Protein AF-A0A969C1Y0-F1 (afdb_monomer)

Mean predicted aligned error: 8.63 Å

Radius of gyration: 25.47 Å; Cα contacts (8 Å, |Δi|>4): 1068; chains: 1; bounding box: 82×44×60 Å

Structure (mmCIF, N/CA/C/O backbone):
data_AF-A0A969C1Y0-F1
#
_entry.id   AF-A0A969C1Y0-F1
#
loop_
_atom_site.group_PDB
_atom_site.id
_atom_site.type_symbol
_atom_site.label_atom_id
_atom_site.label_alt_id
_atom_site.label_comp_id
_atom_site.label_asym_id
_atom_site.label_entity_id
_atom_site.label_seq_id
_atom_site.pdbx_PDB_ins_code
_atom_site.Cartn_x
_atom_site.Cartn_y
_atom_site.Cartn_z
_atom_site.occupancy
_atom_site.B_iso_or_equiv
_atom_site.auth_seq_id
_atom_site.auth_comp_id
_atom_site.auth_asym_id
_atom_site.auth_atom_id
_atom_site.pdbx_PDB_model_num
ATOM 1 N N . MET A 1 1 ? -15.903 17.178 8.431 1.00 33.62 1 MET A N 1
ATOM 2 C CA . MET A 1 1 ? -15.119 18.214 9.144 1.00 33.62 1 MET A CA 1
ATOM 3 C C . MET A 1 1 ? -13.888 17.539 9.721 1.00 33.62 1 MET A C 1
ATOM 5 O O . MET A 1 1 ? -14.047 16.772 10.661 1.00 33.62 1 MET A O 1
ATOM 9 N N . SER A 1 2 ? -12.697 17.786 9.168 1.00 38.56 2 SER A N 1
ATOM 10 C CA . SER A 1 2 ? -11.443 17.451 9.855 1.00 38.56 2 SER A CA 1
ATOM 11 C C . SER A 1 2 ? -11.451 18.203 11.186 1.00 38.56 2 SER A C 1
ATOM 13 O O . SER A 1 2 ? -11.447 19.434 11.219 1.00 38.56 2 SER A O 1
ATOM 15 N N . ARG A 1 3 ? -11.601 17.470 12.288 1.00 58.91 3 ARG A N 1
ATOM 16 C CA . ARG A 1 3 ? -11.474 18.029 13.630 1.00 58.91 3 ARG A CA 1
ATOM 17 C C . ARG A 1 3 ? -10.072 17.688 14.081 1.00 58.91 3 ARG A C 1
ATOM 19 O O . ARG A 1 3 ? -9.854 16.598 14.586 1.00 58.91 3 ARG A O 1
ATOM 26 N N . PHE A 1 4 ? -9.141 18.611 13.867 1.00 68.94 4 PHE A N 1
ATOM 27 C CA . PHE A 1 4 ? -7.795 18.510 14.418 1.00 68.94 4 PHE A CA 1
ATOM 28 C C . PHE A 1 4 ? -7.879 18.172 15.915 1.00 68.94 4 PHE A C 1
ATOM 30 O O . PHE A 1 4 ? -8.303 19.001 16.728 1.00 68.94 4 PHE A O 1
ATOM 37 N N . VAL A 1 5 ? -7.511 16.942 16.278 1.00 81.25 5 VAL A N 1
ATOM 38 C CA . VAL A 1 5 ? -7.485 16.500 17.672 1.00 81.25 5 VAL A CA 1
ATOM 39 C C . VAL A 1 5 ? -6.125 16.881 18.248 1.00 81.25 5 VAL A C 1
ATOM 41 O O . VAL A 1 5 ? -5.096 16.278 17.933 1.00 81.25 5 VAL A O 1
ATOM 44 N N . LYS A 1 6 ? -6.121 17.923 19.085 1.00 79.88 6 LYS A N 1
ATOM 45 C CA . LYS A 1 6 ? -4.921 18.403 19.781 1.00 79.88 6 LYS A CA 1
ATOM 46 C C . LYS A 1 6 ? -4.363 17.336 20.724 1.00 79.88 6 LYS A C 1
ATOM 48 O O . LYS A 1 6 ? -5.117 16.582 21.333 1.00 79.88 6 LYS A O 1
ATOM 53 N N . TYR A 1 7 ? -3.039 17.329 20.871 1.00 82.62 7 TYR A N 1
ATOM 54 C CA . TYR A 1 7 ? -2.339 16.584 21.914 1.00 82.62 7 TYR A CA 1
ATOM 55 C C . TYR A 1 7 ? -2.116 17.477 23.153 1.00 82.62 7 TYR A C 1
ATOM 57 O O . TYR A 1 7 ? -1.706 18.626 22.974 1.00 82.62 7 TYR A O 1
ATOM 65 N N . PRO A 1 8 ? -2.322 16.975 24.389 1.00 83.31 8 PRO A N 1
ATOM 66 C CA . PRO A 1 8 ? -2.930 15.681 24.718 1.00 83.31 8 PRO A CA 1
ATOM 67 C C . PRO A 1 8 ? -4.429 15.659 24.371 1.00 83.31 8 PRO A C 1
ATOM 69 O O . PRO A 1 8 ? -5.088 16.697 24.397 1.00 83.31 8 PRO A O 1
ATOM 72 N N . LYS A 1 9 ? -4.970 14.476 24.045 1.00 86.69 9 LYS A N 1
ATOM 73 C CA . LYS A 1 9 ? -6.380 14.322 23.653 1.00 86.69 9 LYS A CA 1
ATOM 74 C C . LYS A 1 9 ? -7.311 14.610 24.844 1.00 86.69 9 LYS A C 1
ATOM 76 O O . LYS A 1 9 ? -7.243 13.882 25.837 1.00 86.69 9 LYS A O 1
ATOM 81 N N . PRO A 1 10 ? -8.223 15.596 24.749 1.00 86.00 10 PRO A N 1
ATOM 82 C CA . PRO A 1 10 ? -9.209 15.843 25.797 1.00 86.00 10 PRO A CA 1
ATOM 83 C C . PRO A 1 10 ? -10.115 14.626 26.021 1.00 86.00 10 PRO A C 1
ATOM 85 O O . PRO A 1 10 ? -10.609 14.033 25.062 1.00 86.00 10 PRO A O 1
ATOM 88 N N . GLY A 1 11 ? -10.334 14.261 27.286 1.00 88.56 11 GLY A N 1
ATOM 89 C CA . GLY A 1 11 ? -11.196 13.136 27.664 1.00 88.56 11 GLY A CA 1
ATOM 90 C C . GLY A 1 11 ? -10.607 11.749 27.395 1.00 88.56 11 GLY A C 1
ATOM 91 O O . GLY A 1 11 ? -11.318 10.762 27.553 1.00 88.56 11 GLY A O 1
ATOM 92 N N . ALA A 1 12 ? -9.336 11.641 26.996 1.00 92.88 12 ALA A N 1
ATOM 93 C CA . ALA A 1 12 ? -8.688 10.341 26.877 1.00 92.88 12 ALA A CA 1
ATOM 94 C C . ALA A 1 12 ? -8.675 9.604 28.225 1.00 92.88 12 ALA A C 1
ATOM 96 O O . ALA A 1 12 ? -8.363 10.189 29.261 1.00 92.88 12 ALA A O 1
ATOM 97 N N . ASN A 1 13 ? -8.997 8.314 28.192 1.00 95.06 13 ASN A N 1
ATOM 98 C CA . ASN A 1 13 ? -9.065 7.447 29.370 1.00 95.06 13 ASN A CA 1
ATOM 99 C C . ASN A 1 13 ? -8.252 6.151 29.205 1.00 95.06 13 ASN A C 1
ATOM 101 O O . ASN A 1 13 ? -8.253 5.311 30.099 1.00 95.06 13 ASN A O 1
ATOM 105 N N . ALA A 1 14 ? -7.587 5.980 28.062 1.00 95.19 14 ALA A N 1
ATOM 106 C CA . ALA A 1 14 ? -6.735 4.843 27.747 1.00 95.19 14 ALA A CA 1
ATOM 107 C C . ALA A 1 14 ? -5.657 5.250 26.729 1.00 95.19 14 ALA A C 1
ATOM 109 O O . ALA A 1 14 ? -5.613 6.392 26.258 1.00 95.19 14 ALA A O 1
ATOM 110 N N . THR A 1 15 ? -4.802 4.300 26.361 1.00 95.19 15 THR A N 1
ATOM 111 C CA . THR A 1 15 ? -3.794 4.461 25.313 1.00 95.19 15 THR A CA 1
ATOM 112 C C . THR A 1 15 ? -3.849 3.313 24.308 1.00 95.19 15 THR A C 1
ATOM 114 O O . THR A 1 15 ? -4.265 2.202 24.633 1.00 95.19 15 THR A O 1
ATOM 117 N N . ILE A 1 16 ? -3.418 3.591 23.079 1.00 95.12 16 ILE A N 1
ATOM 118 C CA . ILE A 1 16 ? -3.036 2.584 22.080 1.00 95.12 16 ILE A CA 1
ATOM 119 C C . ILE A 1 16 ? -1.530 2.630 21.867 1.00 95.12 16 ILE A C 1
ATOM 121 O O . ILE A 1 16 ? -0.874 3.625 22.195 1.00 95.12 16 ILE A O 1
ATOM 125 N N . ARG A 1 17 ? -0.984 1.581 21.260 1.00 95.75 17 ARG A N 1
ATOM 126 C CA . ARG A 1 17 ? 0.371 1.617 20.716 1.00 95.75 17 ARG A CA 1
ATOM 127 C C . ARG A 1 17 ? 0.415 2.524 19.488 1.00 95.75 17 ARG A C 1
ATOM 129 O O . ARG A 1 17 ? -0.510 2.552 18.678 1.00 95.75 17 ARG A O 1
ATOM 136 N N . ARG A 1 18 ? 1.507 3.262 19.324 1.00 95.19 18 ARG A N 1
ATOM 137 C CA . ARG A 1 18 ? 1.862 3.834 18.024 1.00 95.19 18 ARG A CA 1
ATOM 138 C C . ARG A 1 18 ? 2.117 2.662 17.065 1.00 95.19 18 ARG A C 1
ATOM 140 O O . ARG A 1 18 ? 2.683 1.661 17.483 1.00 95.19 18 ARG A O 1
ATOM 147 N N . PHE A 1 19 ? 1.681 2.755 15.813 1.00 96.44 19 PHE A N 1
ATOM 148 C CA . PHE A 1 19 ? 1.742 1.642 14.847 1.00 96.44 19 PHE A CA 1
ATOM 149 C C . PHE A 1 19 ? 0.826 0.458 15.164 1.00 96.44 19 PHE A C 1
ATOM 151 O O . PHE A 1 19 ? 1.039 -0.630 14.634 1.00 96.44 19 PHE A O 1
ATOM 158 N N . GLU A 1 20 ? -0.206 0.657 15.988 1.00 96.31 20 GLU A N 1
ATOM 159 C CA . GLU A 1 20 ? -1.221 -0.365 16.244 1.00 96.31 20 GLU A CA 1
ATOM 160 C C . GLU A 1 20 ? -1.828 -0.873 14.916 1.00 96.31 20 GLU A C 1
ATOM 162 O O . GLU A 1 20 ? -2.374 -0.055 14.166 1.00 96.31 20 GLU A O 1
ATOM 167 N N . PRO A 1 21 ? -1.769 -2.192 14.626 1.00 97.25 21 PRO A N 1
ATOM 168 C CA . PRO A 1 21 ? -2.232 -2.789 13.372 1.00 97.25 21 PRO A CA 1
ATOM 169 C C . PRO A 1 21 ? -3.566 -2.252 12.848 1.00 97.25 21 PRO A C 1
ATOM 171 O O . PRO A 1 21 ? -3.677 -1.909 11.679 1.00 97.25 21 PRO A O 1
ATOM 174 N N . ALA A 1 22 ? -4.573 -2.099 13.712 1.00 95.75 22 ALA A N 1
ATOM 175 C CA . ALA A 1 22 ? -5.902 -1.659 13.289 1.00 95.75 22 ALA A CA 1
ATOM 176 C C . ALA A 1 22 ? -5.907 -0.305 12.550 1.00 95.75 22 ALA A C 1
ATOM 178 O O . ALA A 1 22 ? -6.767 -0.078 11.703 1.00 95.75 22 ALA A O 1
ATOM 179 N N . TYR A 1 23 ? -4.961 0.586 12.842 1.00 96.69 23 TYR A N 1
ATOM 180 C CA . TYR A 1 23 ? -4.977 1.960 12.340 1.00 96.69 23 TYR A CA 1
ATOM 181 C C . TYR A 1 23 ? -4.165 2.180 11.062 1.00 96.69 23 TYR A C 1
ATOM 183 O O . TYR A 1 23 ? -4.225 3.273 10.502 1.00 96.69 23 TYR A O 1
ATOM 191 N N . TRP A 1 24 ? -3.465 1.157 10.568 1.00 97.88 24 TRP A N 1
ATOM 192 C CA . TRP A 1 24 ? -2.819 1.229 9.261 1.00 97.88 24 TRP A CA 1
ATOM 193 C C . TRP A 1 24 ? -3.853 1.197 8.133 1.00 97.88 24 TRP A C 1
ATOM 195 O O . TRP A 1 24 ? -4.906 0.565 8.248 1.00 97.88 24 TRP A O 1
ATOM 205 N N . THR A 1 25 ? -3.543 1.880 7.037 1.00 98.00 25 THR A N 1
ATOM 206 C CA . THR A 1 25 ? -4.397 1.959 5.847 1.00 98.00 25 THR A CA 1
ATOM 207 C C . THR A 1 25 ? -3.631 1.579 4.589 1.00 98.00 25 THR A C 1
ATOM 209 O O . THR A 1 25 ? -2.412 1.398 4.622 1.00 98.00 25 THR A O 1
ATOM 212 N N . VAL A 1 26 ? -4.339 1.428 3.471 1.00 97.44 26 VAL A N 1
ATOM 213 C CA . VAL A 1 26 ? -3.725 1.211 2.156 1.00 97.44 26 VAL A CA 1
ATOM 214 C C . VAL A 1 26 ? -4.178 2.249 1.142 1.00 97.44 26 VAL A C 1
ATOM 216 O O . VAL A 1 26 ? -5.349 2.618 1.108 1.00 97.44 26 VAL A O 1
ATOM 219 N N . ASP A 1 27 ? -3.256 2.672 0.282 1.00 95.75 27 ASP A N 1
ATOM 220 C CA . ASP A 1 27 ? -3.536 3.531 -0.872 1.00 95.75 27 ASP A CA 1
ATOM 221 C C . ASP A 1 27 ? -2.793 3.023 -2.110 1.00 95.75 27 ASP A C 1
ATOM 223 O O . ASP A 1 27 ? -1.693 2.473 -2.006 1.00 95.75 27 ASP A O 1
ATOM 227 N N . PHE A 1 28 ? -3.427 3.142 -3.274 1.00 95.06 28 PHE A N 1
ATOM 228 C CA . PHE A 1 28 ? -2.952 2.559 -4.527 1.00 95.06 28 PHE A CA 1
ATOM 229 C C . PHE A 1 28 ? -3.719 3.099 -5.746 1.00 95.06 28 PHE A C 1
ATOM 231 O O . PHE A 1 28 ? -4.890 3.485 -5.627 1.00 95.06 28 PHE A O 1
ATOM 238 N N . PRO A 1 29 ? -3.108 3.082 -6.949 1.00 91.00 29 PRO A N 1
ATOM 239 C CA . PRO A 1 29 ? -3.742 3.578 -8.162 1.00 91.00 29 PRO A CA 1
ATOM 240 C C . PRO A 1 29 ? -4.964 2.744 -8.558 1.00 91.00 29 PRO A C 1
ATOM 242 O O . PRO A 1 29 ? -5.103 1.570 -8.214 1.00 91.00 29 PRO A O 1
ATOM 245 N N . LEU A 1 30 ? -5.852 3.354 -9.346 1.00 87.38 30 LEU A N 1
ATOM 246 C CA . LEU A 1 30 ? -7.109 2.742 -9.784 1.00 87.38 30 LEU A CA 1
ATOM 247 C C . LEU A 1 30 ? -6.913 1.414 -10.540 1.00 87.38 30 LEU A C 1
ATOM 249 O O . LEU A 1 30 ? -7.774 0.541 -10.460 1.00 87.38 30 LEU A O 1
ATOM 253 N N . ALA A 1 31 ? -5.794 1.264 -11.257 1.00 84.75 31 ALA A N 1
ATOM 254 C CA . ALA A 1 31 ? -5.490 0.102 -12.090 1.00 84.75 31 ALA A CA 1
ATOM 255 C C . ALA A 1 31 ? -5.295 -1.198 -11.295 1.00 84.75 31 ALA A C 1
ATOM 257 O O . ALA A 1 31 ? -5.542 -2.276 -11.832 1.00 84.75 31 ALA A O 1
ATOM 258 N N . MET A 1 32 ? -4.910 -1.124 -10.020 1.00 93.06 32 MET A N 1
ATOM 259 C CA . MET A 1 32 ? -4.663 -2.293 -9.173 1.00 93.06 32 MET A CA 1
ATOM 260 C C . MET A 1 32 ? -5.714 -2.433 -8.067 1.00 93.06 32 MET A C 1
ATOM 262 O O . MET A 1 32 ? -6.554 -1.555 -7.866 1.00 93.06 32 MET A O 1
ATOM 266 N N . MET A 1 33 ? -5.687 -3.552 -7.342 1.00 94.62 33 MET A N 1
ATOM 267 C CA . MET A 1 33 ? -6.504 -3.736 -6.140 1.00 94.62 33 MET A CA 1
ATOM 268 C C . MET A 1 33 ? -5.645 -4.208 -4.975 1.00 94.62 33 MET A C 1
ATOM 270 O O . MET A 1 33 ? -4.853 -5.127 -5.144 1.00 94.62 33 MET A O 1
ATOM 274 N N . ALA A 1 34 ? -5.838 -3.638 -3.789 1.00 96.69 34 ALA A N 1
ATOM 275 C CA . ALA A 1 34 ? -5.244 -4.138 -2.559 1.00 96.69 34 ALA A CA 1
ATOM 276 C C . ALA A 1 34 ? -6.196 -4.007 -1.369 1.00 96.69 34 ALA A C 1
ATOM 278 O O . ALA A 1 34 ? -7.203 -3.301 -1.420 1.00 96.69 34 ALA A O 1
ATOM 279 N N . THR A 1 35 ? -5.877 -4.718 -0.296 1.00 97.38 35 THR A N 1
ATOM 280 C CA . THR A 1 35 ? -6.588 -4.646 0.976 1.00 97.38 35 THR A CA 1
ATOM 281 C C . THR A 1 35 ? -5.636 -4.818 2.149 1.00 97.38 35 THR A C 1
ATOM 283 O O . THR A 1 35 ? -4.537 -5.350 1.982 1.00 97.38 35 THR A O 1
ATOM 286 N N . ILE A 1 36 ? -6.099 -4.430 3.335 1.00 98.31 36 ILE A N 1
ATOM 287 C CA . ILE A 1 36 ? -5.436 -4.649 4.612 1.00 98.31 36 ILE A CA 1
ATOM 288 C C . ILE A 1 36 ? -6.417 -5.226 5.635 1.00 98.31 36 ILE A C 1
ATOM 290 O O . ILE A 1 36 ? -7.541 -4.748 5.787 1.00 98.31 36 ILE A O 1
ATOM 294 N N . VAL A 1 37 ? -5.983 -6.257 6.355 1.00 98.56 37 VAL A N 1
ATOM 295 C CA . VAL A 1 37 ? -6.731 -6.889 7.452 1.00 98.56 37 VAL A CA 1
ATOM 296 C C . VAL A 1 37 ? -5.823 -7.091 8.665 1.00 98.56 37 VAL A C 1
ATOM 298 O O . VAL A 1 37 ? -4.597 -7.027 8.556 1.00 98.56 37 VAL A O 1
ATOM 301 N N . THR A 1 38 ? -6.422 -7.351 9.828 1.00 98.12 38 THR A N 1
ATOM 302 C CA . THR A 1 38 ? -5.707 -7.626 11.089 1.00 98.12 38 THR A CA 1
ATOM 303 C C . THR A 1 38 ? -5.971 -9.062 11.555 1.00 98.12 38 THR A C 1
ATOM 305 O O . THR A 1 38 ? -6.945 -9.280 12.290 1.00 98.12 38 THR A O 1
ATOM 308 N N . PRO A 1 39 ? -5.148 -10.054 11.156 1.00 96.94 39 PRO A N 1
ATOM 309 C CA . PRO A 1 39 ? -5.333 -11.446 11.576 1.00 96.94 39 PRO A CA 1
ATOM 310 C C . PRO A 1 39 ? -5.236 -11.642 13.097 1.00 96.94 39 PRO A C 1
ATOM 312 O O . PRO A 1 39 ? -5.856 -12.545 13.653 1.00 96.94 39 PRO A O 1
ATOM 315 N N . SER A 1 40 ? -4.475 -10.789 13.788 1.00 96.50 40 SER A N 1
ATOM 316 C CA . SER A 1 40 ? -4.354 -10.763 15.248 1.00 96.50 40 SER A CA 1
ATOM 317 C C . SER A 1 40 ? -4.125 -9.337 15.760 1.00 96.50 40 SER A C 1
ATOM 319 O O . SER A 1 40 ? -3.943 -8.406 14.979 1.00 96.50 40 SER A O 1
ATOM 321 N N . ALA A 1 41 ? -4.096 -9.154 17.084 1.00 94.75 41 ALA A N 1
ATOM 322 C CA . ALA A 1 41 ? -3.836 -7.849 17.700 1.00 94.75 41 ALA A CA 1
ATOM 323 C C . ALA A 1 41 ? -2.438 -7.278 17.389 1.00 94.75 41 ALA A C 1
ATOM 325 O O . ALA A 1 41 ? -2.230 -6.082 17.533 1.00 94.75 41 ALA A O 1
ATOM 326 N N . ASN A 1 42 ? -1.480 -8.109 16.967 1.00 96.94 42 ASN A N 1
ATOM 327 C CA . ASN A 1 42 ? -0.096 -7.702 16.688 1.00 96.94 42 ASN A CA 1
ATOM 328 C C . ASN A 1 42 ? 0.311 -7.997 15.240 1.00 96.94 42 ASN A C 1
ATOM 330 O O . ASN A 1 42 ? 1.498 -8.169 14.967 1.00 96.94 42 ASN A O 1
ATOM 334 N N . SER A 1 43 ? -0.653 -8.127 14.325 1.00 98.06 43 SER A N 1
ATOM 335 C CA . SER A 1 43 ? -0.351 -8.430 12.928 1.00 98.06 43 SER A CA 1
ATOM 336 C C . SER A 1 43 ? -1.247 -7.709 11.933 1.00 98.06 43 SER A C 1
ATOM 338 O O . SER A 1 43 ? -2.420 -7.429 12.187 1.00 98.06 43 SER A O 1
ATOM 340 N N . LEU A 1 44 ? -0.653 -7.454 10.774 1.00 97.00 44 LEU A N 1
ATOM 341 C CA . LEU A 1 44 ? -1.262 -6.948 9.561 1.00 97.00 44 LEU A CA 1
ATOM 342 C C . LEU A 1 44 ? -1.044 -7.960 8.447 1.00 97.00 44 LEU A C 1
ATOM 344 O O . LEU A 1 44 ? 0.040 -8.525 8.316 1.00 97.00 44 LEU A O 1
ATOM 348 N N . ARG A 1 45 ? -2.055 -8.125 7.602 1.00 98.56 45 ARG A N 1
ATOM 349 C CA . ARG A 1 45 ? -1.901 -8.775 6.305 1.00 98.56 45 ARG A CA 1
ATOM 350 C C . ARG A 1 45 ? -2.367 -7.832 5.220 1.00 98.56 45 ARG A C 1
ATOM 352 O O . ARG A 1 45 ? -3.472 -7.298 5.295 1.00 98.56 45 ARG A O 1
ATOM 359 N N . VAL A 1 46 ? -1.545 -7.697 4.194 1.00 98.50 46 VAL A N 1
ATOM 360 C CA . VAL A 1 46 ? -1.863 -6.984 2.965 1.00 98.50 46 VAL A CA 1
ATOM 361 C C . VAL A 1 46 ? -1.939 -7.995 1.833 1.00 98.50 46 VAL A C 1
ATOM 363 O O . VAL A 1 46 ? -1.038 -8.816 1.672 1.00 98.50 46 VAL A O 1
ATOM 366 N N . LYS A 1 47 ? -3.011 -7.936 1.042 1.00 98.06 47 LYS A N 1
ATOM 367 C CA . LYS A 1 47 ? -3.133 -8.672 -0.225 1.00 98.06 47 LYS A CA 1
ATOM 368 C C . LYS A 1 47 ? -3.290 -7.680 -1.360 1.00 98.06 47 LYS A C 1
ATOM 370 O O . LYS A 1 47 ? -4.090 -6.755 -1.239 1.00 98.06 47 LYS A O 1
ATOM 375 N N . ALA A 1 48 ? -2.584 -7.906 -2.460 1.00 97.25 48 ALA A N 1
ATOM 376 C CA . ALA A 1 48 ? -2.639 -7.066 -3.647 1.00 97.25 48 ALA A CA 1
ATOM 377 C C . ALA A 1 48 ? -2.765 -7.894 -4.933 1.00 97.25 48 ALA A C 1
ATOM 379 O O . ALA A 1 48 ? -2.378 -9.061 -4.995 1.00 97.25 48 ALA A O 1
ATOM 380 N N . LEU A 1 49 ? -3.326 -7.261 -5.957 1.00 96.25 49 LEU A N 1
ATOM 381 C CA . LEU A 1 49 ? -3.348 -7.699 -7.344 1.00 96.25 49 LEU A CA 1
ATOM 382 C C . LEU A 1 49 ? -2.811 -6.556 -8.193 1.00 96.25 49 LEU A C 1
ATOM 384 O O . LEU A 1 49 ? -3.540 -5.605 -8.495 1.00 96.25 49 LEU A O 1
ATOM 388 N N . PHE A 1 50 ? -1.536 -6.665 -8.549 1.00 95.75 50 PHE A N 1
ATOM 389 C CA . PHE A 1 50 ? -0.892 -5.778 -9.507 1.00 95.75 50 PHE A CA 1
ATOM 390 C C . PHE A 1 50 ? -1.311 -6.164 -10.928 1.00 95.75 50 PHE A C 1
ATOM 392 O O . PHE A 1 50 ? -1.615 -7.324 -11.201 1.00 95.75 50 PHE A O 1
ATOM 399 N N . ARG A 1 51 ? -1.361 -5.182 -11.820 1.00 93.94 51 ARG A N 1
ATOM 400 C CA . ARG A 1 51 ? -1.769 -5.284 -13.225 1.00 93.94 51 ARG A CA 1
ATOM 401 C C . ARG A 1 51 ? -0.759 -4.658 -14.179 1.00 93.94 51 ARG A C 1
ATOM 403 O O . ARG A 1 51 ? -0.721 -5.046 -15.354 1.00 93.94 51 ARG A O 1
ATOM 410 N N . THR A 1 52 ? 0.058 -3.730 -13.689 1.00 93.19 52 THR A N 1
ATOM 411 C CA . THR A 1 52 ? 1.146 -3.112 -14.448 1.00 93.19 52 THR A CA 1
ATOM 412 C C . THR A 1 52 ? 2.485 -3.273 -13.737 1.00 93.19 52 THR A C 1
ATOM 414 O O . THR A 1 52 ? 2.546 -3.376 -12.512 1.00 93.19 52 THR A O 1
ATOM 417 N N . ASN A 1 53 ? 3.576 -3.258 -14.498 1.00 92.00 53 ASN A N 1
ATOM 418 C CA . ASN A 1 53 ? 4.944 -3.246 -13.969 1.00 92.00 53 ASN A CA 1
ATOM 419 C C . ASN A 1 53 ? 5.310 -1.944 -13.221 1.00 92.00 53 ASN A C 1
ATOM 421 O O . ASN A 1 53 ? 6.387 -1.855 -12.633 1.00 92.00 53 ASN A O 1
ATOM 425 N N . ARG A 1 54 ? 4.445 -0.929 -13.251 1.00 92.19 54 ARG A N 1
ATOM 426 C CA . ARG A 1 54 ? 4.629 0.368 -12.587 1.00 92.19 54 ARG A CA 1
ATOM 427 C C . ARG A 1 54 ? 3.646 0.585 -11.440 1.00 92.19 54 ARG A C 1
ATOM 429 O O . ARG A 1 54 ? 3.647 1.652 -10.827 1.00 92.19 54 ARG A O 1
ATOM 436 N N . ASP A 1 55 ? 2.832 -0.421 -11.128 1.00 94.25 55 ASP A N 1
ATOM 437 C CA . ASP A 1 55 ? 1.939 -0.356 -9.985 1.00 94.25 55 ASP A CA 1
ATOM 438 C C . ASP A 1 55 ? 2.732 -0.231 -8.682 1.00 94.25 55 ASP A C 1
ATOM 440 O O . ASP A 1 55 ? 3.757 -0.880 -8.466 1.00 94.25 55 ASP A O 1
ATOM 444 N N . LEU A 1 56 ? 2.205 0.603 -7.794 1.00 93.75 56 LEU A N 1
ATOM 445 C CA . LEU A 1 56 ? 2.786 0.920 -6.502 1.00 93.75 56 LEU A CA 1
ATOM 446 C C . LEU A 1 56 ? 1.652 1.045 -5.493 1.00 93.75 56 LEU A C 1
ATOM 448 O O . LEU A 1 56 ? 0.688 1.769 -5.740 1.00 93.75 56 LEU A O 1
ATOM 452 N N . MET A 1 57 ? 1.785 0.395 -4.343 1.00 95.31 57 MET A N 1
ATOM 453 C CA . MET A 1 57 ? 0.866 0.611 -3.229 1.00 95.31 57 MET A CA 1
ATOM 454 C C . MET A 1 57 ? 1.599 1.015 -1.957 1.00 95.31 57 MET A C 1
ATOM 456 O O . MET A 1 57 ? 2.726 0.588 -1.724 1.00 95.31 57 MET A O 1
ATOM 460 N N . GLY A 1 58 ? 0.946 1.817 -1.123 1.00 97.19 58 GLY A N 1
ATOM 461 C CA . GLY A 1 58 ? 1.438 2.203 0.193 1.00 97.19 58 GLY A CA 1
ATOM 462 C C . GLY A 1 58 ? 0.642 1.528 1.302 1.00 97.19 58 GLY A C 1
ATOM 463 O O . GLY A 1 58 ? -0.585 1.519 1.261 1.00 97.19 58 GLY A O 1
ATOM 464 N N . VAL A 1 59 ? 1.339 1.004 2.310 1.00 98.19 59 VAL A N 1
ATOM 465 C CA . VAL A 1 59 ? 0.780 0.645 3.623 1.00 98.19 59 VAL A CA 1
ATOM 466 C C . VAL A 1 59 ? 1.095 1.795 4.570 1.00 98.19 59 VAL A C 1
ATOM 468 O O . VAL A 1 59 ? 2.264 2.034 4.865 1.00 98.19 59 VAL A O 1
ATOM 471 N N . ILE A 1 60 ? 0.086 2.553 4.987 1.00 98.12 60 ILE A N 1
ATOM 472 C CA . ILE A 1 60 ? 0.245 3.912 5.513 1.00 98.12 60 ILE A CA 1
ATOM 473 C C . ILE A 1 60 ? -0.086 3.969 7.004 1.00 98.12 60 ILE A C 1
ATOM 475 O O . ILE A 1 60 ? -1.118 3.479 7.458 1.00 98.12 60 ILE A O 1
ATOM 479 N N . TRP A 1 61 ? 0.787 4.635 7.751 1.00 97.62 61 TRP A N 1
ATOM 480 C CA . TRP A 1 61 ? 0.556 5.130 9.097 1.00 97.62 61 TRP A CA 1
ATOM 481 C C . TRP A 1 61 ? 0.531 6.661 9.088 1.00 97.62 61 TRP A C 1
ATOM 483 O O . TRP A 1 61 ? 1.542 7.326 8.837 1.00 97.62 61 TRP A O 1
ATOM 493 N N . GLU A 1 62 ? -0.615 7.238 9.427 1.00 95.62 62 GLU A N 1
ATOM 494 C CA . GLU A 1 62 ? -0.772 8.681 9.601 1.00 95.62 62 GLU A CA 1
ATOM 495 C C . GLU A 1 62 ? -0.499 9.057 11.067 1.00 95.62 62 GLU A C 1
ATOM 497 O O . GLU A 1 62 ? -1.044 8.450 11.989 1.00 95.62 62 GLU A O 1
ATOM 502 N N . VAL A 1 63 ? 0.314 10.089 11.329 1.00 94.75 63 VAL A N 1
ATOM 503 C CA . VAL A 1 63 ? 0.559 10.552 12.720 1.00 94.75 63 VAL A CA 1
ATOM 504 C C . VAL A 1 63 ? -0.629 11.312 13.318 1.00 94.75 63 VAL A C 1
ATOM 506 O O . VAL A 1 63 ? -0.606 11.687 14.493 1.00 94.75 63 VAL A O 1
ATOM 509 N N . GLU A 1 64 ? -1.635 11.583 12.490 1.00 92.38 64 GLU A N 1
ATOM 510 C CA . GLU A 1 64 ? -2.904 12.206 12.826 1.00 92.38 64 GLU A CA 1
ATOM 511 C C . GLU A 1 64 ? -4.037 11.355 12.272 1.00 92.38 64 GLU A C 1
ATOM 513 O O . GLU A 1 64 ? -4.092 11.092 11.072 1.00 92.38 64 GLU A O 1
ATOM 518 N N . ASP A 1 65 ? -4.970 10.998 13.143 1.00 93.38 65 ASP A N 1
ATOM 519 C CA . ASP A 1 65 ? -6.194 10.339 12.736 1.00 93.38 65 ASP A CA 1
ATOM 520 C C . ASP A 1 65 ? -7.185 11.368 12.189 1.00 93.38 65 ASP A C 1
ATOM 522 O O . ASP A 1 65 ? -7.701 12.221 12.921 1.00 93.38 65 ASP A O 1
ATOM 526 N N . ARG A 1 66 ? -7.410 11.309 10.878 1.00 90.50 66 ARG A N 1
ATOM 527 C CA . ARG A 1 66 ? -8.328 12.200 10.159 1.00 90.50 66 ARG A CA 1
ATOM 528 C C . ARG A 1 66 ? -9.629 11.505 9.765 1.00 90.50 66 ARG A C 1
ATOM 530 O O . ARG A 1 66 ? -10.532 12.189 9.280 1.00 90.50 66 ARG A O 1
ATOM 537 N N . ASP A 1 67 ? -9.714 10.197 9.988 1.00 90.19 67 ASP A N 1
ATOM 538 C CA . ASP A 1 67 ? -10.784 9.349 9.467 1.00 90.19 67 ASP A CA 1
ATOM 539 C C . ASP A 1 67 ? -11.749 8.930 10.576 1.00 90.19 67 ASP A C 1
ATOM 541 O O . ASP A 1 67 ? -12.957 8.862 10.350 1.00 90.19 67 ASP A O 1
ATOM 545 N N . ASP A 1 68 ? -11.250 8.708 11.797 1.00 91.50 68 ASP A N 1
ATOM 546 C CA . ASP A 1 68 ? -12.112 8.356 12.916 1.00 91.50 68 ASP A CA 1
ATOM 547 C C . ASP A 1 68 ? -12.956 9.542 13.387 1.00 91.50 68 ASP A C 1
ATOM 549 O O . ASP A 1 68 ? -12.567 10.715 13.332 1.00 91.50 68 ASP A O 1
ATOM 553 N N . HIS A 1 69 ? -14.124 9.232 13.958 1.00 91.00 69 HIS A N 1
ATOM 554 C CA . HIS A 1 69 ? -14.910 10.229 14.673 1.00 91.00 69 HIS A CA 1
ATOM 555 C C . HIS A 1 69 ? -14.042 10.943 15.726 1.00 91.00 69 HIS A C 1
ATOM 557 O O . HIS A 1 69 ? -13.404 10.295 16.554 1.00 91.00 69 HIS A O 1
ATOM 563 N N . GLY A 1 70 ? -14.054 12.283 15.755 1.00 88.62 70 GLY A N 1
ATOM 564 C CA . GLY A 1 70 ? -13.097 13.082 16.543 1.00 88.62 70 GLY A CA 1
ATOM 565 C C . GLY A 1 70 ? -13.042 12.764 18.049 1.00 88.62 70 GLY A C 1
ATOM 566 O O . GLY A 1 70 ? -12.008 12.950 18.693 1.00 88.62 70 GLY A O 1
ATOM 567 N N . SER A 1 71 ? -14.124 12.228 18.624 1.00 87.75 71 SER A N 1
ATOM 568 C CA . SER A 1 71 ? -14.122 11.730 20.010 1.00 87.75 71 SER A CA 1
ATOM 569 C C . SER A 1 71 ? -13.225 10.504 20.205 1.00 87.75 71 SER A C 1
ATOM 571 O O . SER A 1 71 ? -12.601 10.397 21.253 1.00 87.75 71 SER A O 1
ATOM 573 N N . TYR A 1 72 ? -13.080 9.639 19.202 1.00 91.69 72 TYR A N 1
ATOM 574 C CA . TYR A 1 72 ? -12.340 8.371 19.255 1.00 91.69 72 TYR A CA 1
ATOM 575 C C . TYR A 1 72 ? -10.986 8.407 18.536 1.00 91.69 72 TYR A C 1
ATOM 577 O O . TYR A 1 72 ? -10.086 7.677 18.941 1.00 91.69 72 TYR A O 1
ATOM 585 N N . ALA A 1 73 ? -10.817 9.321 17.580 1.00 93.38 73 ALA A N 1
ATOM 586 C CA . ALA A 1 73 ? -9.570 9.570 16.859 1.00 93.38 73 ALA A CA 1
ATOM 587 C C . ALA A 1 73 ? -8.372 9.811 17.796 1.00 93.38 73 ALA A C 1
ATOM 589 O O . ALA A 1 73 ? -8.489 10.563 18.775 1.00 93.38 73 ALA A O 1
ATOM 590 N N . TYR A 1 74 ? -7.210 9.220 17.513 1.00 94.06 74 TYR A N 1
ATOM 591 C CA . TYR A 1 74 ? -5.986 9.559 18.248 1.00 94.06 74 TYR A CA 1
ATOM 592 C C . TYR A 1 74 ? -5.494 10.976 17.880 1.00 94.06 74 TYR A C 1
ATOM 594 O O . TYR A 1 74 ? -5.704 11.443 16.760 1.00 94.06 74 TYR A O 1
ATOM 602 N N . PRO A 1 75 ? -4.864 11.716 18.814 1.00 93.56 75 PRO A N 1
ATOM 603 C CA . PRO A 1 75 ? -4.408 13.078 18.550 1.00 93.56 75 PRO A CA 1
ATOM 604 C C . PRO A 1 75 ? -3.194 13.104 17.622 1.00 93.56 75 PRO A C 1
ATOM 606 O O . PRO A 1 75 ? -2.389 12.170 17.619 1.00 93.56 75 PRO A O 1
ATOM 609 N N . ARG A 1 76 ? -2.986 14.229 16.927 1.00 93.12 76 ARG A N 1
ATOM 610 C CA . ARG A 1 76 ? -1.751 14.446 16.160 1.00 93.12 76 ARG A CA 1
ATOM 611 C C . ARG A 1 76 ? -0.539 14.401 17.096 1.00 93.12 76 ARG A C 1
ATOM 613 O O . ARG A 1 76 ? -0.413 15.254 17.977 1.00 93.12 76 ARG A O 1
ATOM 620 N N . ARG A 1 77 ? 0.396 13.476 16.857 1.00 93.69 77 ARG A N 1
ATOM 621 C CA . ARG A 1 77 ? 1.679 13.397 17.583 1.00 93.69 77 ARG A CA 1
ATOM 622 C C . ARG A 1 77 ? 2.845 13.160 16.618 1.00 93.69 77 ARG A C 1
ATOM 624 O O . ARG A 1 77 ? 3.260 12.026 16.392 1.00 93.69 77 ARG A O 1
ATOM 631 N N . LYS A 1 78 ? 3.374 14.260 16.074 1.00 94.88 78 LYS A N 1
ATOM 632 C CA . LYS A 1 78 ? 4.430 14.264 15.044 1.00 94.88 78 LYS A CA 1
ATOM 633 C C . LYS A 1 78 ? 5.788 13.728 15.507 1.00 94.88 78 LYS A C 1
ATOM 635 O O . LYS A 1 78 ? 6.548 13.217 14.696 1.00 94.88 78 LYS A O 1
ATOM 640 N N . ASP A 1 79 ? 6.084 13.848 16.802 1.00 96.50 79 ASP A N 1
ATOM 641 C CA . ASP A 1 79 ? 7.354 13.392 17.354 1.00 96.50 79 ASP A CA 1
ATOM 642 C C . ASP A 1 79 ? 7.329 11.877 17.578 1.00 96.50 79 ASP A C 1
ATOM 644 O O . ASP A 1 79 ? 6.553 11.352 18.387 1.00 96.50 79 ASP A O 1
ATOM 648 N N . CYS A 1 80 ? 8.167 11.196 16.808 1.00 96.88 80 CYS A N 1
ATOM 649 C CA . CYS A 1 80 ? 8.458 9.774 16.842 1.00 96.88 80 CYS A CA 1
ATOM 650 C C . CYS A 1 80 ? 9.831 9.482 17.473 1.00 96.88 80 CYS A C 1
ATOM 652 O O . CYS A 1 80 ? 10.191 8.313 17.592 1.00 96.88 80 CYS A O 1
ATOM 654 N N . THR A 1 81 ? 10.590 10.504 17.884 1.00 97.50 81 THR A N 1
ATOM 655 C CA . THR A 1 81 ? 11.980 10.357 18.339 1.00 97.50 81 THR A CA 1
ATOM 656 C C . THR A 1 81 ? 12.089 9.338 19.471 1.00 97.50 81 THR A C 1
ATOM 658 O O . THR A 1 81 ? 11.297 9.354 20.422 1.00 97.50 81 THR A O 1
ATOM 661 N N . GLY A 1 82 ? 13.060 8.433 19.348 1.00 96.62 82 GLY A N 1
ATOM 662 C CA . GLY A 1 82 ? 13.341 7.370 20.310 1.00 96.62 82 GLY A CA 1
ATOM 663 C C . GLY A 1 82 ? 12.332 6.219 20.314 1.00 96.62 82 GLY A C 1
ATOM 664 O O . GLY A 1 82 ? 12.456 5.329 21.153 1.00 96.62 82 GLY A O 1
ATOM 665 N N . CYS A 1 83 ? 11.331 6.209 19.422 1.00 97.81 83 CYS A N 1
ATOM 666 C CA . CYS A 1 83 ? 10.503 5.019 19.232 1.00 97.81 83 CYS A CA 1
ATOM 667 C C . CYS A 1 83 ? 11.326 3.912 18.575 1.00 97.81 83 CYS A C 1
ATOM 669 O O . CYS A 1 83 ? 12.058 4.158 17.619 1.00 97.81 83 CYS A O 1
ATOM 671 N N . VAL A 1 84 ? 11.154 2.685 19.049 1.00 98.31 84 VAL A N 1
ATOM 672 C CA . VAL A 1 84 ? 11.689 1.487 18.399 1.00 98.31 84 VAL A CA 1
ATOM 673 C C . VAL A 1 84 ? 10.509 0.712 17.842 1.00 98.31 84 VAL A C 1
ATOM 675 O O . VAL A 1 84 ? 9.640 0.343 18.624 1.00 98.31 84 VAL A O 1
ATOM 678 N N . LEU A 1 85 ? 10.457 0.512 16.525 1.00 98.12 85 LEU A N 1
ATOM 679 C CA . LEU A 1 85 ? 9.455 -0.308 15.841 1.00 98.12 85 LEU A CA 1
ATOM 680 C C . LEU A 1 85 ? 10.103 -1.622 15.404 1.00 98.12 85 LEU A C 1
ATOM 682 O O . LEU A 1 85 ? 11.076 -1.613 14.648 1.00 98.12 85 LEU A O 1
ATOM 686 N N . GLU A 1 86 ? 9.538 -2.732 15.863 1.00 98.38 86 GLU A N 1
ATOM 687 C CA . GLU A 1 86 ? 9.996 -4.087 15.554 1.00 98.38 86 GLU A CA 1
ATOM 688 C C . GLU A 1 86 ? 8.844 -4.922 15.008 1.00 98.38 86 GLU A C 1
ATOM 690 O O . GLU A 1 86 ? 7.709 -4.802 15.479 1.00 98.38 86 GLU A O 1
ATOM 695 N N . PHE A 1 87 ? 9.135 -5.751 14.009 1.00 98.56 87 PHE A N 1
ATOM 696 C CA . PHE A 1 87 ? 8.175 -6.681 13.425 1.00 98.56 87 PHE A CA 1
ATOM 697 C C . PHE A 1 87 ? 8.870 -7.776 12.615 1.00 98.56 87 PHE A C 1
ATOM 699 O O . PHE A 1 87 ? 9.962 -7.586 12.076 1.00 98.56 87 PHE A O 1
ATOM 706 N N . ASP A 1 88 ? 8.177 -8.899 12.476 1.00 98.69 88 ASP A N 1
ATOM 707 C CA . ASP A 1 88 ? 8.514 -9.943 11.519 1.00 98.69 88 ASP A CA 1
ATOM 708 C C . ASP A 1 88 ? 7.798 -9.678 10.198 1.00 98.69 88 ASP A C 1
ATOM 710 O O . ASP A 1 88 ? 6.606 -9.360 10.166 1.00 98.69 88 ASP A O 1
ATOM 714 N N . TRP A 1 89 ? 8.531 -9.830 9.107 1.00 98.56 89 TRP A N 1
ATOM 715 C CA . TRP A 1 89 ? 8.079 -9.622 7.745 1.00 98.56 89 TRP A CA 1
ATOM 716 C C . TRP A 1 89 ? 8.093 -10.935 6.978 1.00 98.56 89 TRP A C 1
ATOM 718 O O . TRP A 1 89 ? 9.119 -11.610 6.954 1.00 98.56 89 TRP A O 1
ATOM 728 N N . VAL A 1 90 ? 7.000 -11.247 6.282 1.00 98.56 90 VAL A N 1
ATOM 729 C CA . VAL A 1 90 ? 6.937 -12.320 5.283 1.00 98.56 90 VAL A CA 1
ATOM 730 C C . VAL A 1 90 ? 6.236 -11.798 4.035 1.00 98.56 90 VAL A C 1
ATOM 732 O O . VAL A 1 90 ? 5.142 -11.244 4.132 1.00 98.56 90 VAL A O 1
ATOM 735 N N . SER A 1 91 ? 6.826 -11.986 2.855 1.00 98.06 91 SER A N 1
ATOM 736 C CA . SER A 1 91 ? 6.243 -11.510 1.598 1.00 98.06 91 SER A CA 1
ATOM 737 C C . SER A 1 91 ? 6.327 -12.500 0.447 1.00 98.06 91 SER A C 1
ATOM 739 O O . SER A 1 91 ? 7.243 -13.307 0.346 1.00 98.06 91 SER A O 1
ATOM 741 N N . THR A 1 92 ? 5.360 -12.404 -0.464 1.00 98.00 92 THR A N 1
ATOM 742 C CA . THR A 1 92 ? 5.331 -13.127 -1.741 1.00 98.00 92 THR A CA 1
ATOM 743 C C . THR A 1 92 ? 4.731 -12.243 -2.833 1.00 98.00 92 THR A C 1
ATOM 745 O O . THR A 1 92 ? 3.888 -11.387 -2.558 1.00 98.00 92 THR A O 1
ATOM 748 N N . GLY A 1 93 ? 5.159 -12.436 -4.083 1.00 95.69 93 GLY A N 1
ATOM 749 C CA . GLY A 1 93 ? 4.607 -11.725 -5.246 1.00 95.69 93 GLY A CA 1
ATOM 750 C C . GLY A 1 93 ? 4.992 -10.243 -5.363 1.00 95.69 93 GLY A C 1
ATOM 751 O O . GLY A 1 93 ? 4.559 -9.575 -6.303 1.00 95.69 93 GLY A O 1
ATOM 752 N N . ILE A 1 94 ? 5.828 -9.737 -4.453 1.00 96.25 94 ILE A N 1
ATOM 753 C CA . ILE A 1 94 ? 6.402 -8.389 -4.506 1.00 96.25 94 ILE A CA 1
ATOM 754 C C . ILE A 1 94 ? 7.876 -8.432 -4.913 1.00 96.25 94 ILE A C 1
ATOM 756 O O . ILE A 1 94 ? 8.503 -9.492 -4.898 1.00 96.25 94 ILE A O 1
ATOM 760 N N . ARG A 1 95 ? 8.441 -7.273 -5.257 1.00 94.06 95 ARG A N 1
ATOM 761 C CA . ARG A 1 95 ? 9.889 -7.124 -5.431 1.00 94.06 95 ARG A CA 1
ATOM 762 C C . ARG A 1 95 ? 10.603 -7.371 -4.097 1.00 94.06 95 ARG A C 1
ATOM 764 O O . ARG A 1 95 ? 10.211 -6.807 -3.077 1.00 94.06 95 ARG A O 1
ATOM 771 N N . SER A 1 96 ? 11.639 -8.208 -4.117 1.00 93.69 96 SER A N 1
ATOM 772 C CA . SER A 1 96 ? 12.362 -8.623 -2.908 1.00 93.69 96 SER A CA 1
ATOM 773 C C . SER A 1 96 ? 13.115 -7.453 -2.263 1.00 93.69 96 SER A C 1
ATOM 775 O O . SER A 1 96 ? 13.614 -6.570 -2.967 1.00 93.69 96 SER A O 1
ATOM 777 N N . MET A 1 97 ? 13.169 -7.388 -0.930 1.00 94.12 97 MET A N 1
ATOM 778 C CA . MET A 1 97 ? 13.623 -6.204 -0.174 1.00 94.12 97 MET A CA 1
ATOM 779 C C . MET A 1 97 ? 15.076 -5.770 -0.438 1.00 94.12 97 MET A C 1
ATOM 781 O O . MET A 1 97 ? 15.428 -4.595 -0.288 1.00 94.12 97 MET A O 1
ATOM 785 N N . ASP A 1 98 ? 15.934 -6.714 -0.811 1.00 91.94 98 ASP A N 1
ATOM 786 C CA . ASP A 1 98 ? 17.356 -6.500 -1.083 1.00 91.94 98 ASP A CA 1
ATOM 787 C C . ASP A 1 98 ? 17.642 -5.963 -2.489 1.00 91.94 98 ASP A C 1
ATOM 789 O O . ASP A 1 98 ? 18.790 -5.632 -2.791 1.00 91.94 98 ASP A O 1
ATOM 793 N N . LYS A 1 99 ? 16.606 -5.780 -3.310 1.00 91.00 99 LYS A N 1
ATOM 794 C CA . LYS A 1 99 ? 16.702 -5.182 -4.642 1.00 91.00 99 LYS A CA 1
ATOM 795 C C . LYS A 1 99 ? 16.598 -3.659 -4.626 1.00 91.00 99 LYS A C 1
ATOM 797 O O . LYS A 1 99 ? 16.043 -3.060 -3.698 1.00 91.00 99 LYS A O 1
ATOM 802 N N . LEU A 1 100 ? 17.118 -3.022 -5.673 1.00 87.75 100 LEU A N 1
ATOM 803 C CA . LEU A 1 100 ? 16.884 -1.611 -5.979 1.00 87.75 100 LEU A CA 1
ATOM 804 C C . LEU A 1 100 ? 15.395 -1.341 -6.213 1.00 87.75 100 LEU A C 1
ATOM 806 O O . LEU A 1 100 ? 14.694 -2.180 -6.775 1.00 87.75 100 LEU A O 1
ATOM 810 N N . GLN A 1 101 ? 14.936 -0.144 -5.823 1.00 85.69 101 GLN A N 1
ATOM 811 C CA . GLN A 1 101 ? 13.540 0.297 -5.988 1.00 85.69 101 GLN A CA 1
ATOM 812 C C . GLN A 1 101 ? 12.532 -0.730 -5.443 1.00 85.69 101 GLN A C 1
ATOM 814 O O . GLN A 1 101 ? 11.552 -1.087 -6.091 1.00 85.69 101 GLN A O 1
ATOM 819 N N . SER A 1 102 ? 12.821 -1.233 -4.244 1.00 90.81 102 SER A N 1
ATOM 820 C CA . SER A 1 102 ? 12.003 -2.212 -3.532 1.00 90.81 102 SER A CA 1
ATOM 821 C C . SER A 1 102 ? 11.372 -1.598 -2.275 1.00 90.81 102 SER A C 1
ATOM 823 O O . SER A 1 102 ? 11.272 -0.372 -2.153 1.00 90.81 102 SER A O 1
ATOM 825 N N . VAL A 1 103 ? 10.932 -2.443 -1.340 1.00 95.06 103 VAL A N 1
ATOM 826 C CA . VAL A 1 103 ? 10.232 -2.057 -0.116 1.00 95.06 103 VAL A CA 1
ATOM 827 C C . VAL A 1 103 ? 10.956 -0.924 0.610 1.00 95.06 103 VAL A C 1
ATOM 829 O O . VAL A 1 103 ? 12.068 -1.073 1.123 1.00 95.06 103 VAL A O 1
ATOM 832 N N . THR A 1 104 ? 10.290 0.226 0.650 1.00 94.62 104 THR A N 1
ATOM 833 C CA . THR A 1 104 ? 10.836 1.479 1.174 1.00 94.62 104 THR A CA 1
ATOM 834 C C . THR A 1 104 ? 9.864 2.066 2.181 1.00 94.62 104 THR A C 1
ATOM 836 O O . THR A 1 104 ? 8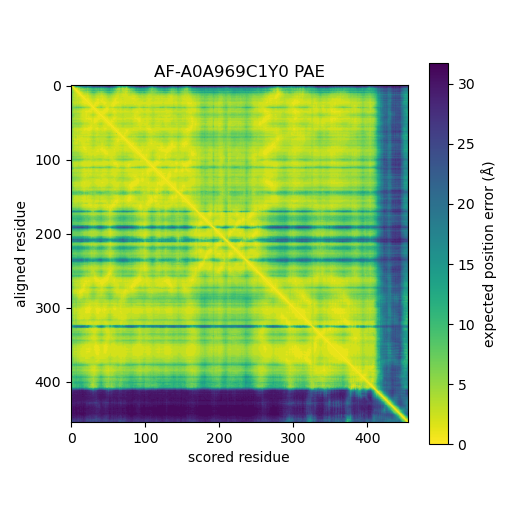.672 2.190 1.892 1.00 94.62 104 THR A O 1
ATOM 839 N N . LEU A 1 105 ? 10.376 2.441 3.353 1.00 97.19 105 LEU A N 1
ATOM 840 C CA . LEU A 1 105 ? 9.659 3.267 4.313 1.00 97.19 105 LEU A CA 1
ATOM 841 C C . LEU A 1 105 ? 9.836 4.727 3.901 1.00 97.19 105 LEU A C 1
ATOM 843 O O . LEU A 1 105 ? 10.894 5.324 4.099 1.00 97.19 105 LEU A O 1
ATOM 847 N N . THR A 1 106 ? 8.789 5.296 3.326 1.00 97.00 106 THR A N 1
ATOM 848 C CA . THR A 1 106 ? 8.736 6.716 3.008 1.00 97.00 106 THR A CA 1
ATOM 849 C C . THR A 1 106 ? 8.236 7.475 4.228 1.00 97.00 106 THR A C 1
ATOM 851 O O . THR A 1 106 ? 7.151 7.198 4.739 1.00 97.00 106 THR A O 1
ATOM 854 N N . VAL A 1 107 ? 9.025 8.438 4.693 1.00 97.94 107 VAL A N 1
ATOM 855 C CA . VAL A 1 107 ? 8.694 9.331 5.802 1.00 97.94 107 VAL A CA 1
ATOM 856 C C . VAL A 1 107 ? 8.457 10.718 5.225 1.00 97.94 107 VAL A C 1
ATOM 858 O O . VAL A 1 107 ? 9.390 11.410 4.821 1.00 97.94 107 VAL A O 1
ATOM 861 N N . GLU A 1 108 ? 7.197 11.134 5.180 1.00 97.69 108 GLU A N 1
ATOM 862 C CA . GLU A 1 108 ? 6.864 12.525 4.896 1.00 97.69 108 GLU A CA 1
ATOM 863 C C . GLU A 1 108 ? 6.920 13.323 6.189 1.00 97.69 108 GLU A C 1
ATOM 865 O O . GLU A 1 108 ? 6.397 12.891 7.221 1.00 97.69 108 GLU A O 1
ATOM 870 N N . THR A 1 109 ? 7.501 14.514 6.121 1.00 97.50 109 THR A N 1
ATOM 871 C CA . THR A 1 109 ? 7.543 15.466 7.235 1.00 97.50 109 THR A CA 1
ATOM 872 C C . THR A 1 109 ? 6.606 16.643 6.975 1.00 97.50 109 THR A C 1
ATOM 874 O O . THR A 1 109 ? 6.068 16.795 5.873 1.00 97.50 109 THR A O 1
ATOM 877 N N . PHE A 1 110 ? 6.360 17.476 7.986 1.00 94.88 110 PHE A N 1
ATOM 878 C CA . PHE A 1 110 ? 5.582 18.699 7.785 1.00 94.88 110 PHE A CA 1
ATOM 879 C C . PHE A 1 110 ? 6.410 19.804 7.124 1.00 94.88 110 PHE A C 1
ATOM 881 O O . PHE A 1 110 ? 5.855 20.564 6.333 1.00 94.88 110 PHE A O 1
ATOM 888 N N . SER A 1 111 ? 7.706 19.898 7.440 1.00 95.69 111 SER A N 1
ATOM 889 C CA . SER A 1 111 ? 8.561 21.002 6.973 1.00 95.69 111 SER A CA 1
ATOM 890 C C . SER A 1 111 ? 9.854 20.611 6.256 1.00 95.69 111 SER A C 1
ATOM 892 O O . SER A 1 111 ? 10.465 21.470 5.629 1.00 95.69 111 SER A O 1
ATOM 894 N N . SER A 1 112 ? 10.269 19.347 6.303 1.00 93.00 112 SER A N 1
ATOM 895 C CA . SER A 1 112 ? 11.604 18.902 5.864 1.00 93.00 112 SER A CA 1
ATOM 896 C C . SER A 1 112 ? 11.580 18.001 4.624 1.00 93.00 112 SER A C 1
ATOM 898 O O . SER A 1 112 ? 12.551 17.316 4.327 1.00 93.00 112 SER A O 1
ATOM 900 N N . GLY A 1 113 ? 10.470 17.990 3.882 1.00 93.25 113 GLY A N 1
ATOM 901 C CA . GLY A 1 113 ? 10.317 17.170 2.683 1.00 93.25 113 GLY A CA 1
ATOM 902 C C . GLY A 1 113 ? 10.065 15.687 2.976 1.00 93.25 113 GLY A C 1
ATOM 903 O O . GLY A 1 113 ? 9.471 15.322 3.996 1.00 93.25 113 GLY A O 1
ATOM 904 N N . THR A 1 114 ? 10.461 14.842 2.024 1.00 95.56 114 THR A N 1
ATOM 905 C CA . THR A 1 114 ? 10.211 13.395 2.031 1.00 95.56 114 THR A CA 1
ATOM 906 C C . THR A 1 114 ? 11.527 12.638 2.113 1.00 95.56 114 THR A C 1
ATOM 908 O O . THR A 1 114 ? 12.451 12.919 1.355 1.00 95.56 114 THR A O 1
ATOM 911 N N . HIS A 1 115 ? 11.587 11.658 3.008 1.00 95.62 115 HIS A N 1
ATOM 912 C CA . HIS A 1 115 ? 12.756 10.821 3.244 1.00 95.62 115 HIS A CA 1
ATOM 913 C C . HIS A 1 115 ? 12.445 9.368 2.893 1.00 95.62 115 HIS A C 1
ATOM 915 O O . HIS A 1 115 ? 11.386 8.855 3.246 1.00 95.62 115 HIS A O 1
ATOM 921 N N . PHE A 1 116 ? 13.380 8.692 2.232 1.00 94.06 116 PHE A N 1
ATOM 922 C CA . PHE A 1 116 ? 13.220 7.308 1.785 1.00 94.06 116 PHE A CA 1
ATOM 923 C C . PHE A 1 116 ? 14.176 6.404 2.558 1.00 94.06 116 PHE A C 1
ATOM 925 O O . PHE A 1 116 ? 15.389 6.486 2.377 1.00 94.06 116 PHE A O 1
ATOM 932 N N . VAL A 1 117 ? 13.638 5.570 3.444 1.00 95.50 117 VAL A N 1
ATOM 933 C CA . VAL A 1 117 ? 14.405 4.637 4.273 1.00 95.50 117 VAL A CA 1
ATOM 934 C C . VAL A 1 117 ? 14.292 3.237 3.682 1.00 95.50 117 VAL A C 1
ATOM 936 O O . VAL A 1 117 ? 13.206 2.657 3.604 1.00 95.50 117 VAL A O 1
ATOM 939 N N . ARG A 1 118 ? 15.429 2.660 3.295 1.00 93.44 118 ARG A N 1
ATOM 940 C CA . ARG A 1 118 ? 15.495 1.275 2.830 1.00 93.44 118 ARG A CA 1
ATOM 941 C C . ARG A 1 118 ? 15.433 0.324 4.024 1.00 93.44 118 ARG A C 1
ATOM 943 O O . ARG A 1 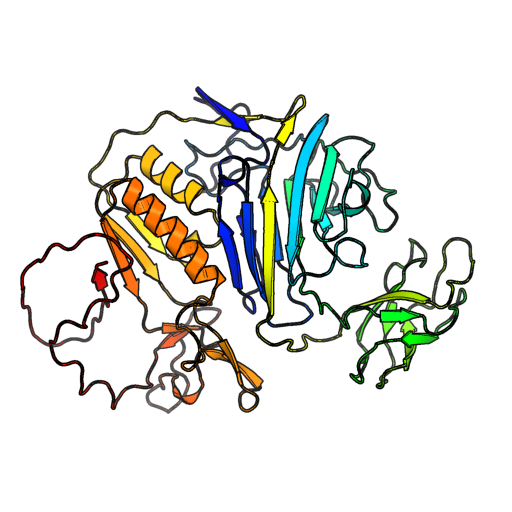118 ? 16.444 0.090 4.683 1.00 93.44 118 ARG A O 1
ATOM 950 N N . ILE A 1 119 ? 14.261 -0.245 4.302 1.00 94.25 119 ILE A N 1
ATOM 951 C CA . ILE A 1 119 ? 14.051 -1.008 5.546 1.00 94.25 119 ILE A CA 1
ATOM 952 C C . ILE A 1 119 ? 14.885 -2.292 5.637 1.00 94.25 119 ILE A C 1
ATOM 954 O O . ILE A 1 119 ? 15.243 -2.704 6.735 1.00 94.25 119 ILE A O 1
ATOM 958 N N . TRP A 1 120 ? 15.304 -2.856 4.498 1.00 95.38 120 TRP A N 1
ATOM 959 C CA . TRP A 1 120 ? 16.234 -3.992 4.433 1.00 95.38 120 TRP A CA 1
ATOM 960 C C . TRP A 1 120 ? 17.575 -3.758 5.150 1.00 95.38 120 TRP A C 1
ATOM 962 O O . TRP A 1 120 ? 18.210 -4.705 5.631 1.00 95.38 120 TRP A O 1
ATOM 972 N N . ASN A 1 121 ? 18.021 -2.502 5.235 1.00 94.88 121 ASN A N 1
ATOM 973 C CA . ASN A 1 121 ? 19.266 -2.147 5.918 1.00 94.88 121 ASN A CA 1
ATOM 974 C C . ASN A 1 121 ? 19.155 -2.308 7.443 1.00 94.88 121 ASN A C 1
ATOM 976 O O . ASN A 1 121 ? 20.174 -2.401 8.117 1.00 94.88 121 ASN A O 1
ATOM 980 N N . TYR A 1 122 ? 17.931 -2.416 7.965 1.00 96.56 122 TYR A N 1
ATOM 981 C CA . TYR A 1 122 ? 17.614 -2.511 9.391 1.00 96.56 122 TYR A CA 1
ATOM 982 C C . TYR A 1 122 ? 17.073 -3.892 9.787 1.00 96.56 122 TYR A C 1
ATOM 984 O O . TYR A 1 122 ? 16.432 -4.053 10.828 1.00 96.56 122 TYR A O 1
ATOM 992 N N . LYS A 1 123 ? 17.323 -4.909 8.954 1.00 97.50 123 LYS A N 1
ATOM 993 C CA . LYS A 1 123 ? 17.090 -6.306 9.326 1.00 97.50 123 LYS A CA 1
ATOM 994 C C . LYS A 1 123 ? 18.024 -6.719 10.461 1.00 97.50 123 LYS A C 1
ATOM 996 O O . LYS A 1 123 ? 19.203 -6.369 10.457 1.00 97.50 123 LYS A O 1
ATOM 1001 N N . THR A 1 124 ? 17.531 -7.533 11.382 1.00 98.12 124 THR A N 1
ATOM 1002 C CA . THR A 1 124 ? 18.369 -8.164 12.416 1.00 98.12 124 THR A CA 1
ATOM 1003 C C . THR A 1 124 ? 18.593 -9.649 12.150 1.00 98.12 124 THR A C 1
ATOM 1005 O O . THR A 1 124 ? 19.571 -10.216 12.630 1.00 98.12 124 THR A O 1
ATOM 1008 N N . SER A 1 125 ? 17.716 -10.289 11.371 1.00 97.94 125 SER A N 1
ATOM 1009 C CA . SER A 1 125 ? 17.836 -11.693 10.976 1.00 97.94 125 SER A CA 1
ATOM 1010 C C . SER A 1 125 ? 16.964 -12.015 9.758 1.00 97.94 125 SER A C 1
ATOM 1012 O O . SER A 1 125 ? 16.051 -11.259 9.422 1.00 97.94 125 SER A O 1
ATOM 1014 N N . GLY A 1 126 ? 17.235 -13.151 9.111 1.00 97.81 126 GLY A N 1
ATOM 1015 C CA . GLY A 1 126 ? 16.413 -13.698 8.030 1.00 97.81 126 GLY A CA 1
ATOM 1016 C C . GLY A 1 126 ? 16.842 -13.300 6.615 1.00 97.81 126 GLY A C 1
ATOM 1017 O O . GLY A 1 126 ? 17.970 -12.878 6.364 1.00 97.81 126 GLY A O 1
ATOM 1018 N N . THR A 1 127 ? 15.920 -13.501 5.682 1.00 97.81 127 THR A N 1
ATOM 1019 C CA . THR A 1 127 ? 16.062 -13.335 4.229 1.00 97.81 127 THR A CA 1
ATOM 1020 C C . THR A 1 127 ? 15.200 -12.172 3.722 1.00 97.81 127 THR A C 1
ATOM 1022 O O . THR A 1 127 ? 14.275 -11.768 4.423 1.00 97.81 127 THR A O 1
ATOM 1025 N N . PRO A 1 128 ? 15.449 -11.642 2.513 1.00 96.50 128 PRO A N 1
ATOM 1026 C CA . PRO A 1 128 ? 14.692 -10.513 1.956 1.00 96.50 128 PRO A CA 1
ATOM 1027 C C . PRO A 1 128 ? 13.166 -10.647 2.001 1.00 96.50 128 PRO A C 1
ATOM 1029 O O . PRO A 1 128 ? 12.480 -9.666 2.262 1.00 96.50 128 PRO A O 1
ATOM 1032 N N . ASP A 1 129 ? 12.639 -11.857 1.818 1.00 97.31 129 ASP A N 1
ATOM 1033 C CA . ASP A 1 129 ? 11.194 -12.121 1.813 1.00 97.31 129 ASP A CA 1
ATOM 1034 C C . ASP A 1 129 ? 10.676 -12.735 3.125 1.00 97.31 129 ASP A C 1
ATOM 1036 O O . ASP A 1 129 ? 9.487 -13.022 3.254 1.00 97.31 129 ASP A O 1
ATOM 1040 N N . ASN A 1 130 ? 11.559 -12.954 4.104 1.00 98.44 130 ASN A N 1
ATOM 1041 C CA . ASN A 1 130 ? 11.231 -13.480 5.427 1.00 98.44 130 ASN A CA 1
ATOM 1042 C C . ASN A 1 130 ? 12.296 -13.042 6.442 1.00 98.44 130 ASN A C 1
ATOM 1044 O O . ASN A 1 130 ? 13.327 -13.712 6.571 1.00 98.44 130 ASN A O 1
ATOM 1048 N N . CYS A 1 131 ? 12.088 -11.912 7.116 1.00 98.44 131 CYS A N 1
ATOM 1049 C CA . CYS A 1 131 ? 13.074 -11.312 8.018 1.00 98.44 131 CYS A CA 1
ATOM 1050 C C . CYS A 1 131 ? 12.451 -10.655 9.245 1.00 98.44 131 CYS A C 1
ATOM 1052 O O . CYS A 1 131 ? 11.269 -10.328 9.269 1.00 98.44 131 CYS A O 1
ATOM 1054 N N . HIS A 1 132 ? 13.290 -10.414 10.249 1.00 98.69 132 HIS A N 1
ATOM 1055 C CA . HIS A 1 132 ? 12.962 -9.534 11.363 1.00 98.69 132 HIS A CA 1
ATOM 1056 C C . HIS A 1 132 ? 13.543 -8.144 11.108 1.00 98.69 132 HIS A C 1
ATOM 1058 O O . HIS A 1 132 ? 14.744 -8.016 10.842 1.00 98.69 132 HIS A O 1
ATOM 1064 N N . ILE A 1 133 ? 12.713 -7.108 11.225 1.00 98.44 133 ILE A N 1
ATOM 1065 C CA . ILE A 1 133 ? 13.091 -5.706 11.023 1.00 98.44 133 ILE A CA 1
ATOM 1066 C C . ILE A 1 133 ? 13.029 -4.959 12.352 1.00 98.44 133 ILE A C 1
ATOM 1068 O O . ILE A 1 133 ? 12.040 -5.050 13.078 1.00 98.44 133 ILE A O 1
ATOM 1072 N N . ARG A 1 134 ? 14.065 -4.161 12.629 1.00 98.31 134 ARG A N 1
ATOM 1073 C CA . ARG A 1 134 ? 14.142 -3.293 13.805 1.00 98.31 134 ARG A CA 1
ATOM 1074 C C . ARG A 1 134 ? 14.550 -1.879 13.415 1.00 98.31 134 ARG A C 1
ATOM 1076 O O . ARG A 1 134 ? 15.706 -1.636 13.088 1.00 98.31 134 ARG A O 1
ATOM 1083 N N . ILE A 1 135 ? 13.627 -0.931 13.533 1.00 97.75 135 ILE A N 1
ATOM 1084 C CA . ILE A 1 135 ? 13.856 0.481 13.204 1.00 97.75 135 ILE A CA 1
ATOM 1085 C C . ILE A 1 135 ? 13.872 1.303 14.490 1.00 97.75 135 ILE A C 1
ATOM 1087 O O . ILE A 1 135 ? 12.886 1.330 15.228 1.00 97.75 135 ILE A O 1
ATOM 1091 N N . VAL A 1 136 ? 14.976 2.009 14.742 1.00 97.88 136 VAL A N 1
ATOM 1092 C CA . VAL A 1 136 ? 15.077 2.984 15.837 1.00 97.88 136 VAL A CA 1
ATOM 1093 C C . VAL A 1 136 ? 14.919 4.383 15.266 1.00 97.88 136 VAL A C 1
ATOM 1095 O O . VAL A 1 136 ? 15.699 4.808 14.420 1.00 97.88 136 VAL A O 1
ATOM 1098 N N . MET A 1 137 ? 13.911 5.114 15.725 1.00 97.44 137 MET A N 1
ATOM 1099 C CA . MET A 1 137 ? 13.591 6.462 15.254 1.00 97.44 137 MET A CA 1
ATOM 1100 C C . MET A 1 137 ? 14.516 7.495 15.912 1.00 97.44 137 MET A C 1
ATOM 1102 O O . MET A 1 137 ? 14.088 8.338 16.702 1.00 97.44 137 MET A O 1
ATOM 1106 N N . ASP A 1 138 ? 15.809 7.384 15.622 1.00 96.38 138 ASP A N 1
ATOM 1107 C CA . ASP A 1 138 ? 16.884 8.275 16.046 1.00 96.38 138 ASP A CA 1
ATOM 1108 C C . ASP A 1 138 ? 17.916 8.469 14.913 1.00 96.38 138 ASP A C 1
ATOM 1110 O O . ASP A 1 138 ? 17.628 8.231 13.738 1.00 96.38 138 ASP A O 1
ATOM 1114 N N . GLN A 1 139 ? 19.119 8.926 15.265 1.00 95.25 139 GLN A N 1
ATOM 1115 C CA . GLN A 1 139 ? 20.215 9.176 14.327 1.00 95.25 139 GLN A CA 1
ATOM 1116 C C . GLN A 1 139 ? 20.787 7.907 13.670 1.00 95.25 139 GLN A C 1
ATOM 1118 O O . GLN A 1 139 ? 21.527 8.025 12.699 1.00 95.25 139 GLN A O 1
ATOM 1123 N N . SER A 1 140 ? 20.462 6.709 14.166 1.00 95.75 140 SER A N 1
ATOM 1124 C CA . SER A 1 140 ? 20.917 5.444 13.578 1.00 95.75 140 SER A CA 1
ATOM 1125 C C . SER A 1 140 ? 20.112 5.028 12.345 1.00 95.75 140 SER A C 1
ATOM 1127 O O . SER A 1 140 ? 20.636 4.295 11.508 1.00 95.75 140 SER A O 1
ATOM 1129 N N . THR A 1 141 ? 18.872 5.514 12.195 1.00 96.69 141 THR A N 1
ATOM 1130 C CA . THR A 1 141 ? 18.070 5.271 10.989 1.00 96.69 141 THR A CA 1
ATOM 1131 C C . THR A 1 141 ? 18.223 6.425 10.006 1.00 96.69 141 THR A C 1
ATOM 1133 O O . THR A 1 141 ? 17.676 7.516 10.184 1.00 96.69 141 THR A O 1
ATOM 1136 N N . LEU A 1 142 ? 18.949 6.140 8.934 1.00 95.38 142 LEU A N 1
ATOM 1137 C CA . LEU A 1 142 ? 19.257 7.026 7.827 1.00 95.38 142 LEU A CA 1
ATOM 1138 C C . LEU A 1 142 ? 18.407 6.702 6.590 1.00 95.38 142 LEU A C 1
ATOM 1140 O O . LEU A 1 142 ? 18.018 5.560 6.325 1.00 95.38 142 LEU A O 1
ATOM 1144 N N . SER A 1 143 ? 18.130 7.754 5.833 1.00 92.25 143 SER A N 1
ATOM 1145 C CA . SER A 1 143 ? 17.424 7.759 4.555 1.00 92.25 143 SER A CA 1
ATOM 1146 C C . SER A 1 143 ? 18.375 8.050 3.397 1.00 92.25 143 SER A C 1
ATOM 1148 O O . SER A 1 143 ? 19.552 8.342 3.605 1.00 92.25 143 SER A O 1
ATOM 1150 N N . GLY A 1 144 ? 17.849 7.985 2.178 1.00 84.12 144 GLY A N 1
ATOM 1151 C CA . GLY A 1 144 ? 18.605 8.221 0.954 1.00 84.12 144 GLY A CA 1
ATOM 1152 C C . GLY A 1 144 ? 19.123 6.923 0.348 1.00 84.12 144 GLY A C 1
ATOM 1153 O O . GLY A 1 144 ? 19.157 5.874 0.994 1.00 84.12 144 GLY A O 1
ATOM 1154 N N . PHE A 1 145 ? 19.529 6.997 -0.920 1.00 75.12 145 PHE A N 1
ATOM 1155 C CA . PHE A 1 145 ? 20.008 5.838 -1.679 1.00 75.12 145 PHE A CA 1
ATOM 1156 C C . PHE A 1 145 ? 21.196 5.145 -0.988 1.00 75.12 145 PHE A C 1
ATOM 1158 O O . PHE A 1 145 ? 21.268 3.918 -0.960 1.00 75.12 145 PHE A O 1
ATOM 1165 N N . TYR A 1 146 ? 22.061 5.938 -0.350 1.00 78.12 146 TYR A N 1
ATOM 1166 C CA . TYR A 1 146 ? 23.243 5.483 0.381 1.00 78.12 146 TYR A CA 1
ATOM 1167 C C . TYR A 1 146 ? 23.054 5.378 1.895 1.00 78.12 146 TYR A C 1
ATOM 1169 O O . TYR A 1 146 ? 23.992 5.002 2.590 1.00 78.12 146 TYR A O 1
ATOM 1177 N N . SER A 1 147 ? 21.845 5.639 2.409 1.00 84.44 147 SER A N 1
ATOM 1178 C CA . SER A 1 147 ? 21.578 5.679 3.856 1.00 84.44 147 SER A CA 1
ATOM 1179 C C . SER A 1 147 ? 22.510 6.652 4.588 1.00 84.44 147 SER A C 1
ATOM 1181 O O . SER A 1 147 ? 23.183 6.275 5.537 1.00 84.44 147 SER A O 1
ATOM 1183 N N . ASP A 1 148 ? 22.554 7.902 4.133 1.00 86.44 148 ASP A N 1
ATOM 1184 C CA . ASP A 1 148 ? 23.461 8.958 4.605 1.00 86.44 148 ASP A CA 1
ATOM 1185 C C . ASP A 1 148 ? 22.730 10.181 5.186 1.00 86.44 148 ASP A C 1
ATOM 1187 O O . ASP A 1 148 ? 23.337 11.036 5.830 1.00 86.44 148 ASP A O 1
ATOM 1191 N N . THR A 1 149 ? 21.414 10.265 4.988 1.00 91.69 149 THR A N 1
ATOM 1192 C CA . THR A 1 149 ? 20.625 11.450 5.316 1.00 91.69 149 THR A CA 1
ATOM 1193 C C . THR A 1 149 ? 19.759 11.198 6.542 1.00 91.69 149 THR A C 1
ATOM 1195 O O . THR A 1 149 ? 18.903 10.309 6.536 1.00 91.69 149 THR A O 1
ATOM 1198 N N . PHE A 1 150 ? 19.917 12.010 7.589 1.00 94.56 150 PHE A N 1
ATOM 1199 C CA . PHE A 1 150 ? 19.087 11.908 8.791 1.00 94.56 150 PHE A CA 1
ATOM 1200 C C . PHE A 1 150 ? 17.601 12.112 8.489 1.00 94.56 150 PHE A C 1
ATOM 1202 O O . PHE A 1 150 ? 17.217 13.020 7.750 1.00 94.56 150 PHE A O 1
ATOM 1209 N N . VAL A 1 151 ? 16.762 11.296 9.124 1.00 96.44 151 VAL A N 1
ATOM 1210 C CA . VAL A 1 151 ? 15.310 11.478 9.107 1.00 96.44 151 VAL A CA 1
ATOM 1211 C C . VAL A 1 151 ? 14.896 12.367 10.289 1.00 96.44 151 VAL A C 1
ATOM 1213 O O . VAL A 1 151 ? 15.219 12.044 11.435 1.00 96.44 151 VAL A O 1
ATOM 1216 N N . PRO A 1 152 ? 14.158 13.470 10.063 1.00 96.88 152 PRO A N 1
ATOM 1217 C CA . PRO A 1 152 ? 13.614 14.321 11.122 1.00 96.88 152 PRO A CA 1
ATOM 1218 C C . PRO A 1 152 ? 12.467 13.638 11.888 1.00 96.88 152 PRO A C 1
ATOM 1220 O O . PRO A 1 152 ? 11.288 13.952 11.713 1.00 96.88 152 PRO A O 1
ATOM 1223 N N . TRP A 1 153 ? 12.800 12.690 12.768 1.00 97.50 153 TRP A N 1
ATOM 1224 C CA . TRP A 1 153 ? 11.819 11.912 13.539 1.00 97.50 153 TRP A CA 1
ATOM 1225 C C . TRP A 1 153 ? 10.941 12.753 14.476 1.00 97.50 153 TRP A C 1
ATOM 1227 O O . TRP A 1 153 ? 9.897 12.285 14.919 1.00 97.50 153 TRP A O 1
ATOM 1237 N N . ASN A 1 154 ? 11.316 14.002 14.747 1.00 97.06 154 ASN A N 1
ATOM 1238 C CA . ASN A 1 154 ? 10.543 14.957 15.537 1.00 97.06 154 ASN A CA 1
ATOM 1239 C C . ASN A 1 154 ? 9.447 15.701 14.742 1.00 97.06 154 ASN A C 1
ATOM 1241 O O . ASN A 1 154 ? 8.647 16.425 15.343 1.00 97.06 154 ASN A O 1
ATOM 1245 N N . ASP A 1 155 ? 9.400 15.554 13.414 1.00 97.00 155 ASP A N 1
ATOM 1246 C CA . ASP A 1 155 ? 8.488 16.286 12.523 1.00 97.00 155 ASP A CA 1
ATOM 1247 C C . ASP A 1 155 ? 7.766 15.384 11.509 1.00 97.00 155 ASP A C 1
ATOM 1249 O O . ASP A 1 155 ? 7.408 15.804 10.409 1.00 97.00 155 ASP A O 1
ATOM 1253 N N . VAL A 1 156 ? 7.520 14.126 11.872 1.00 97.50 156 VAL A N 1
ATOM 1254 C CA . VAL A 1 156 ? 6.853 13.175 10.978 1.00 97.50 156 VAL A CA 1
ATOM 1255 C C . VAL A 1 156 ? 5.402 13.599 10.746 1.00 97.50 156 VAL A C 1
ATOM 1257 O O . VAL A 1 156 ? 4.685 13.911 11.694 1.00 97.50 156 VAL A O 1
ATOM 1260 N N . LYS A 1 157 ? 4.964 13.579 9.484 1.00 96.44 157 LYS A N 1
ATOM 1261 C CA . LYS A 1 157 ? 3.581 13.793 9.032 1.00 96.44 157 LYS A CA 1
ATOM 1262 C C . LYS A 1 157 ? 2.879 12.464 8.764 1.00 96.44 157 LYS A C 1
ATOM 1264 O O . LYS A 1 157 ? 1.782 12.232 9.260 1.00 96.44 157 LYS A O 1
ATOM 1269 N N . ARG A 1 158 ? 3.513 11.577 8.002 1.00 96.81 158 ARG A N 1
ATOM 1270 C CA . ARG A 1 158 ? 3.045 10.205 7.783 1.00 96.81 158 ARG A CA 1
ATOM 1271 C C . ARG A 1 158 ? 4.204 9.317 7.378 1.00 96.81 158 ARG A C 1
ATOM 1273 O O . ARG A 1 158 ? 5.234 9.798 6.909 1.00 96.81 158 ARG A O 1
ATOM 1280 N N . MET A 1 159 ? 4.015 8.025 7.564 1.00 97.56 159 MET A N 1
ATOM 1281 C CA . MET A 1 159 ? 4.951 6.992 7.156 1.00 97.56 159 MET A CA 1
ATOM 1282 C C . MET A 1 159 ? 4.220 5.989 6.293 1.00 97.56 159 MET A C 1
ATOM 1284 O O . MET A 1 159 ? 3.085 5.644 6.604 1.00 97.56 159 MET A O 1
ATOM 1288 N N . PHE A 1 160 ? 4.850 5.497 5.236 1.00 95.88 160 PHE A N 1
ATOM 1289 C CA . PHE A 1 160 ? 4.263 4.404 4.482 1.00 95.88 160 PHE A CA 1
ATOM 1290 C C . PHE A 1 160 ? 5.298 3.456 3.909 1.00 95.88 160 PHE A C 1
ATOM 1292 O O . PHE A 1 160 ? 6.363 3.871 3.460 1.00 95.88 160 PHE A O 1
ATOM 1299 N N . ILE A 1 161 ? 4.963 2.171 3.939 1.00 97.50 161 ILE A N 1
ATOM 1300 C CA . ILE A 1 161 ? 5.764 1.098 3.364 1.00 97.50 161 ILE A CA 1
ATOM 1301 C C . ILE A 1 161 ? 5.251 0.860 1.949 1.00 97.50 161 ILE A C 1
ATOM 1303 O O . ILE A 1 161 ? 4.096 0.480 1.756 1.00 97.50 161 ILE A O 1
ATOM 1307 N N . SER A 1 162 ? 6.102 1.126 0.966 1.00 96.00 162 SER A N 1
ATOM 1308 C CA . SER A 1 162 ? 5.768 0.978 -0.449 1.00 96.00 162 SER A CA 1
ATOM 1309 C C . SER A 1 162 ? 5.982 -0.458 -0.925 1.00 96.00 162 SER A C 1
ATOM 1311 O O . SER A 1 162 ? 7.037 -1.027 -0.654 1.00 96.00 162 SER A O 1
ATOM 1313 N N . LEU A 1 163 ? 5.021 -1.026 -1.657 1.00 96.56 163 LEU A N 1
ATOM 1314 C CA . LEU A 1 163 ? 5.098 -2.360 -2.262 1.00 96.56 163 LEU A CA 1
ATOM 1315 C C . LEU A 1 163 ? 4.950 -2.261 -3.782 1.00 96.56 163 LEU A C 1
ATOM 1317 O O . LEU A 1 163 ? 4.077 -1.546 -4.277 1.00 96.56 163 LEU A O 1
ATOM 1321 N N . LEU A 1 164 ? 5.772 -3.026 -4.497 1.00 94.88 164 LEU A N 1
ATOM 1322 C CA . LEU A 1 164 ? 5.814 -3.101 -5.958 1.00 94.88 164 LEU A CA 1
ATOM 1323 C C . LEU A 1 164 ? 5.682 -4.563 -6.404 1.00 94.88 164 LEU A C 1
ATOM 1325 O O . LEU A 1 164 ? 6.100 -5.448 -5.647 1.00 94.88 164 LEU A O 1
ATOM 1329 N N . PRO A 1 165 ? 5.162 -4.849 -7.612 1.00 94.75 165 PRO A N 1
ATOM 1330 C CA . PRO A 1 165 ? 5.153 -6.208 -8.145 1.00 94.75 165 PRO A CA 1
ATOM 1331 C C . PRO A 1 165 ? 6.573 -6.771 -8.259 1.00 94.75 165 PRO A C 1
ATOM 1333 O O . PRO A 1 165 ? 7.535 -6.036 -8.474 1.00 94.75 165 PRO A O 1
ATOM 1336 N N . SER A 1 166 ? 6.709 -8.095 -8.172 1.00 92.31 166 SER A N 1
ATOM 1337 C CA . SER A 1 166 ? 7.999 -8.779 -8.382 1.00 92.31 166 SER A CA 1
ATOM 1338 C C . SER A 1 166 ? 8.664 -8.419 -9.719 1.00 92.31 166 SER A C 1
ATOM 1340 O O . SER A 1 166 ? 9.884 -8.288 -9.793 1.00 92.31 166 SER A O 1
ATOM 1342 N N . THR A 1 167 ? 7.856 -8.162 -10.747 1.00 89.31 167 THR A N 1
ATOM 1343 C CA . THR A 1 167 ? 8.273 -7.763 -12.097 1.00 89.31 167 THR A CA 1
ATOM 1344 C C . THR A 1 167 ? 8.309 -6.244 -12.302 1.00 89.31 167 THR A C 1
ATOM 1346 O O . THR A 1 167 ? 8.149 -5.785 -13.430 1.00 89.31 167 THR A O 1
ATOM 1349 N N . ALA A 1 168 ? 8.438 -5.442 -11.240 1.00 91.75 168 ALA A N 1
ATOM 1350 C CA . ALA A 1 168 ? 8.427 -3.986 -11.365 1.00 91.75 168 ALA A CA 1
ATOM 1351 C C . ALA A 1 168 ? 9.506 -3.464 -12.333 1.00 91.75 168 ALA A C 1
ATOM 1353 O O . ALA A 1 168 ? 10.631 -3.970 -12.354 1.00 91.75 168 ALA A O 1
ATOM 1354 N N . GLY A 1 169 ? 9.165 -2.443 -13.125 1.00 89.94 169 GLY A N 1
ATOM 1355 C CA . GLY A 1 169 ? 10.023 -1.942 -14.200 1.00 89.94 169 GLY A CA 1
ATOM 1356 C C . GLY A 1 169 ? 10.292 -3.020 -15.255 1.00 89.94 169 GLY A C 1
ATOM 1357 O O . GLY A 1 169 ? 9.356 -3.609 -15.791 1.00 89.94 169 GLY A O 1
ATOM 1358 N N . ARG A 1 170 ? 11.567 -3.292 -15.546 1.00 87.75 170 ARG A N 1
ATOM 1359 C CA . ARG A 1 170 ? 12.018 -4.437 -16.367 1.00 87.75 170 ARG A CA 1
ATOM 1360 C C . ARG A 1 170 ? 12.568 -5.600 -15.541 1.00 87.75 170 ARG A C 1
ATOM 1362 O O . ARG A 1 170 ? 13.386 -6.376 -16.020 1.00 87.75 170 ARG A O 1
ATOM 1369 N N . GLY A 1 171 ? 12.126 -5.716 -14.289 1.00 81.31 171 GLY A N 1
ATOM 1370 C CA . GLY A 1 171 ? 12.567 -6.767 -13.380 1.00 81.31 171 GLY A CA 1
ATOM 1371 C C . GLY A 1 171 ? 14.032 -6.615 -12.962 1.00 81.31 171 GLY A C 1
ATOM 1372 O O . GLY A 1 171 ? 14.521 -5.510 -12.723 1.00 81.31 171 GLY A O 1
ATOM 1373 N N . ASP A 1 172 ? 14.729 -7.742 -12.831 1.00 85.56 172 ASP A N 1
ATOM 1374 C CA . ASP A 1 172 ? 16.086 -7.814 -12.279 1.00 85.56 172 ASP A CA 1
ATOM 1375 C C . ASP A 1 172 ? 17.154 -7.616 -13.363 1.00 85.56 172 ASP A C 1
ATOM 1377 O O . ASP A 1 172 ? 17.774 -8.567 -13.838 1.00 85.56 172 ASP A O 1
ATOM 1381 N N . CYS A 1 173 ? 17.370 -6.358 -13.754 1.00 91.62 173 CYS A N 1
ATOM 1382 C CA . CYS A 1 173 ? 18.423 -5.992 -14.698 1.00 91.62 173 CYS A CA 1
ATOM 1383 C C . CYS A 1 173 ? 19.801 -5.884 -14.018 1.00 91.62 173 CYS A C 1
ATOM 1385 O O . CYS A 1 173 ? 19.925 -5.627 -12.817 1.00 91.62 173 CYS A O 1
ATOM 1387 N N . SER A 1 174 ? 20.867 -6.004 -14.812 1.00 94.56 174 SER A N 1
ATOM 1388 C CA . SER A 1 174 ? 22.238 -5.727 -14.366 1.00 94.56 174 SER A CA 1
ATOM 1389 C C . SER A 1 174 ? 23.055 -5.031 -15.450 1.00 94.56 174 SER A C 1
ATOM 1391 O O . SER A 1 174 ? 22.721 -5.098 -16.631 1.00 94.56 174 SER A O 1
ATOM 1393 N N . LEU A 1 175 ? 24.183 -4.423 -15.089 1.00 95.62 175 LEU A N 1
ATOM 1394 C CA . LEU A 1 175 ? 25.187 -4.035 -16.078 1.00 95.62 175 LEU A CA 1
ATOM 1395 C C . LEU A 1 175 ? 25.763 -5.292 -16.749 1.00 95.62 175 LEU A C 1
ATOM 1397 O O . LEU A 1 175 ? 26.204 -6.216 -16.067 1.00 95.62 175 LEU A O 1
ATOM 1401 N N . ALA A 1 176 ? 25.772 -5.332 -18.079 1.00 96.00 176 ALA A N 1
ATOM 1402 C CA . ALA A 1 176 ? 26.419 -6.389 -18.862 1.00 96.00 176 ALA A CA 1
ATOM 1403 C C . ALA A 1 176 ? 27.920 -6.131 -19.062 1.00 96.00 176 ALA A C 1
ATOM 1405 O O . ALA A 1 176 ? 28.690 -7.057 -19.300 1.00 96.00 176 ALA A O 1
ATOM 1406 N N . ALA A 1 177 ? 28.334 -4.870 -18.956 1.00 95.56 177 ALA A N 1
ATOM 1407 C CA . ALA A 1 177 ? 29.716 -4.434 -19.060 1.00 95.56 177 ALA A CA 1
ATOM 1408 C C . ALA A 1 177 ? 29.991 -3.335 -18.030 1.00 95.56 177 ALA A C 1
ATOM 1410 O O . ALA A 1 177 ? 29.071 -2.643 -17.593 1.00 95.56 177 ALA A O 1
ATOM 1411 N N . THR A 1 178 ? 31.260 -3.175 -17.660 1.00 94.88 178 THR A N 1
ATOM 1412 C CA . THR A 1 178 ? 31.708 -2.104 -16.765 1.00 94.88 178 THR A CA 1
ATOM 1413 C C . THR A 1 178 ? 31.301 -0.740 -17.317 1.00 94.88 178 THR A C 1
ATOM 1415 O O . THR A 1 178 ? 31.515 -0.453 -18.495 1.00 94.88 178 THR A O 1
ATOM 1418 N N . ALA A 1 179 ? 30.744 0.102 -16.454 1.00 92.88 179 ALA A N 1
ATOM 1419 C CA . ALA A 1 179 ? 30.317 1.449 -16.784 1.00 92.88 179 ALA A CA 1
ATOM 1420 C C . ALA A 1 179 ? 31.283 2.469 -16.163 1.00 92.88 179 ALA A C 1
ATOM 1422 O O . ALA A 1 179 ? 31.470 2.501 -14.947 1.00 92.88 179 ALA A O 1
ATOM 1423 N N . THR A 1 180 ? 31.940 3.272 -16.999 1.00 93.31 180 THR A N 1
ATOM 1424 C CA . THR A 1 180 ? 32.931 4.264 -16.560 1.00 93.31 180 THR A CA 1
ATOM 1425 C C . THR A 1 180 ? 32.292 5.623 -16.305 1.00 93.31 180 THR A C 1
ATOM 1427 O O . THR A 1 180 ? 31.267 5.960 -16.901 1.00 93.31 180 THR A O 1
ATOM 1430 N N . ASP A 1 181 ? 32.941 6.435 -15.473 1.00 91.50 181 ASP A N 1
ATOM 1431 C CA . ASP A 1 181 ? 32.586 7.843 -15.308 1.00 91.50 181 ASP A CA 1
ATOM 1432 C C . ASP A 1 181 ? 32.575 8.579 -16.663 1.00 91.50 181 ASP A C 1
ATOM 1434 O O . ASP A 1 181 ? 33.413 8.321 -17.531 1.00 91.50 181 ASP A O 1
ATOM 1438 N N . GLY A 1 182 ? 31.580 9.438 -16.883 1.00 92.12 182 GLY A N 1
ATOM 1439 C CA . GLY A 1 182 ? 31.376 10.173 -18.133 1.00 92.12 182 GLY A CA 1
ATOM 1440 C C . GLY A 1 182 ? 30.802 9.358 -19.300 1.00 92.12 182 GLY A C 1
ATOM 1441 O O . GLY A 1 182 ? 30.549 9.924 -20.368 1.00 92.12 182 GLY A O 1
ATOM 1442 N N . ALA A 1 183 ? 30.557 8.050 -19.147 1.00 93.12 183 ALA A N 1
ATOM 1443 C CA . ALA A 1 183 ? 29.970 7.248 -20.218 1.00 93.12 183 ALA A CA 1
ATOM 1444 C C . ALA A 1 183 ? 28.536 7.706 -20.538 1.00 93.12 183 ALA A C 1
ATOM 1446 O O . ALA A 1 183 ? 27.693 7.828 -19.656 1.00 93.12 183 ALA A O 1
ATOM 1447 N N . SER A 1 184 ? 28.237 7.926 -21.820 1.00 95.62 184 SER A N 1
ATOM 1448 C CA . SER A 1 184 ? 26.875 8.249 -22.296 1.00 95.62 184 SER A CA 1
ATOM 1449 C C . SER A 1 184 ? 26.115 7.026 -22.818 1.00 95.62 184 SER A C 1
ATOM 1451 O O . SER A 1 184 ? 24.982 7.136 -23.282 1.00 95.62 184 SER A O 1
ATOM 1453 N N . THR A 1 185 ? 26.740 5.851 -22.763 1.00 96.19 185 THR A N 1
ATOM 1454 C CA . THR A 1 185 ? 26.153 4.575 -23.168 1.00 96.19 185 THR A CA 1
ATOM 1455 C C . THR A 1 185 ? 26.441 3.513 -22.122 1.00 96.19 185 THR A C 1
ATOM 1457 O O . THR A 1 185 ? 27.573 3.407 -21.649 1.00 96.19 185 THR A O 1
ATOM 1460 N N . ILE A 1 186 ? 25.444 2.691 -21.818 1.00 95.19 186 ILE A N 1
ATOM 1461 C CA . ILE A 1 186 ? 25.556 1.543 -20.912 1.00 95.19 186 ILE A CA 1
ATOM 1462 C C . ILE A 1 186 ? 25.025 0.300 -21.601 1.00 95.19 186 ILE A C 1
ATOM 1464 O O . ILE A 1 186 ? 24.110 0.387 -22.415 1.00 95.19 186 ILE A O 1
ATOM 1468 N N . THR A 1 187 ? 25.582 -0.859 -21.261 1.00 95.75 187 THR A N 1
ATOM 1469 C CA . THR A 1 187 ? 25.065 -2.146 -21.737 1.00 95.75 187 THR A CA 1
ATOM 1470 C C . THR A 1 187 ? 24.433 -2.886 -20.572 1.00 95.75 187 THR A C 1
ATOM 1472 O O . THR A 1 187 ? 25.068 -3.051 -19.532 1.00 95.75 187 THR A O 1
ATOM 1475 N N . LEU A 1 188 ? 23.185 -3.306 -20.747 1.00 95.19 188 LEU A N 1
ATOM 1476 C CA . LEU A 1 188 ? 22.337 -3.901 -19.723 1.00 95.19 188 LEU A CA 1
ATOM 1477 C C . LEU A 1 188 ? 22.014 -5.351 -20.071 1.00 95.19 188 LEU A C 1
ATOM 1479 O O . LEU A 1 188 ? 21.644 -5.635 -21.207 1.00 95.19 188 LEU A O 1
ATOM 1483 N N . ASN A 1 189 ? 22.089 -6.242 -19.088 1.00 93.88 189 ASN A N 1
ATOM 1484 C CA . ASN A 1 189 ? 21.387 -7.517 -19.113 1.00 93.88 189 ASN A CA 1
ATOM 1485 C C . ASN A 1 189 ? 19.961 -7.251 -18.631 1.00 93.88 189 ASN A C 1
ATOM 1487 O O . ASN A 1 189 ? 19.775 -6.859 -17.480 1.00 93.88 189 ASN A O 1
ATOM 1491 N N . VAL A 1 190 ? 18.976 -7.437 -19.506 1.00 88.31 190 VAL A N 1
ATOM 1492 C CA . VAL A 1 190 ? 17.555 -7.174 -19.205 1.00 88.31 190 VAL A CA 1
ATOM 1493 C C . VAL A 1 190 ? 16.799 -8.474 -18.918 1.00 88.31 190 VAL A C 1
ATOM 1495 O O . VAL A 1 190 ? 15.753 -8.471 -18.282 1.00 88.31 190 VAL A O 1
ATOM 1498 N N . GLY A 1 191 ? 17.342 -9.614 -19.354 1.00 77.81 191 GLY A N 1
ATOM 1499 C CA . GLY A 1 191 ? 16.782 -10.946 -19.109 1.00 77.81 191 GLY A CA 1
ATOM 1500 C C . GLY A 1 191 ? 15.614 -11.313 -20.031 1.00 77.81 191 GLY A C 1
ATOM 1501 O O . GLY A 1 191 ? 15.527 -12.462 -20.459 1.00 77.81 191 GLY A O 1
ATOM 1502 N N . ASP A 1 192 ? 14.767 -10.351 -20.400 1.00 77.50 192 ASP A N 1
ATOM 1503 C CA . ASP A 1 192 ? 13.720 -10.503 -21.416 1.00 77.50 192 ASP A CA 1
ATOM 1504 C C . ASP A 1 192 ? 14.129 -9.911 -22.785 1.00 77.50 192 ASP A C 1
ATOM 1506 O O . ASP A 1 192 ? 15.194 -9.319 -22.942 1.00 77.50 192 ASP A O 1
ATOM 1510 N N . SER A 1 193 ? 13.294 -10.090 -23.816 1.00 71.25 193 SER A N 1
ATOM 1511 C CA . SER A 1 193 ? 13.536 -9.534 -25.162 1.00 71.25 193 SER A CA 1
ATOM 1512 C C . SER A 1 193 ? 12.837 -8.191 -25.422 1.00 71.25 193 SER A C 1
ATOM 1514 O O . SER A 1 193 ? 12.903 -7.683 -26.544 1.00 71.25 193 SER A O 1
ATOM 1516 N N . GLY A 1 194 ? 12.174 -7.602 -24.418 1.00 80.38 194 GLY A N 1
ATOM 1517 C CA . GLY A 1 194 ? 11.346 -6.406 -24.597 1.00 80.38 194 GLY A CA 1
ATOM 1518 C C . GLY A 1 194 ? 12.164 -5.158 -24.965 1.00 80.38 194 GLY A C 1
ATOM 1519 O O . GLY A 1 194 ? 13.373 -5.116 -24.723 1.00 80.38 194 GLY A O 1
ATOM 1520 N N . PRO A 1 195 ? 11.556 -4.094 -25.508 1.00 87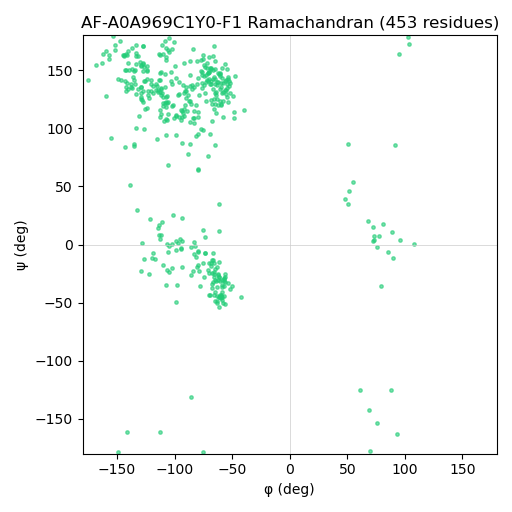.75 195 PRO A N 1
ATOM 1521 C CA . PRO A 1 195 ? 12.301 -2.899 -25.894 1.00 87.75 195 PRO A CA 1
ATOM 1522 C C . PRO A 1 195 ? 12.550 -1.942 -24.720 1.00 87.75 195 PRO A C 1
ATOM 1524 O O . PRO A 1 195 ? 11.620 -1.668 -23.970 1.00 87.75 195 PRO A O 1
ATOM 1527 N N . ILE A 1 196 ? 13.752 -1.386 -24.555 1.00 90.94 196 ILE A N 1
ATOM 1528 C CA . ILE A 1 196 ? 13.934 -0.174 -23.739 1.00 90.94 196 ILE A CA 1
ATOM 1529 C C . ILE A 1 196 ? 13.785 1.027 -24.672 1.00 90.94 196 ILE A C 1
ATOM 1531 O O . ILE A 1 196 ? 14.518 1.159 -25.652 1.00 90.94 196 ILE A O 1
ATOM 1535 N N . THR A 1 197 ? 12.814 1.892 -24.382 1.00 93.38 197 THR A N 1
ATOM 1536 C CA . THR A 1 197 ? 12.467 3.042 -25.225 1.00 93.38 197 THR A CA 1
ATOM 1537 C C . THR A 1 197 ? 12.914 4.368 -24.603 1.00 93.38 197 THR A C 1
ATOM 1539 O O . THR A 1 197 ? 13.064 4.456 -23.378 1.00 93.38 197 THR A O 1
ATOM 1542 N N . PRO A 1 198 ? 13.060 5.435 -25.412 1.00 96.00 198 PRO A N 1
ATOM 1543 C CA . PRO A 1 198 ? 13.328 6.772 -24.908 1.00 96.00 198 PRO A CA 1
ATOM 1544 C C . PRO A 1 198 ? 12.316 7.201 -23.840 1.00 96.00 198 PRO A C 1
ATOM 1546 O O . PRO A 1 198 ? 11.124 6.908 -23.948 1.00 96.00 198 PRO A O 1
ATOM 1549 N N . GLY A 1 199 ? 12.801 7.882 -22.802 1.00 93.56 199 GLY A N 1
ATOM 1550 C CA . GLY A 1 199 ? 12.008 8.283 -21.635 1.00 93.56 199 GLY A CA 1
ATOM 1551 C C . GLY A 1 199 ? 11.980 7.258 -20.495 1.00 93.56 199 GLY A C 1
ATOM 1552 O O . GLY A 1 199 ? 11.575 7.608 -19.388 1.00 93.56 199 GLY A O 1
ATOM 1553 N N . ALA A 1 200 ? 12.450 6.022 -20.711 1.00 93.75 200 ALA A N 1
ATOM 1554 C CA . ALA A 1 200 ? 12.699 5.092 -19.611 1.00 93.75 200 ALA A CA 1
ATOM 1555 C C . ALA A 1 200 ? 13.763 5.667 -18.661 1.00 93.75 200 ALA A C 1
ATOM 1557 O O . ALA A 1 200 ? 14.683 6.364 -19.092 1.00 93.75 200 ALA A O 1
ATOM 1558 N N . THR A 1 201 ? 13.645 5.381 -17.367 1.00 93.88 201 THR A N 1
ATOM 1559 C CA . THR A 1 201 ? 14.590 5.849 -16.344 1.00 93.88 201 THR A CA 1
ATOM 1560 C C . THR A 1 201 ? 15.391 4.677 -15.794 1.00 93.88 201 THR A C 1
ATOM 1562 O O . THR A 1 201 ? 14.816 3.669 -15.398 1.00 93.88 201 THR A O 1
ATOM 1565 N N . VAL A 1 202 ? 16.711 4.809 -15.738 1.00 92.94 202 VAL A N 1
ATOM 1566 C CA . VAL A 1 202 ? 17.643 3.783 -15.266 1.00 92.94 202 VAL A CA 1
ATOM 1567 C C . VAL A 1 202 ? 18.282 4.237 -13.960 1.00 92.94 202 VAL A C 1
ATOM 1569 O O . VAL A 1 202 ? 18.832 5.333 -13.889 1.00 92.94 202 VAL A O 1
ATOM 1572 N N . LEU A 1 203 ? 18.239 3.385 -12.940 1.00 90.50 203 LEU A N 1
ATOM 1573 C CA . LEU A 1 203 ? 18.965 3.555 -11.683 1.00 90.50 203 LEU A CA 1
ATOM 1574 C C . LEU A 1 203 ? 20.004 2.443 -11.563 1.00 90.50 203 LEU A C 1
ATOM 1576 O O . LEU A 1 203 ? 19.681 1.280 -11.794 1.00 90.50 203 LEU A O 1
ATOM 1580 N N . ILE A 1 204 ? 21.238 2.790 -11.207 1.00 89.56 204 ILE A N 1
ATOM 1581 C CA . ILE A 1 204 ? 22.371 1.857 -11.187 1.00 89.56 204 ILE A CA 1
ATOM 1582 C C . ILE A 1 204 ? 22.960 1.843 -9.781 1.00 89.56 204 ILE A C 1
ATOM 1584 O O . ILE A 1 204 ? 23.278 2.893 -9.227 1.00 89.56 204 ILE A O 1
ATOM 1588 N N . LEU A 1 205 ? 23.140 0.661 -9.195 1.00 85.44 205 LEU A N 1
ATOM 1589 C CA . LEU A 1 205 ? 23.820 0.553 -7.909 1.00 85.44 205 LEU A CA 1
ATOM 1590 C C . LEU A 1 205 ? 25.293 0.968 -8.071 1.00 85.44 205 LEU A C 1
ATOM 1592 O O . LEU A 1 205 ? 26.042 0.317 -8.796 1.00 85.44 205 LEU A O 1
ATOM 1596 N N . GLY A 1 206 ? 25.700 2.045 -7.390 1.00 79.38 206 GLY A N 1
ATOM 1597 C CA . GLY A 1 206 ? 27.053 2.614 -7.464 1.00 79.38 206 GLY A CA 1
ATOM 1598 C C . GLY A 1 206 ? 27.166 3.948 -8.221 1.00 79.38 206 GLY A C 1
ATOM 1599 O O . GLY A 1 206 ? 28.268 4.490 -8.314 1.00 79.38 206 GLY A O 1
ATOM 1600 N N . SER A 1 207 ? 26.065 4.502 -8.745 1.00 82.81 207 SER A N 1
ATOM 1601 C CA . SER A 1 207 ? 26.042 5.843 -9.357 1.00 82.81 207 SER A CA 1
ATOM 1602 C C . SER A 1 207 ? 26.227 6.975 -8.339 1.00 82.81 207 SER A C 1
ATOM 1604 O O . SER A 1 207 ? 25.831 6.857 -7.188 1.00 82.81 207 SER A O 1
ATOM 1606 N N . SER A 1 208 ? 26.781 8.115 -8.741 1.00 77.38 208 SER A N 1
ATOM 1607 C CA . SER A 1 208 ? 26.960 9.282 -7.867 1.00 77.38 208 SER A CA 1
ATOM 1608 C C . SER A 1 208 ? 25.648 9.737 -7.212 1.00 77.38 208 SER A C 1
ATOM 1610 O O . SER A 1 208 ? 24.566 9.598 -7.783 1.00 77.38 208 SER A O 1
ATOM 1612 N N . PHE A 1 209 ? 25.766 10.328 -6.022 1.00 65.12 209 PHE A N 1
ATOM 1613 C CA . PHE A 1 209 ? 24.658 10.949 -5.294 1.00 65.12 209 PHE A CA 1
ATOM 1614 C C . PHE A 1 209 ? 23.988 12.078 -6.095 1.00 65.12 209 PHE A C 1
ATOM 1616 O O . PHE A 1 209 ? 22.766 12.210 -6.064 1.00 65.12 209 PHE A O 1
ATOM 1623 N N . ASP A 1 210 ? 24.773 12.852 -6.849 1.00 69.06 210 ASP A N 1
ATOM 1624 C CA . ASP A 1 210 ? 24.282 14.027 -7.582 1.00 69.06 210 ASP A CA 1
ATOM 1625 C C . ASP A 1 210 ? 23.402 13.657 -8.788 1.00 69.06 210 ASP A C 1
ATOM 1627 O O . ASP A 1 210 ? 22.585 14.460 -9.243 1.00 69.06 210 ASP A O 1
ATOM 1631 N N . VAL A 1 211 ? 23.544 12.428 -9.300 1.00 70.56 211 VAL A N 1
ATOM 1632 C CA . VAL A 1 211 ? 22.770 11.901 -10.431 1.00 70.56 211 VAL A CA 1
ATOM 1633 C C . VAL A 1 211 ? 22.303 10.480 -10.102 1.00 70.56 211 VAL A C 1
ATOM 1635 O O . VAL A 1 211 ? 22.942 9.498 -10.490 1.00 70.56 211 VAL A O 1
ATOM 1638 N N . PRO A 1 212 ? 21.165 10.347 -9.398 1.00 70.62 212 PRO A N 1
ATOM 1639 C CA . PRO A 1 212 ? 20.658 9.048 -8.959 1.00 70.62 212 PRO A CA 1
ATOM 1640 C C . PRO A 1 212 ? 19.898 8.285 -10.056 1.00 70.62 212 PRO A C 1
ATOM 1642 O O . PRO A 1 212 ? 19.545 7.121 -9.866 1.00 70.62 212 PRO A O 1
ATOM 1645 N N . ALA A 1 213 ? 19.591 8.938 -11.181 1.00 87.12 213 ALA A N 1
ATOM 1646 C CA . ALA A 1 213 ? 18.762 8.386 -12.241 1.00 87.12 213 ALA A CA 1
ATOM 1647 C C . ALA A 1 213 ? 19.160 8.934 -13.618 1.00 87.12 213 ALA A C 1
ATOM 1649 O O . ALA A 1 213 ? 19.455 10.120 -13.768 1.00 87.12 213 ALA A O 1
ATOM 1650 N N . TYR A 1 214 ? 19.109 8.068 -14.627 1.00 93.19 214 TYR A N 1
ATOM 1651 C CA . TYR A 1 214 ? 19.499 8.365 -16.002 1.00 93.19 214 TYR A CA 1
ATOM 1652 C C . TYR A 1 214 ? 18.324 8.155 -16.957 1.00 93.19 214 TYR A C 1
ATOM 1654 O O . TYR A 1 214 ? 17.670 7.117 -16.923 1.00 93.19 214 TYR A O 1
ATOM 1662 N N . THR A 1 215 ? 18.056 9.116 -17.835 1.00 95.44 215 THR A N 1
ATOM 1663 C CA . THR A 1 215 ? 16.991 9.013 -18.842 1.00 95.44 215 THR A CA 1
ATOM 1664 C C . THR A 1 215 ? 17.528 8.367 -20.111 1.00 95.44 215 THR A C 1
ATOM 1666 O O . THR A 1 215 ? 18.529 8.821 -20.661 1.00 95.44 215 THR A O 1
ATOM 1669 N N . VAL A 1 216 ? 16.859 7.331 -20.607 1.00 96.31 216 VAL A N 1
ATOM 1670 C CA . VAL A 1 216 ? 17.202 6.673 -21.872 1.00 96.31 216 VAL A CA 1
ATOM 1671 C C . VAL A 1 216 ? 16.785 7.549 -23.052 1.00 96.31 216 VAL A C 1
ATOM 1673 O O . VAL A 1 216 ? 15.681 8.093 -23.071 1.00 96.31 216 VAL A O 1
ATOM 1676 N N . THR A 1 217 ? 17.651 7.659 -24.060 1.00 96.19 217 THR A N 1
ATOM 1677 C CA . THR A 1 217 ? 17.412 8.445 -25.287 1.00 96.19 217 THR A CA 1
ATOM 1678 C C . THR A 1 217 ? 17.425 7.609 -26.568 1.00 96.19 217 THR A C 1
ATOM 1680 O O . THR A 1 217 ? 17.071 8.110 -27.633 1.00 96.19 217 THR A O 1
ATOM 1683 N N . SER A 1 218 ? 17.782 6.327 -26.480 1.00 94.31 218 SER A N 1
ATOM 1684 C CA . SER A 1 218 ? 17.797 5.374 -27.596 1.00 94.31 218 SER A CA 1
ATOM 1685 C C . SER A 1 218 ? 16.657 4.358 -27.500 1.00 94.31 218 SER A C 1
ATOM 1687 O O . SER A 1 218 ? 16.130 4.117 -26.420 1.00 94.31 218 SER A O 1
ATOM 1689 N N . THR A 1 219 ? 16.333 3.697 -28.613 1.00 91.31 219 THR A N 1
ATOM 1690 C CA . THR A 1 219 ? 15.481 2.496 -28.606 1.00 91.31 219 THR A CA 1
ATOM 1691 C C . THR A 1 219 ? 16.332 1.263 -28.870 1.00 91.31 219 THR A C 1
ATOM 1693 O O . THR A 1 219 ? 17.039 1.223 -29.876 1.00 91.31 219 THR A O 1
ATOM 1696 N N . THR A 1 220 ? 16.240 0.254 -28.012 1.00 89.75 220 THR A N 1
ATOM 1697 C CA . THR A 1 220 ? 16.887 -1.056 -28.196 1.00 89.75 220 THR A CA 1
ATOM 1698 C C . THR A 1 220 ? 15.963 -2.184 -27.752 1.00 89.75 220 THR A C 1
ATOM 1700 O O . THR A 1 220 ? 14.913 -1.930 -27.174 1.00 89.75 220 THR A O 1
ATOM 1703 N N . SER A 1 221 ? 16.294 -3.429 -28.105 1.00 91.06 221 SER A N 1
ATOM 1704 C CA . SER A 1 221 ? 15.551 -4.635 -27.709 1.00 91.06 221 SER A CA 1
ATOM 1705 C C . SER A 1 221 ? 16.488 -5.845 -27.650 1.00 91.06 221 SER A C 1
ATOM 1707 O O . SER A 1 221 ? 17.619 -5.772 -28.135 1.00 91.06 221 SER A O 1
ATOM 1709 N N . GLY A 1 222 ? 16.022 -6.949 -27.062 1.00 89.62 222 GLY A N 1
ATOM 1710 C CA . GLY A 1 222 ? 16.807 -8.171 -26.863 1.00 89.62 222 GLY A CA 1
ATOM 1711 C C . GLY A 1 222 ? 17.309 -8.362 -25.422 1.00 89.62 222 GLY A C 1
ATOM 1712 O O . GLY A 1 222 ? 17.161 -7.471 -24.591 1.00 89.62 222 GLY A O 1
ATOM 1713 N N . PRO A 1 223 ? 17.906 -9.525 -25.106 1.00 89.50 223 PRO A N 1
ATOM 1714 C CA . PRO A 1 223 ? 18.297 -9.888 -23.736 1.00 89.50 223 PRO A CA 1
ATOM 1715 C C . PRO A 1 223 ? 19.474 -9.076 -23.181 1.00 89.50 223 PRO A C 1
ATOM 1717 O O . PRO A 1 223 ? 19.602 -8.925 -21.964 1.00 89.50 223 PRO A O 1
ATOM 1720 N N . VAL A 1 224 ? 20.317 -8.544 -24.071 1.00 93.94 224 VAL A N 1
ATOM 1721 C CA . VAL A 1 224 ? 21.429 -7.644 -23.753 1.00 93.94 224 VAL A CA 1
ATOM 1722 C C . VAL A 1 224 ? 21.288 -6.399 -24.621 1.00 93.94 224 VAL A C 1
ATOM 1724 O O . VAL A 1 224 ? 21.236 -6.511 -25.845 1.00 93.94 224 VAL A O 1
ATOM 1727 N N . GLN A 1 225 ? 21.199 -5.222 -24.003 1.00 93.75 225 GLN A N 1
ATOM 1728 C CA . GLN A 1 225 ? 20.853 -3.975 -24.690 1.00 93.75 225 GLN A CA 1
ATOM 1729 C C . GLN A 1 225 ? 21.851 -2.868 -24.368 1.00 93.75 225 GLN A C 1
ATOM 1731 O O . GLN A 1 225 ? 22.046 -2.528 -23.203 1.00 93.75 225 GLN A O 1
ATOM 1736 N N . THR A 1 226 ? 22.447 -2.263 -25.396 1.00 95.56 226 THR A N 1
ATOM 1737 C CA . THR A 1 226 ? 23.258 -1.048 -25.243 1.00 95.56 226 THR A CA 1
ATOM 1738 C C . THR A 1 226 ? 22.380 0.179 -25.448 1.00 95.56 226 THR A C 1
ATOM 1740 O O . THR A 1 226 ? 21.935 0.436 -26.561 1.00 95.56 226 THR A O 1
ATOM 1743 N N . VAL A 1 227 ? 22.123 0.935 -24.384 1.00 95.38 227 VAL A N 1
ATOM 1744 C CA . VAL A 1 227 ? 21.289 2.144 -24.417 1.00 95.38 227 VAL A CA 1
ATOM 1745 C C . VAL A 1 227 ? 22.131 3.404 -24.263 1.00 95.38 227 VAL A C 1
ATOM 1747 O O . VAL A 1 227 ? 23.134 3.414 -23.549 1.00 95.38 227 VAL A O 1
ATOM 1750 N N . THR A 1 228 ? 21.700 4.483 -24.910 1.00 97.12 228 THR A N 1
ATOM 1751 C CA . THR A 1 228 ? 22.202 5.841 -24.678 1.00 97.12 228 THR A CA 1
ATOM 1752 C C . THR A 1 228 ? 21.420 6.484 -23.540 1.00 97.12 228 THR A C 1
ATOM 1754 O O . THR A 1 228 ? 20.193 6.367 -23.487 1.00 97.12 228 THR A O 1
ATOM 1757 N N . ILE A 1 229 ? 22.125 7.165 -22.637 1.00 95.62 229 ILE A N 1
ATOM 1758 C CA . ILE A 1 229 ? 21.552 7.778 -21.438 1.00 95.62 229 ILE A CA 1
ATOM 1759 C C . ILE A 1 229 ? 21.942 9.250 -21.282 1.00 95.62 229 ILE A C 1
ATOM 1761 O O . ILE A 1 229 ? 22.977 9.692 -21.780 1.00 95.62 229 ILE A O 1
ATOM 1765 N N . THR A 1 230 ? 21.099 10.007 -20.578 1.00 94.12 230 THR A N 1
ATOM 1766 C CA . THR A 1 230 ? 21.350 11.397 -20.190 1.00 94.12 230 THR A CA 1
ATOM 1767 C C . THR A 1 230 ? 20.911 11.667 -18.740 1.00 94.12 230 THR A C 1
ATOM 1769 O O . THR A 1 230 ? 19.839 11.200 -18.342 1.00 94.12 230 THR A O 1
ATOM 1772 N N . PRO A 1 231 ? 21.696 12.408 -17.935 1.00 93.62 231 PRO A N 1
ATOM 1773 C CA . PRO A 1 231 ? 23.061 12.873 -18.230 1.00 93.62 231 PRO A CA 1
ATOM 1774 C C . PRO A 1 231 ? 24.058 11.694 -18.348 1.00 93.62 231 PRO A C 1
ATOM 1776 O O . PRO A 1 231 ? 23.677 10.555 -18.068 1.00 93.62 231 PRO A O 1
ATOM 1779 N N . PRO A 1 232 ? 25.311 11.920 -18.795 1.00 92.81 232 PRO A N 1
ATOM 1780 C CA . PRO A 1 232 ? 26.345 10.886 -18.749 1.00 92.81 232 PRO A CA 1
ATOM 1781 C C . PRO A 1 232 ? 26.544 10.355 -17.326 1.00 92.81 232 PRO A C 1
ATOM 1783 O O . PRO A 1 232 ? 26.267 11.061 -16.352 1.00 92.81 232 PRO A O 1
ATOM 1786 N N . ILE A 1 233 ? 27.038 9.122 -17.207 1.00 90.44 233 ILE A N 1
ATOM 1787 C CA . ILE A 1 233 ? 27.274 8.482 -15.911 1.00 90.44 233 ILE A CA 1
ATOM 1788 C C . ILE A 1 233 ? 28.160 9.367 -15.054 1.00 90.44 233 ILE A C 1
ATOM 1790 O O . ILE A 1 233 ? 29.197 9.855 -15.496 1.00 90.44 233 ILE A O 1
ATOM 1794 N N . GLN A 1 234 ? 27.750 9.505 -13.804 1.00 88.25 234 GLN A N 1
ATOM 1795 C CA . GLN A 1 234 ? 28.580 10.042 -12.747 1.00 88.25 234 GLN A CA 1
ATOM 1796 C C . GLN A 1 234 ? 28.731 8.950 -11.708 1.00 88.25 234 GLN A C 1
ATOM 1798 O O . GLN A 1 234 ? 27.741 8.347 -11.298 1.00 88.25 234 GLN A O 1
ATOM 1803 N N . THR A 1 235 ? 29.958 8.677 -11.301 1.00 83.38 235 THR A N 1
ATOM 1804 C CA . THR A 1 235 ? 30.300 7.636 -10.332 1.00 83.38 235 THR A CA 1
ATOM 1805 C C . THR A 1 235 ? 30.802 8.265 -9.042 1.00 83.38 235 THR A C 1
ATOM 1807 O O . THR A 1 235 ? 31.413 9.336 -9.048 1.00 83.38 235 THR A O 1
ATOM 1810 N N . ALA A 1 236 ? 30.547 7.615 -7.907 1.00 73.06 236 ALA A N 1
ATOM 1811 C CA . ALA A 1 236 ? 31.065 8.096 -6.632 1.00 73.06 236 ALA A CA 1
ATOM 1812 C C . ALA A 1 236 ? 32.606 8.042 -6.640 1.00 73.06 236 ALA A C 1
ATOM 1814 O O . ALA A 1 236 ? 33.201 6.968 -6.700 1.00 73.06 236 ALA A O 1
ATOM 1815 N N . GLY A 1 237 ? 33.257 9.208 -6.610 1.00 76.12 237 GLY A N 1
ATOM 1816 C CA . GLY A 1 237 ? 34.721 9.314 -6.619 1.00 76.12 237 GLY A CA 1
ATOM 1817 C C . GLY A 1 237 ? 35.398 8.976 -7.954 1.00 76.12 237 GLY A C 1
ATOM 1818 O O . GLY A 1 237 ? 36.609 8.772 -7.963 1.00 76.12 237 GLY A O 1
ATOM 1819 N N . GLY A 1 238 ? 34.656 8.908 -9.067 1.00 80.88 238 GLY A N 1
ATOM 1820 C CA . GLY A 1 238 ? 35.217 8.638 -10.400 1.00 80.88 238 GLY A CA 1
ATOM 1821 C C . GLY A 1 238 ? 35.574 7.167 -10.669 1.00 80.88 238 GLY A C 1
ATOM 1822 O O . GLY A 1 238 ? 36.194 6.861 -11.690 1.00 80.88 238 GLY A O 1
ATOM 1823 N N . PHE A 1 239 ? 35.228 6.247 -9.762 1.00 85.94 239 PHE A N 1
ATOM 1824 C CA . PHE A 1 239 ? 35.527 4.822 -9.912 1.00 85.94 239 PHE A CA 1
ATOM 1825 C C . PHE A 1 239 ? 34.514 4.118 -10.827 1.00 85.94 239 PHE A C 1
ATOM 1827 O O . PHE A 1 239 ? 33.312 4.332 -10.689 1.00 85.94 239 PHE A O 1
ATOM 1834 N N . PRO A 1 240 ? 34.956 3.218 -11.726 1.00 89.94 240 PRO A N 1
ATOM 1835 C CA . PRO A 1 240 ? 34.044 2.511 -12.616 1.00 89.94 240 PRO A CA 1
ATOM 1836 C C . PRO A 1 240 ? 33.101 1.572 -11.850 1.00 89.94 240 PRO A C 1
ATOM 1838 O O . PRO A 1 240 ? 33.504 0.897 -10.902 1.00 89.94 240 PRO A O 1
ATOM 1841 N N . ILE A 1 241 ? 31.860 1.467 -12.323 1.00 91.31 241 ILE A N 1
ATOM 1842 C CA . ILE A 1 241 ? 30.869 0.514 -11.817 1.00 91.31 241 ILE A CA 1
ATOM 1843 C C . ILE A 1 241 ? 31.072 -0.814 -12.548 1.00 91.31 241 ILE A C 1
ATOM 1845 O O . ILE A 1 241 ? 31.007 -0.874 -13.777 1.00 91.31 241 ILE A O 1
ATOM 1849 N N . ALA A 1 242 ? 31.338 -1.883 -11.802 1.00 93.81 242 ALA A N 1
ATOM 1850 C CA . ALA A 1 242 ? 31.645 -3.190 -12.373 1.00 93.81 242 ALA A CA 1
ATOM 1851 C C . ALA A 1 242 ? 30.462 -3.800 -13.150 1.00 93.81 242 ALA A C 1
ATOM 1853 O O . ALA A 1 242 ? 29.292 -3.588 -12.819 1.00 93.81 242 ALA A O 1
ATOM 1854 N N . ALA A 1 243 ? 30.777 -4.627 -14.152 1.00 95.56 243 ALA A N 1
ATOM 1855 C CA . ALA A 1 243 ? 29.793 -5.523 -14.754 1.00 95.56 243 ALA A CA 1
ATOM 1856 C C . ALA A 1 243 ? 29.121 -6.390 -13.671 1.00 95.56 243 ALA A C 1
ATOM 1858 O O . ALA A 1 243 ? 29.754 -6.792 -12.695 1.00 95.56 243 ALA A O 1
ATOM 1859 N N . GLY A 1 244 ? 27.833 -6.671 -13.846 1.00 94.06 244 GLY A N 1
ATOM 1860 C CA . GLY A 1 244 ? 27.009 -7.378 -12.868 1.00 94.06 244 GLY A CA 1
ATOM 1861 C C . GLY A 1 244 ? 26.391 -6.488 -11.787 1.00 94.06 244 GLY A C 1
ATOM 1862 O O . GLY A 1 244 ? 25.558 -6.986 -11.034 1.00 94.06 244 GLY A O 1
ATOM 1863 N N . ALA A 1 245 ? 26.726 -5.192 -11.715 1.00 92.12 245 ALA A N 1
ATOM 1864 C CA . ALA A 1 245 ? 26.045 -4.273 -10.802 1.00 92.12 245 ALA A CA 1
ATOM 1865 C C . ALA A 1 245 ? 24.537 -4.237 -11.083 1.00 92.12 245 ALA A C 1
ATOM 1867 O O . ALA A 1 245 ? 24.117 -4.234 -12.243 1.00 92.12 245 ALA A O 1
ATOM 1868 N N . GLU A 1 246 ? 23.733 -4.220 -10.020 1.00 92.44 246 GLU A N 1
ATOM 1869 C CA . GLU A 1 246 ? 22.276 -4.197 -10.125 1.00 92.44 246 GLU A CA 1
ATOM 1870 C C . GLU A 1 246 ? 21.796 -2.909 -10.804 1.00 92.44 246 GLU A C 1
ATOM 1872 O O . GLU A 1 246 ? 22.278 -1.810 -10.510 1.00 92.44 246 GLU A O 1
ATOM 1877 N N . VAL A 1 247 ? 20.821 -3.055 -11.698 1.00 92.62 247 VAL A N 1
ATOM 1878 C CA . VAL A 1 247 ? 20.183 -1.953 -12.409 1.00 92.62 247 VAL A CA 1
ATOM 1879 C C . VAL A 1 247 ? 18.672 -2.083 -12.272 1.00 92.62 247 VAL A C 1
ATOM 1881 O O . VAL A 1 247 ? 18.112 -3.158 -12.458 1.00 92.62 247 VAL A O 1
ATOM 1884 N N . PHE A 1 248 ? 17.993 -0.975 -11.996 1.00 92.38 248 PHE A N 1
ATOM 1885 C CA . PHE A 1 248 ? 16.544 -0.887 -12.105 1.00 92.38 248 PHE A CA 1
ATOM 1886 C C . PHE A 1 248 ? 16.170 -0.029 -13.309 1.00 92.38 248 PHE A C 1
ATOM 1888 O O . PHE A 1 248 ? 16.549 1.140 -13.382 1.00 92.38 248 PHE A O 1
ATOM 1895 N N . VAL A 1 249 ? 15.413 -0.600 -14.246 1.00 93.25 249 VAL A N 1
ATOM 1896 C CA . VAL A 1 249 ? 14.900 0.121 -15.417 1.00 93.25 249 VAL A CA 1
ATOM 1897 C C . VAL A 1 249 ? 13.410 0.355 -15.229 1.00 93.25 249 VAL A C 1
ATOM 1899 O O . VAL A 1 249 ? 12.604 -0.566 -15.342 1.00 93.25 249 VAL A O 1
ATOM 1902 N N . ASN A 1 250 ? 13.041 1.601 -14.960 1.00 92.00 250 ASN A N 1
ATOM 1903 C CA . ASN A 1 250 ? 11.660 2.044 -14.968 1.00 92.00 250 ASN A CA 1
ATOM 1904 C C . ASN A 1 250 ? 11.230 2.327 -16.412 1.00 92.00 250 ASN A C 1
ATOM 1906 O O . ASN A 1 250 ? 11.821 3.179 -17.081 1.00 92.00 250 ASN A O 1
ATOM 1910 N N . THR A 1 251 ? 10.213 1.626 -16.904 1.00 91.94 251 THR A N 1
ATOM 1911 C CA . THR A 1 251 ? 9.739 1.767 -18.288 1.00 91.94 251 THR A CA 1
ATOM 1912 C C . THR A 1 251 ? 9.092 3.132 -18.509 1.00 91.94 251 THR A C 1
ATOM 1914 O O . THR A 1 251 ? 8.553 3.729 -17.576 1.00 91.94 251 THR A O 1
ATOM 1917 N N . ALA A 1 252 ? 9.144 3.645 -19.744 1.00 90.12 252 ALA A N 1
ATOM 1918 C CA . ALA A 1 252 ? 8.565 4.948 -20.091 1.00 90.12 252 ALA A CA 1
ATOM 1919 C C . ALA A 1 252 ? 7.032 4.973 -19.930 1.00 90.12 252 ALA A C 1
ATOM 1921 O O . ALA A 1 252 ? 6.449 6.004 -19.602 1.00 90.12 252 ALA A O 1
ATOM 1922 N N . THR A 1 253 ? 6.390 3.825 -20.149 1.00 89.25 253 THR A N 1
ATOM 1923 C CA . THR A 1 253 ? 4.945 3.617 -20.038 1.00 89.25 253 THR A CA 1
ATOM 1924 C C . THR A 1 253 ? 4.646 2.364 -19.225 1.00 89.25 253 THR A C 1
ATOM 1926 O O . THR A 1 253 ? 5.512 1.502 -19.062 1.00 89.25 253 THR A O 1
ATOM 1929 N N . ASP A 1 254 ? 3.412 2.253 -18.741 1.00 88.56 254 ASP A N 1
ATOM 1930 C CA . ASP A 1 254 ? 2.926 1.064 -18.042 1.00 88.56 254 ASP A CA 1
ATOM 1931 C C . ASP A 1 254 ? 2.872 -0.137 -19.000 1.00 88.56 254 ASP A C 1
ATOM 1933 O O . ASP A 1 254 ? 2.230 -0.086 -20.052 1.00 88.56 254 ASP A O 1
ATOM 1937 N N . GLU A 1 255 ? 3.538 -1.228 -18.625 1.00 88.75 255 GLU A N 1
ATOM 1938 C CA . GLU A 1 255 ? 3.492 -2.515 -19.320 1.00 88.75 255 GLU A CA 1
ATOM 1939 C C . GLU A 1 255 ? 2.599 -3.485 -18.539 1.00 88.75 255 GLU A C 1
ATOM 1941 O O . GLU A 1 255 ? 2.591 -3.509 -17.304 1.00 88.75 255 GLU A O 1
ATOM 1946 N N . GLN A 1 256 ? 1.813 -4.288 -19.254 1.00 90.06 256 GLN A N 1
ATOM 1947 C CA . GLN A 1 256 ? 0.866 -5.213 -18.638 1.00 90.06 256 GLN A CA 1
ATOM 1948 C C . GLN A 1 256 ? 1.587 -6.462 -18.131 1.00 90.06 256 GLN A C 1
ATOM 1950 O O . GLN A 1 256 ? 2.265 -7.141 -18.895 1.00 90.06 256 GLN A O 1
ATOM 1955 N N . ILE A 1 257 ? 1.361 -6.815 -16.865 1.00 90.25 257 ILE A N 1
ATOM 1956 C CA . ILE A 1 257 ? 1.969 -8.005 -16.237 1.00 90.25 257 ILE A CA 1
ATOM 1957 C C . ILE A 1 257 ? 0.942 -9.103 -15.918 1.00 90.25 257 ILE A C 1
ATOM 1959 O O . ILE A 1 257 ? 1.255 -10.088 -15.253 1.00 90.25 257 ILE A O 1
ATOM 1963 N N . GLY A 1 258 ? -0.300 -8.944 -16.387 1.00 87.62 258 GLY A N 1
ATOM 1964 C CA . GLY A 1 258 ? -1.434 -9.757 -15.947 1.00 87.62 258 GLY A CA 1
ATOM 1965 C C . GLY A 1 258 ? -1.836 -9.453 -14.500 1.00 87.62 258 GLY A C 1
ATOM 1966 O O . GLY A 1 258 ? -1.274 -8.571 -13.863 1.00 87.62 258 GLY A O 1
ATOM 1967 N N . GLU A 1 259 ? -2.830 -10.170 -13.966 1.00 89.75 259 GLU A N 1
ATOM 1968 C CA . GLU A 1 259 ? -3.154 -10.069 -12.535 1.00 89.75 259 GLU A CA 1
ATOM 1969 C C . GLU A 1 259 ? -2.106 -10.836 -11.713 1.00 89.75 259 GLU A C 1
ATOM 1971 O O . GLU A 1 259 ? -2.186 -12.057 -11.575 1.00 89.75 259 GLU A O 1
ATOM 1976 N N . SER A 1 260 ? -1.128 -10.111 -11.172 1.00 93.12 260 SER A N 1
ATOM 1977 C CA . SER A 1 260 ? -0.067 -10.648 -10.320 1.00 93.12 260 SER A CA 1
ATOM 1978 C C . SER A 1 260 ? -0.454 -10.519 -8.850 1.00 93.12 260 SER A C 1
ATOM 1980 O O . SER A 1 260 ? -0.494 -9.418 -8.294 1.00 93.12 260 SER A O 1
ATOM 1982 N N . ALA A 1 261 ? -0.744 -11.654 -8.215 1.00 96.50 261 ALA A N 1
ATOM 1983 C CA . ALA A 1 261 ? -1.073 -11.713 -6.797 1.00 96.50 261 ALA A CA 1
ATOM 1984 C C . ALA A 1 261 ? 0.160 -11.494 -5.920 1.00 96.50 261 ALA A C 1
ATOM 1986 O O . ALA A 1 261 ? 1.233 -12.031 -6.187 1.00 96.50 261 ALA A O 1
ATOM 1987 N N . ALA A 1 262 ? -0.029 -10.740 -4.843 1.00 97.81 262 ALA A N 1
ATOM 1988 C CA . ALA A 1 262 ? 0.983 -10.497 -3.834 1.00 97.81 262 ALA A CA 1
ATOM 1989 C C . ALA A 1 262 ? 0.377 -10.522 -2.432 1.00 97.81 262 ALA A C 1
ATOM 1991 O O . ALA A 1 262 ? -0.789 -10.165 -2.231 1.00 97.81 262 ALA A O 1
ATOM 1992 N N . GLN A 1 263 ? 1.189 -10.927 -1.461 1.00 98.38 263 GLN A N 1
ATOM 1993 C CA . GLN A 1 263 ? 0.823 -10.928 -0.053 1.00 98.38 263 GLN A CA 1
ATOM 1994 C C . GLN A 1 263 ? 2.011 -10.501 0.801 1.00 98.38 263 GLN A C 1
ATOM 1996 O O . GLN A 1 263 ? 3.137 -10.938 0.566 1.00 98.38 263 GLN A O 1
ATOM 2001 N N . VAL A 1 264 ? 1.732 -9.677 1.806 1.00 98.50 264 VAL A N 1
ATOM 2002 C CA . VAL A 1 264 ? 2.670 -9.298 2.861 1.00 98.50 264 VAL A CA 1
ATOM 2003 C C . VAL A 1 264 ? 2.006 -9.545 4.206 1.00 98.50 264 VAL A C 1
ATOM 2005 O O . VAL A 1 264 ? 0.929 -9.013 4.475 1.00 98.50 264 VAL A O 1
ATOM 2008 N N . ASP A 1 265 ? 2.655 -10.327 5.056 1.00 98.62 265 ASP A N 1
ATOM 2009 C CA . ASP A 1 265 ? 2.311 -10.501 6.459 1.00 98.62 265 ASP A CA 1
ATOM 2010 C C . ASP A 1 265 ? 3.350 -9.756 7.306 1.00 98.62 265 ASP A C 1
ATOM 2012 O O . ASP A 1 265 ? 4.547 -10.031 7.234 1.00 98.62 265 ASP A O 1
ATOM 2016 N N . ILE A 1 266 ? 2.880 -8.806 8.114 1.00 98.50 266 ILE A N 1
ATOM 2017 C CA . ILE A 1 266 ? 3.684 -8.087 9.103 1.00 98.50 266 ILE A CA 1
ATOM 2018 C C . ILE A 1 266 ? 3.171 -8.524 10.468 1.00 98.50 266 ILE A C 1
ATOM 2020 O O . ILE A 1 266 ? 2.030 -8.237 10.827 1.00 98.50 266 ILE A O 1
ATOM 2024 N N . SER A 1 267 ? 3.974 -9.255 11.226 1.00 98.56 267 SER A N 1
ATOM 2025 C CA . SER A 1 267 ? 3.554 -9.877 12.482 1.00 98.56 267 SER A CA 1
ATOM 2026 C C . SER A 1 267 ? 4.486 -9.518 13.630 1.00 98.56 267 SER A C 1
ATOM 2028 O O . SER A 1 267 ? 5.509 -8.869 13.429 1.00 98.56 267 SER A O 1
ATOM 2030 N N . ASN A 1 268 ? 4.088 -9.870 14.854 1.00 98.06 268 ASN A N 1
ATOM 2031 C CA . ASN A 1 268 ? 4.818 -9.524 16.075 1.00 98.06 268 ASN A CA 1
ATOM 2032 C C . ASN A 1 268 ? 5.159 -8.027 16.167 1.00 98.06 268 ASN A C 1
ATOM 2034 O O . ASN A 1 268 ? 6.193 -7.646 16.708 1.00 98.06 268 ASN A O 1
ATOM 2038 N N . ILE A 1 269 ? 4.253 -7.181 15.658 1.00 98.25 269 ILE A N 1
ATOM 2039 C CA . ILE A 1 269 ? 4.429 -5.731 15.658 1.00 98.25 269 ILE A CA 1
ATOM 2040 C C . ILE A 1 269 ? 4.502 -5.254 17.105 1.00 98.25 269 ILE A C 1
ATOM 2042 O O . ILE A 1 269 ? 3.560 -5.430 17.889 1.00 98.25 269 ILE A O 1
ATOM 2046 N N . SER A 1 270 ? 5.621 -4.629 17.450 1.00 97.75 270 SER A N 1
ATOM 2047 C CA . SER A 1 270 ? 5.858 -4.049 18.762 1.00 97.75 270 SER A CA 1
ATOM 2048 C C . SER A 1 270 ? 6.476 -2.662 18.638 1.00 97.75 270 SER A C 1
ATOM 2050 O O . SER A 1 270 ? 7.173 -2.345 17.673 1.00 97.75 270 SER A O 1
ATOM 2052 N N . VAL A 1 271 ? 6.168 -1.809 19.614 1.00 97.94 271 VAL A N 1
ATOM 2053 C CA . VAL A 1 271 ? 6.738 -0.469 19.704 1.00 97.94 271 VAL A CA 1
ATOM 2054 C C . VAL A 1 271 ? 7.122 -0.164 21.144 1.00 97.94 271 VAL A C 1
ATOM 2056 O O . VAL A 1 271 ? 6.350 -0.420 22.069 1.00 97.94 271 VAL A O 1
ATOM 2059 N N . THR A 1 272 ? 8.309 0.400 21.343 1.00 98.31 272 THR A N 1
ATOM 2060 C CA . THR A 1 272 ? 8.793 0.842 22.661 1.00 98.31 272 THR A CA 1
ATOM 2061 C C . THR A 1 272 ? 9.397 2.246 22.581 1.00 98.31 272 THR A C 1
ATOM 2063 O O . THR A 1 272 ? 9.510 2.818 21.497 1.00 98.31 272 THR A O 1
ATOM 2066 N N . GLY A 1 273 ? 9.718 2.850 23.731 1.00 97.12 273 GLY A N 1
ATOM 2067 C CA . GLY A 1 273 ? 10.329 4.183 23.822 1.00 97.12 273 GLY A CA 1
ATOM 2068 C C . GLY A 1 273 ? 9.368 5.322 24.219 1.00 97.12 273 GLY A C 1
ATOM 2069 O O . GLY A 1 273 ? 8.170 5.089 24.410 1.00 97.12 273 GLY A O 1
ATOM 2070 N N . PRO A 1 274 ? 9.869 6.568 24.354 1.00 93.38 274 PRO A N 1
ATOM 2071 C CA . PRO A 1 274 ? 9.157 7.687 25.003 1.00 93.38 274 PRO A CA 1
ATOM 2072 C C . PRO A 1 274 ? 7.847 8.124 24.325 1.00 93.38 274 PRO A C 1
ATOM 2074 O O . PRO A 1 274 ? 6.939 8.664 24.959 1.00 93.38 274 PRO A O 1
ATOM 2077 N N . ASN A 1 275 ? 7.735 7.883 23.020 1.00 92.50 275 ASN A N 1
ATOM 2078 C CA . ASN A 1 275 ? 6.624 8.328 22.180 1.00 92.50 275 ASN A CA 1
ATOM 2079 C C . ASN A 1 275 ? 5.785 7.154 21.630 1.00 92.50 275 ASN A C 1
ATOM 2081 O O . ASN A 1 275 ? 4.970 7.357 20.728 1.00 92.50 275 ASN A O 1
ATOM 2085 N N . SER A 1 276 ? 5.956 5.950 22.188 1.00 96.38 276 SER A N 1
ATOM 2086 C CA . SER A 1 276 ? 5.412 4.672 21.691 1.00 96.38 276 SER A CA 1
ATOM 2087 C C . SER A 1 276 ? 3.910 4.460 21.887 1.00 96.38 276 SER A C 1
ATOM 2089 O O . SER A 1 276 ? 3.360 3.492 21.370 1.00 96.38 276 SER A O 1
ATOM 2091 N N . THR A 1 277 ? 3.221 5.349 22.600 1.00 96.56 277 THR A N 1
ATOM 2092 C CA . THR A 1 277 ? 1.776 5.247 22.848 1.00 96.56 277 THR A CA 1
ATOM 2093 C C . THR A 1 277 ? 1.037 6.527 22.473 1.00 96.56 277 THR A C 1
ATOM 2095 O O . THR A 1 277 ? 1.614 7.619 22.439 1.00 96.56 277 THR A O 1
ATOM 2098 N N . LEU A 1 278 ? -0.256 6.405 22.177 1.00 95.69 278 LEU A N 1
ATOM 2099 C CA . LEU A 1 278 ? -1.141 7.519 21.843 1.00 95.69 278 LEU A CA 1
ATOM 2100 C C . LEU A 1 278 ? -2.386 7.485 22.737 1.00 95.69 278 LEU A C 1
ATOM 2102 O O . LEU A 1 278 ? -2.987 6.421 22.883 1.00 95.69 278 LEU A O 1
ATOM 2106 N N . PRO A 1 279 ? -2.788 8.614 23.346 1.00 94.94 279 PRO A N 1
ATOM 2107 C CA . PRO A 1 279 ? -3.956 8.654 24.214 1.00 94.94 279 PRO A CA 1
ATOM 2108 C C . PRO A 1 279 ? -5.247 8.643 23.389 1.00 94.94 279 PRO A C 1
ATOM 2110 O O . PRO A 1 279 ? -5.385 9.402 22.429 1.00 94.94 279 PRO A O 1
ATOM 2113 N N . ILE A 1 280 ? -6.211 7.816 23.788 1.00 93.94 280 ILE A N 1
ATOM 2114 C CA . ILE A 1 280 ? -7.511 7.679 23.123 1.00 93.94 280 ILE A CA 1
ATOM 2115 C C . ILE A 1 280 ? -8.660 7.683 24.135 1.00 93.94 280 ILE A C 1
ATOM 2117 O O . ILE A 1 280 ? -8.472 7.445 25.330 1.00 93.94 280 ILE A O 1
ATOM 2121 N N . LEU A 1 281 ? -9.870 7.937 23.640 1.00 93.19 281 LEU A N 1
ATOM 2122 C CA . LEU A 1 281 ? -11.096 7.647 24.376 1.00 93.19 281 LEU A CA 1
ATOM 2123 C C . LEU A 1 281 ? -11.539 6.227 24.016 1.00 93.19 281 LEU A C 1
ATOM 2125 O O . LEU A 1 281 ? -11.608 5.875 22.841 1.00 93.19 281 LEU A O 1
ATOM 2129 N N . THR A 1 282 ? -11.861 5.421 25.020 1.00 93.00 282 THR A N 1
ATOM 2130 C CA . THR A 1 282 ? -12.396 4.060 24.841 1.00 93.00 282 THR A CA 1
ATOM 2131 C C . THR A 1 282 ? -13.803 3.896 25.389 1.00 93.00 282 THR A C 1
ATOM 2133 O O . THR A 1 282 ? -14.449 2.905 25.066 1.00 93.00 282 THR A O 1
ATOM 2136 N N . THR A 1 283 ? -14.303 4.864 26.168 1.00 94.25 283 THR A N 1
ATOM 2137 C CA . THR A 1 283 ? -15.668 4.818 26.700 1.00 94.25 283 THR A CA 1
ATOM 2138 C C . THR A 1 283 ? -16.674 4.758 25.550 1.00 94.25 283 THR A C 1
ATOM 2140 O O . THR A 1 283 ? -16.678 5.671 24.715 1.00 94.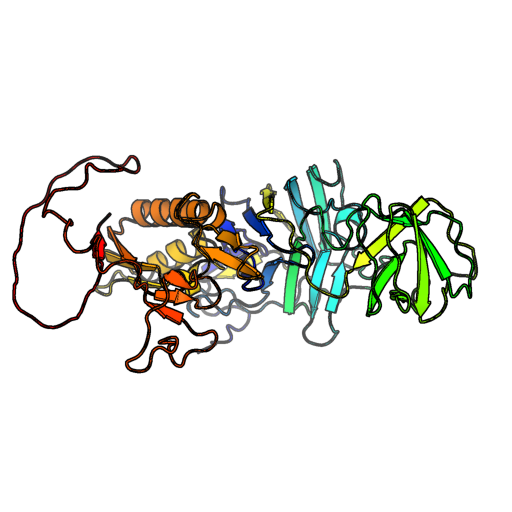25 283 THR A O 1
ATOM 2143 N N . PRO A 1 284 ? -17.521 3.720 25.478 1.00 94.44 284 PRO A N 1
ATOM 2144 C CA . PRO A 1 284 ? -18.548 3.630 24.451 1.00 94.44 284 PRO A CA 1
ATOM 2145 C C . PRO A 1 284 ? -19.644 4.678 24.685 1.00 94.44 284 PRO A C 1
ATOM 2147 O O . PRO A 1 284 ? -19.945 5.039 25.824 1.00 94.44 284 PRO A O 1
ATOM 2150 N N . GLN A 1 285 ? -20.243 5.165 23.602 1.00 95.06 285 GLN A N 1
ATOM 2151 C CA . GLN A 1 285 ? -21.482 5.932 23.659 1.00 95.06 285 GLN A CA 1
ATOM 2152 C C . GLN A 1 285 ? -22.672 5.003 23.951 1.00 95.06 285 GLN A C 1
ATOM 2154 O O . GLN A 1 285 ? -22.624 3.816 23.613 1.00 95.06 285 GLN A O 1
ATOM 2159 N N . PRO A 1 286 ? -23.758 5.525 24.550 1.00 95.94 286 PRO A N 1
ATOM 2160 C CA . PRO A 1 286 ? -25.002 4.779 24.689 1.00 95.94 286 PRO A CA 1
ATOM 2161 C C . PRO A 1 286 ? -25.514 4.284 23.335 1.00 95.94 286 PRO A C 1
ATOM 2163 O O . PRO A 1 286 ? -25.454 5.005 22.338 1.00 95.94 286 PRO A O 1
ATOM 2166 N N . ALA A 1 287 ? -26.062 3.069 23.317 1.00 95.25 287 ALA A N 1
ATOM 2167 C CA . ALA A 1 287 ? -26.718 2.541 22.130 1.00 95.25 287 ALA A CA 1
ATOM 2168 C C . ALA A 1 287 ? -27.884 3.444 21.703 1.00 95.25 287 ALA A C 1
ATOM 2170 O O . ALA A 1 287 ? -28.615 3.983 22.539 1.00 95.25 287 ALA A O 1
ATOM 2171 N N . HIS A 1 288 ? -28.079 3.581 20.396 1.00 96.19 288 HIS A N 1
ATOM 2172 C CA . HIS A 1 288 ? -29.133 4.417 19.829 1.00 96.19 288 HIS A CA 1
ATOM 2173 C C . HIS A 1 288 ? -29.845 3.736 18.655 1.00 96.19 288 HIS A C 1
ATOM 2175 O O . HIS A 1 288 ? -29.385 2.735 18.107 1.00 96.19 288 HIS A O 1
ATOM 2181 N N . ASN A 1 289 ? -30.962 4.321 18.221 1.00 95.31 289 ASN A N 1
ATOM 2182 C CA . ASN A 1 289 ? -31.815 3.741 17.179 1.00 95.31 289 ASN A CA 1
ATOM 2183 C C . ASN A 1 289 ? -31.315 3.966 15.741 1.00 95.31 289 ASN A C 1
ATOM 2185 O O . ASN A 1 289 ? -31.902 3.407 14.815 1.00 95.31 289 ASN A O 1
ATOM 2189 N N . LEU A 1 290 ? -30.257 4.763 15.533 1.00 95.06 290 LEU A N 1
ATOM 2190 C CA . LEU A 1 290 ? -29.645 4.910 14.210 1.00 95.06 290 LEU A CA 1
ATOM 2191 C C . LEU A 1 290 ? -28.955 3.607 13.783 1.00 95.06 290 LEU A C 1
ATOM 2193 O O . LEU A 1 290 ? -28.327 2.922 14.594 1.00 95.06 290 LEU A O 1
ATOM 2197 N N . ARG A 1 291 ? -29.082 3.290 12.493 1.00 95.31 291 ARG A N 1
ATOM 2198 C CA . ARG A 1 291 ? -28.456 2.143 11.819 1.00 95.31 291 ARG A CA 1
ATOM 2199 C C . ARG A 1 291 ? -27.286 2.614 10.968 1.00 95.31 291 ARG A C 1
ATOM 2201 O O . ARG A 1 291 ? -27.168 3.814 10.720 1.00 95.31 291 ARG A O 1
ATOM 2208 N N . MET A 1 292 ? -26.442 1.687 10.523 1.00 95.12 292 MET A N 1
ATOM 2209 C CA . MET A 1 292 ? -25.306 2.041 9.675 1.00 95.12 292 MET A CA 1
ATOM 2210 C C . MET A 1 292 ? -25.573 1.796 8.202 1.00 95.12 292 MET A C 1
ATOM 2212 O O . MET A 1 292 ? -26.174 0.800 7.803 1.00 95.12 292 MET A O 1
ATOM 2216 N N . THR A 1 293 ? -25.043 2.708 7.399 1.00 95.00 293 THR A N 1
ATOM 2217 C CA . THR A 1 293 ? -24.854 2.535 5.967 1.00 95.00 293 THR A CA 1
ATOM 2218 C C . THR A 1 293 ? -23.464 3.037 5.603 1.00 95.00 293 THR A C 1
ATOM 2220 O O . THR A 1 293 ? -23.019 4.047 6.145 1.00 95.00 293 THR A O 1
ATOM 2223 N N . ASP A 1 294 ? -22.792 2.349 4.689 1.00 92.38 294 ASP A N 1
ATOM 2224 C CA . ASP A 1 294 ? -21.483 2.750 4.164 1.00 92.38 294 ASP A CA 1
ATOM 2225 C C . ASP A 1 294 ? -21.287 2.221 2.736 1.00 92.38 294 ASP A C 1
ATOM 2227 O O . ASP A 1 294 ? -22.090 1.428 2.245 1.00 92.38 294 ASP A O 1
ATOM 2231 N N . GLY A 1 295 ? -20.220 2.648 2.067 1.00 92.69 295 GLY A N 1
ATOM 2232 C CA . GLY A 1 295 ? -19.796 2.148 0.765 1.00 92.69 295 GLY A CA 1
ATOM 2233 C C . GLY A 1 295 ? -18.470 1.402 0.848 1.00 92.69 295 GLY A C 1
ATOM 2234 O O . GLY A 1 295 ? -17.545 1.845 1.525 1.00 92.69 295 GLY A O 1
ATOM 2235 N N . PHE A 1 296 ? -18.342 0.308 0.093 1.00 93.38 296 PHE A N 1
ATOM 2236 C CA . PHE A 1 296 ? -17.083 -0.437 -0.015 1.00 93.38 296 PHE A CA 1
ATOM 2237 C C . PHE A 1 296 ? -15.906 0.480 -0.386 1.00 93.38 296 PHE A C 1
ATOM 2239 O O . PHE A 1 296 ? -14.828 0.347 0.180 1.00 93.38 296 PHE A O 1
ATOM 2246 N N . ASP A 1 297 ? -16.1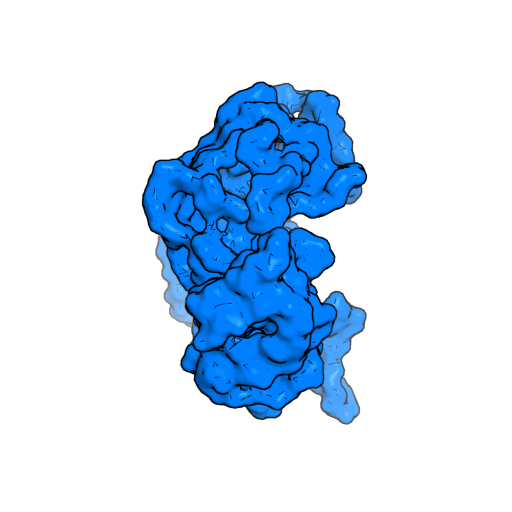36 1.456 -1.269 1.00 89.00 297 ASP A N 1
ATOM 2247 C CA . ASP A 1 297 ? -15.117 2.399 -1.749 1.00 89.00 297 ASP A CA 1
ATOM 2248 C C . ASP A 1 297 ? -14.599 3.379 -0.698 1.00 89.00 297 ASP A C 1
ATOM 2250 O O . ASP A 1 297 ? -13.466 3.841 -0.803 1.00 89.00 297 ASP A O 1
ATOM 2254 N N . ASN A 1 298 ? -15.396 3.648 0.336 1.00 89.50 298 ASN A N 1
ATOM 2255 C CA . ASN A 1 298 ? -14.962 4.442 1.483 1.00 89.50 298 ASN A CA 1
ATOM 2256 C C . ASN A 1 298 ? -14.250 3.573 2.528 1.00 89.50 298 ASN A C 1
ATOM 2258 O O . ASN A 1 298 ? -13.433 4.073 3.293 1.00 89.50 298 ASN A O 1
ATOM 2262 N N . ALA A 1 299 ? -14.575 2.279 2.573 1.00 93.38 299 ALA A N 1
ATOM 2263 C CA . ALA A 1 299 ? -14.216 1.386 3.665 1.00 93.38 299 ALA A CA 1
ATOM 2264 C C . ALA A 1 299 ? -12.966 0.533 3.386 1.00 93.38 299 ALA A C 1
ATOM 2266 O O . ALA A 1 299 ? -12.183 0.291 4.305 1.00 93.38 299 ALA A O 1
ATOM 2267 N N . TYR A 1 300 ? -12.741 0.098 2.137 1.00 92.19 300 TYR A N 1
ATOM 2268 C CA . TYR A 1 300 ? -11.643 -0.817 1.789 1.00 92.19 300 TYR A CA 1
ATOM 2269 C C . TYR A 1 300 ? -10.229 -0.329 2.163 1.00 92.19 300 TYR A C 1
ATOM 2271 O O . TYR A 1 300 ? -9.379 -1.195 2.396 1.00 92.19 300 TYR A O 1
ATOM 2279 N N . PRO A 1 301 ? -9.919 0.991 2.213 1.00 94.62 301 PRO A N 1
ATOM 2280 C CA . PRO A 1 301 ? -8.596 1.449 2.636 1.00 94.62 301 PRO A CA 1
ATOM 2281 C C . PRO A 1 301 ? -8.281 1.129 4.101 1.00 94.62 301 PRO A C 1
ATOM 2283 O O . PRO A 1 301 ? -7.112 1.111 4.480 1.00 94.62 301 PRO A O 1
ATOM 2286 N N . PHE A 1 302 ? -9.305 0.899 4.927 1.00 97.50 302 PHE A N 1
ATOM 2287 C CA . PHE A 1 302 ? -9.186 0.691 6.365 1.00 97.50 302 PHE A CA 1
ATOM 2288 C C . PHE A 1 302 ? -9.247 -0.789 6.732 1.00 97.50 302 PHE A C 1
ATOM 2290 O O . PHE A 1 302 ? -9.898 -1.598 6.065 1.00 97.50 302 PHE A O 1
ATOM 2297 N N . THR A 1 303 ? -8.633 -1.142 7.864 1.00 98.31 303 THR A N 1
ATOM 2298 C CA . THR A 1 303 ? -8.827 -2.479 8.428 1.00 98.31 303 THR A CA 1
ATOM 2299 C C . THR A 1 303 ? -10.291 -2.661 8.854 1.00 98.31 303 THR A C 1
ATOM 2301 O O . THR A 1 303 ? -10.865 -1.772 9.498 1.00 98.31 303 THR A O 1
ATOM 2304 N N . PRO A 1 304 ? -10.907 -3.826 8.590 1.00 98.31 304 PRO A N 1
ATOM 2305 C CA . PRO A 1 304 ? -12.259 -4.106 9.066 1.00 98.31 304 PRO A CA 1
ATOM 2306 C C . PRO A 1 304 ? -12.406 -3.983 10.589 1.00 98.31 304 PRO A C 1
ATOM 2308 O O . PRO A 1 304 ? -13.450 -3.559 11.086 1.00 98.31 304 PRO A O 1
ATOM 2311 N N . LYS A 1 305 ? -11.341 -4.295 11.343 1.00 97.81 305 LYS A N 1
ATOM 2312 C CA . LYS A 1 305 ? -11.277 -4.097 12.797 1.00 97.81 305 LYS A CA 1
ATOM 2313 C C . LYS A 1 305 ? -11.537 -2.649 13.199 1.00 97.81 305 LYS A C 1
ATOM 2315 O O . LYS A 1 305 ? -12.372 -2.418 14.067 1.00 97.81 305 LYS A O 1
ATOM 2320 N N . ARG A 1 306 ? -10.835 -1.688 12.589 1.00 96.62 306 ARG A N 1
ATOM 2321 C CA . ARG A 1 306 ? -10.973 -0.260 12.913 1.00 96.62 306 ARG A CA 1
ATOM 2322 C C . ARG A 1 306 ? -12.397 0.226 12.703 1.00 96.62 306 ARG A C 1
ATOM 2324 O O . ARG A 1 306 ? -12.948 0.879 13.585 1.00 96.62 306 ARG A O 1
ATOM 2331 N N . LEU A 1 307 ? -12.996 -0.148 11.574 1.00 97.00 307 LEU A N 1
ATOM 2332 C CA . LEU A 1 307 ? -14.363 0.232 11.232 1.00 97.00 307 LEU A CA 1
ATOM 2333 C C . LEU A 1 307 ? -15.363 -0.305 12.263 1.00 97.00 307 LEU A C 1
ATOM 2335 O O . LEU A 1 307 ? -16.126 0.469 12.841 1.00 97.00 307 LEU A O 1
ATOM 2339 N N . VAL A 1 308 ? -15.343 -1.615 12.536 1.00 97.31 308 VAL A N 1
ATOM 2340 C CA . VAL A 1 308 ? -16.303 -2.245 13.462 1.00 97.31 308 VAL A CA 1
ATOM 2341 C C . VAL A 1 308 ? -16.113 -1.752 14.894 1.00 97.31 308 VAL A C 1
ATOM 2343 O O . VAL A 1 308 ? -17.096 -1.393 15.543 1.00 97.31 308 VAL A O 1
ATOM 2346 N N . ASP A 1 309 ? -14.870 -1.647 15.374 1.00 95.62 309 ASP A N 1
ATOM 2347 C CA . ASP A 1 309 ? -14.587 -1.131 16.716 1.00 95.62 309 ASP A CA 1
ATOM 2348 C C . ASP A 1 309 ? -15.127 0.296 16.891 1.00 95.62 309 ASP A C 1
ATOM 2350 O O . ASP A 1 309 ? -15.681 0.628 17.941 1.00 95.62 309 ASP A O 1
ATOM 2354 N N . GLN A 1 310 ? -14.977 1.152 15.876 1.00 94.44 310 GLN A N 1
ATOM 2355 C CA . GLN A 1 310 ? -15.457 2.529 15.938 1.00 94.44 310 GLN A CA 1
ATOM 2356 C C . GLN A 1 310 ? -16.988 2.601 15.938 1.00 94.44 310 GLN A C 1
ATOM 2358 O O . GLN A 1 310 ? -17.561 3.332 16.746 1.00 94.44 310 GLN A O 1
ATOM 2363 N N . MET A 1 311 ? -17.658 1.818 15.088 1.00 95.06 311 MET A N 1
ATOM 2364 C CA . MET A 1 311 ? -19.123 1.753 15.043 1.00 95.06 311 MET A CA 1
ATOM 2365 C C . MET A 1 311 ? -19.720 1.325 16.384 1.00 95.06 311 MET A C 1
ATOM 2367 O O . MET A 1 311 ? -20.630 1.982 16.892 1.00 95.06 311 MET A O 1
ATOM 2371 N N . VAL A 1 312 ? -19.173 0.263 16.984 1.00 95.50 312 VAL A N 1
ATOM 2372 C CA . VAL A 1 312 ? -19.618 -0.236 18.293 1.00 95.50 312 VAL A CA 1
ATOM 2373 C C . VAL A 1 312 ? -19.385 0.817 19.375 1.00 95.50 312 VAL A C 1
ATOM 2375 O O . VAL A 1 312 ? -20.285 1.099 20.165 1.00 95.50 312 VAL A O 1
ATOM 2378 N N . LYS A 1 313 ? -18.212 1.467 19.388 1.00 95.25 313 LYS A N 1
ATOM 2379 C CA . LYS A 1 313 ? -17.914 2.560 20.331 1.00 95.25 313 LYS A CA 1
ATOM 2380 C C . LYS A 1 313 ? -18.865 3.744 20.180 1.00 95.25 313 LYS A C 1
ATOM 2382 O O . LYS A 1 313 ? -19.145 4.407 21.170 1.00 95.25 313 LYS A O 1
ATOM 2387 N N . LEU A 1 314 ? -19.359 4.017 18.977 1.00 95.81 314 LEU A N 1
ATOM 2388 C CA . LEU A 1 314 ? -20.306 5.100 18.714 1.00 95.81 314 LEU A CA 1
ATOM 2389 C C . LEU A 1 314 ? -21.758 4.757 19.084 1.00 95.81 314 LEU A C 1
ATOM 2391 O O . LEU A 1 314 ? -22.593 5.653 19.043 1.00 95.81 314 LEU A O 1
ATOM 2395 N N . GLY A 1 315 ? -22.057 3.516 19.489 1.00 96.56 315 GLY A N 1
ATOM 2396 C CA . GLY A 1 315 ? -23.405 3.096 19.888 1.00 96.56 315 GLY A CA 1
ATOM 2397 C C . GLY A 1 315 ? -24.276 2.572 18.737 1.00 96.56 315 GLY A C 1
ATOM 2398 O O . GLY A 1 315 ? -25.479 2.357 18.928 1.00 96.56 315 GLY A O 1
ATOM 2399 N N . TYR A 1 316 ? -23.696 2.335 17.553 1.00 97.12 316 TYR A N 1
ATOM 2400 C CA . TYR A 1 316 ? -24.408 1.708 16.438 1.00 97.12 316 TYR A CA 1
ATOM 2401 C C . TYR A 1 316 ? -24.680 0.228 16.711 1.00 97.12 316 TYR A C 1
ATOM 2403 O O . TYR A 1 316 ? -23.845 -0.491 17.256 1.00 97.12 316 TYR A O 1
ATOM 2411 N N . SER A 1 317 ? -25.865 -0.227 16.305 1.00 95.44 317 SER A N 1
ATOM 2412 C CA . SER A 1 317 ? -26.309 -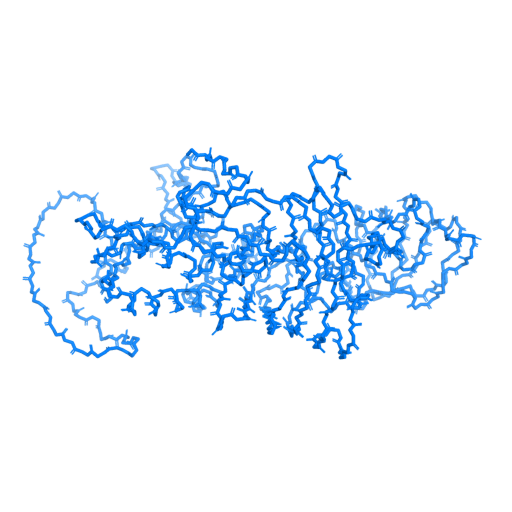1.620 16.415 1.00 95.44 317 SER A CA 1
ATOM 2413 C C . SER A 1 317 ? -27.461 -1.904 15.443 1.00 95.44 317 SER A C 1
ATOM 2415 O O . SER A 1 317 ? -28.089 -0.975 14.918 1.00 95.44 317 SER A O 1
ATOM 2417 N N . GLY A 1 318 ? -27.780 -3.185 15.237 1.00 96.44 318 GLY A N 1
ATOM 2418 C CA . GLY A 1 318 ? -28.883 -3.623 14.378 1.00 96.44 318 GLY A CA 1
ATOM 2419 C C . GLY A 1 318 ? -28.447 -3.792 12.925 1.00 96.44 318 GLY A C 1
ATOM 2420 O O . GLY A 1 318 ? -27.518 -4.543 12.648 1.00 96.44 318 GLY A O 1
ATOM 2421 N N . ASP A 1 319 ? -29.126 -3.130 11.993 1.00 97.06 319 ASP A N 1
ATOM 2422 C CA . ASP A 1 319 ? -28.844 -3.263 10.562 1.00 97.06 319 ASP A CA 1
ATOM 2423 C C . ASP A 1 319 ? -27.573 -2.501 10.134 1.00 97.06 319 ASP A C 1
ATOM 2425 O O . ASP A 1 319 ? -27.343 -1.356 10.540 1.00 97.06 319 ASP A O 1
ATOM 2429 N N . TYR A 1 320 ? -26.782 -3.132 9.265 1.00 97.00 320 TYR A N 1
ATOM 2430 C CA . TYR A 1 320 ? -25.657 -2.539 8.550 1.00 97.00 320 TYR A CA 1
ATOM 2431 C C . TYR A 1 320 ? -25.851 -2.723 7.044 1.00 97.00 320 TYR A C 1
ATOM 2433 O O . TYR A 1 320 ? -25.875 -3.851 6.551 1.00 97.00 320 TYR A O 1
ATOM 2441 N N . VAL A 1 321 ? -25.960 -1.622 6.303 1.00 97.31 321 VAL A N 1
ATOM 2442 C CA . VAL A 1 321 ? -26.059 -1.629 4.840 1.00 97.31 321 VAL A CA 1
ATOM 2443 C C . VAL A 1 321 ? -24.690 -1.331 4.229 1.00 97.31 321 VAL A C 1
ATOM 2445 O O . VAL A 1 321 ? -24.205 -0.206 4.307 1.00 97.31 321 VAL A O 1
ATOM 2448 N N . LEU A 1 322 ? -24.080 -2.325 3.582 1.00 95.69 322 LEU A N 1
ATOM 2449 C CA . LEU A 1 322 ? -22.885 -2.132 2.763 1.00 95.69 322 LEU A CA 1
ATOM 2450 C C . LEU A 1 322 ? -23.286 -1.922 1.303 1.00 95.69 322 LEU A C 1
ATOM 2452 O O . LEU A 1 322 ? -23.809 -2.833 0.659 1.00 95.69 322 LEU A O 1
ATOM 2456 N N . TYR A 1 323 ? -22.999 -0.745 0.760 1.00 94.00 323 TYR A N 1
ATOM 2457 C CA . TYR A 1 323 ? -23.113 -0.475 -0.665 1.00 94.00 323 TYR A CA 1
ATOM 2458 C C . TYR A 1 323 ? -21.861 -0.959 -1.407 1.00 94.00 323 TYR A C 1
ATOM 2460 O O . TYR A 1 323 ? -20.776 -0.383 -1.304 1.00 94.00 323 TYR A O 1
ATOM 2468 N N . MET A 1 324 ? -22.021 -2.030 -2.176 1.00 90.88 324 MET A N 1
ATOM 2469 C CA . MET A 1 324 ? -21.057 -2.503 -3.162 1.00 90.88 324 MET A CA 1
ATOM 2470 C C . MET A 1 324 ? -21.307 -1.776 -4.478 1.00 90.88 324 MET A C 1
ATOM 2472 O O . MET A 1 324 ? -22.088 -2.214 -5.324 1.00 90.88 324 MET A O 1
ATOM 2476 N N . GLY A 1 325 ? -20.681 -0.606 -4.569 1.00 81.19 325 GLY A N 1
ATOM 2477 C CA . GLY A 1 325 ? -20.893 0.363 -5.629 1.00 81.19 325 GLY A CA 1
ATOM 2478 C C . GLY A 1 325 ? -20.059 0.129 -6.885 1.00 81.19 325 GLY A C 1
ATOM 2479 O O . GLY A 1 325 ? -20.017 -0.953 -7.459 1.00 81.19 325 GLY A O 1
ATOM 2480 N N . ILE A 1 326 ? -19.419 1.199 -7.336 1.00 75.69 326 ILE A N 1
ATOM 2481 C CA . ILE A 1 326 ? -18.941 1.391 -8.706 1.00 75.69 326 ILE A CA 1
ATOM 2482 C C . ILE A 1 326 ? -17.427 1.227 -8.793 1.00 75.69 326 ILE A C 1
ATOM 2484 O O . ILE A 1 326 ? -16.707 2.202 -8.995 1.00 75.69 326 ILE A O 1
ATOM 2488 N N . SER A 1 327 ? -16.915 0.006 -8.600 1.00 74.31 327 SER A N 1
ATOM 2489 C CA . SER A 1 327 ? -15.482 -0.118 -8.308 1.00 74.31 327 SER A CA 1
ATOM 2490 C C . SER A 1 327 ? -14.761 -1.381 -8.779 1.00 74.31 327 SER A C 1
ATOM 2492 O O . SER A 1 327 ? -15.289 -2.276 -9.443 1.00 74.31 327 SER A O 1
ATOM 2494 N N . LYS A 1 328 ? -13.475 -1.395 -8.430 1.00 81.62 328 LYS A N 1
ATOM 2495 C CA . LYS A 1 328 ? -12.392 -2.324 -8.763 1.00 81.62 328 LYS A CA 1
ATOM 2496 C C . LYS A 1 328 ? -12.453 -3.664 -8.021 1.00 81.62 328 LYS A C 1
ATOM 2498 O O . LYS A 1 328 ? -11.483 -4.409 -8.075 1.00 81.62 328 LYS A O 1
ATOM 2503 N N . PHE A 1 329 ? -13.565 -3.999 -7.362 1.00 90.75 329 PHE A N 1
ATOM 2504 C CA . PHE A 1 329 ? -13.728 -5.268 -6.637 1.00 90.75 329 PHE A CA 1
ATOM 2505 C C . PHE A 1 329 ? -13.959 -6.490 -7.539 1.00 90.75 329 PHE A C 1
ATOM 2507 O O . PHE A 1 329 ? -13.798 -7.630 -7.104 1.00 90.75 329 PHE A O 1
ATOM 2514 N N . HIS A 1 330 ? -14.311 -6.264 -8.803 1.00 91.62 330 HIS A N 1
ATOM 2515 C CA . HIS A 1 330 ? -14.443 -7.311 -9.809 1.00 91.62 330 HIS A CA 1
ATOM 2516 C C . HIS A 1 330 ? -13.076 -7.884 -10.201 1.00 91.62 330 HIS A C 1
ATOM 2518 O O . HIS A 1 330 ? -12.073 -7.162 -10.220 1.00 91.62 330 HIS A O 1
ATOM 2524 N N . SER A 1 331 ? -13.029 -9.166 -10.562 1.00 92.25 331 SER A N 1
ATOM 2525 C CA . SER A 1 331 ? -11.864 -9.719 -11.260 1.00 92.25 331 SER A CA 1
ATOM 2526 C C . SER A 1 331 ? -11.799 -9.203 -12.691 1.00 92.25 331 SER A C 1
ATOM 2528 O O . SER A 1 331 ? -12.825 -9.068 -13.364 1.00 92.25 331 SER A O 1
ATOM 2530 N N . GLN A 1 332 ? -10.585 -8.918 -13.154 1.00 92.44 332 GLN A N 1
ATOM 2531 C CA . GLN A 1 332 ? -10.359 -8.326 -14.467 1.00 92.44 332 GLN A CA 1
ATOM 2532 C C . GLN A 1 332 ? -9.355 -9.143 -15.275 1.00 92.44 332 GLN A C 1
ATOM 2534 O O . GLN A 1 332 ? -8.500 -9.839 -14.732 1.00 92.44 332 GLN A O 1
ATOM 2539 N N . SER A 1 333 ? -9.418 -9.026 -16.593 1.00 92.62 333 SER A N 1
ATOM 2540 C CA . SER A 1 333 ? -8.414 -9.584 -17.499 1.00 92.62 333 SER A CA 1
ATOM 2541 C C . SER A 1 333 ? -8.041 -8.557 -18.549 1.00 92.62 333 SER A C 1
ATOM 2543 O O . SER A 1 333 ? -8.856 -7.708 -18.919 1.00 92.62 333 SER A O 1
ATOM 2545 N N . TRP A 1 334 ? -6.798 -8.628 -19.022 1.00 93.00 334 TRP A N 1
ATOM 2546 C CA . TRP A 1 334 ? -6.375 -7.835 -20.164 1.00 93.00 334 TRP A CA 1
ATOM 2547 C C . TRP A 1 334 ? -7.145 -8.295 -21.400 1.00 93.00 334 TRP A C 1
ATOM 2549 O O . TRP A 1 334 ? -7.070 -9.462 -21.786 1.00 93.00 334 TRP A O 1
ATOM 2559 N N . ASN A 1 335 ? -7.889 -7.383 -22.017 1.00 93.56 335 ASN A N 1
ATOM 2560 C CA . ASN A 1 335 ? -8.540 -7.626 -23.291 1.00 93.56 335 ASN A CA 1
ATOM 2561 C C . ASN A 1 335 ? -7.696 -6.985 -24.394 1.00 93.56 335 ASN A C 1
ATOM 2563 O O . ASN A 1 335 ? -7.654 -5.763 -24.513 1.00 93.56 335 ASN A O 1
ATOM 2567 N N . ALA A 1 336 ? -7.042 -7.818 -25.206 1.00 92.25 336 ALA A N 1
ATOM 2568 C CA . ALA A 1 336 ? -6.166 -7.359 -26.282 1.00 92.25 336 ALA A CA 1
ATOM 2569 C C . ALA A 1 336 ? -6.912 -6.593 -27.388 1.00 92.25 336 ALA A C 1
ATOM 2571 O O . ALA A 1 336 ? -6.343 -5.690 -27.987 1.00 92.25 336 ALA A O 1
ATOM 2572 N N . SER A 1 337 ? -8.182 -6.919 -27.650 1.00 94.00 337 SER A N 1
ATOM 2573 C CA . SER A 1 337 ? -8.997 -6.211 -28.647 1.00 94.00 337 SER A CA 1
ATOM 2574 C C . SER A 1 337 ? -9.450 -4.833 -28.165 1.00 94.00 337 SER A C 1
ATOM 2576 O O . SER A 1 337 ? -9.675 -3.947 -28.981 1.00 94.00 337 SER A O 1
ATOM 2578 N N . GLU A 1 338 ? -9.591 -4.650 -26.850 1.00 93.12 338 GLU A N 1
ATOM 2579 C CA . GLU A 1 338 ? -9.956 -3.367 -26.237 1.00 93.12 338 GLU A CA 1
ATOM 2580 C C . GLU A 1 338 ? -8.746 -2.589 -25.687 1.00 93.12 338 GLU A C 1
ATOM 2582 O O . GLU A 1 338 ? -8.917 -1.469 -25.209 1.00 93.12 338 GLU A O 1
ATOM 2587 N N . SER A 1 339 ? -7.544 -3.177 -25.729 1.00 92.12 339 SER A N 1
ATOM 2588 C CA . SER A 1 339 ? -6.290 -2.634 -25.185 1.00 92.12 339 SER A CA 1
ATOM 2589 C C . SER A 1 339 ? -6.412 -2.094 -23.754 1.00 92.12 339 SER A C 1
ATOM 2591 O O . SER A 1 339 ? -5.858 -1.045 -23.422 1.00 92.12 339 SER A O 1
ATOM 2593 N N . ARG A 1 340 ? -7.175 -2.788 -22.900 1.00 91.38 340 ARG A N 1
ATOM 2594 C CA . ARG A 1 340 ? -7.387 -2.415 -21.492 1.00 91.38 340 ARG A CA 1
ATOM 2595 C C . ARG A 1 340 ? -7.808 -3.606 -20.640 1.00 91.38 340 ARG A C 1
ATOM 2597 O O . ARG A 1 340 ? -8.286 -4.620 -21.151 1.00 91.38 340 ARG A O 1
ATOM 2604 N N . TYR A 1 341 ? -7.687 -3.455 -19.324 1.00 92.00 341 TYR A N 1
ATOM 2605 C CA . TYR A 1 341 ? -8.296 -4.387 -18.380 1.00 92.00 341 TYR A CA 1
ATOM 2606 C C . TYR A 1 341 ? -9.810 -4.176 -18.319 1.00 92.00 341 TYR A C 1
ATOM 2608 O O . TYR A 1 341 ? -10.288 -3.053 -18.162 1.00 92.00 341 TYR A O 1
ATOM 2616 N N . VAL A 1 342 ? -10.561 -5.268 -18.442 1.00 93.69 342 VAL A N 1
ATOM 2617 C CA . VAL A 1 342 ? -12.024 -5.274 -18.326 1.00 93.69 342 VAL A CA 1
ATOM 2618 C C . VAL A 1 342 ? -12.477 -6.362 -17.363 1.00 93.69 342 VAL A C 1
ATOM 2620 O O . VAL A 1 342 ? -11.755 -7.336 -17.140 1.00 93.69 342 VAL A O 1
ATOM 2623 N N . VAL A 1 343 ? -13.675 -6.206 -16.797 1.00 92.38 343 VAL A N 1
ATOM 2624 C CA . VAL A 1 343 ? -14.318 -7.234 -15.972 1.00 92.38 343 VAL A CA 1
ATOM 2625 C C . VAL A 1 343 ? -14.395 -8.541 -16.755 1.00 92.38 343 VAL A C 1
ATOM 2627 O O . VAL A 1 343 ? -14.918 -8.578 -17.869 1.00 92.38 343 VAL A O 1
ATOM 2630 N N . ASP A 1 344 ? -13.891 -9.617 -16.153 1.00 91.81 344 ASP A N 1
ATOM 2631 C CA . ASP A 1 344 ? -13.854 -10.935 -16.777 1.00 91.81 344 ASP A CA 1
ATOM 2632 C C . ASP A 1 344 ? -14.888 -11.868 -16.125 1.00 91.81 344 ASP A C 1
ATOM 2634 O O . ASP A 1 344 ? -14.699 -12.314 -14.989 1.00 91.81 344 ASP A O 1
ATOM 2638 N N . PRO A 1 345 ? -15.992 -12.207 -16.817 1.00 89.19 345 PRO A N 1
ATOM 2639 C CA . PRO A 1 345 ? -17.013 -13.090 -16.268 1.00 89.19 345 PRO A CA 1
ATOM 2640 C C . PRO A 1 345 ? -16.547 -14.543 -16.102 1.00 89.19 345 PRO A C 1
ATOM 2642 O O . PRO A 1 345 ? -17.244 -15.290 -15.405 1.00 89.19 345 PRO A O 1
ATOM 2645 N N . ALA A 1 346 ? -15.446 -14.957 -16.739 1.00 92.38 346 ALA A N 1
ATOM 2646 C CA . ALA A 1 346 ? -14.887 -16.303 -16.626 1.00 92.38 346 ALA A CA 1
ATOM 2647 C C . ALA A 1 346 ? -14.049 -16.487 -15.349 1.00 92.38 346 ALA A C 1
ATOM 2649 O O . ALA A 1 346 ? -13.850 -17.616 -14.901 1.00 92.38 346 ALA A O 1
ATOM 2650 N N . LYS A 1 347 ? -13.601 -15.387 -14.734 1.00 91.62 347 LYS A N 1
ATOM 2651 C CA . LYS A 1 347 ? -12.926 -15.374 -13.431 1.00 91.62 347 LYS A CA 1
ATOM 2652 C C . LYS A 1 347 ? -13.929 -15.375 -12.263 1.00 91.62 347 LYS A C 1
ATOM 2654 O O . LYS A 1 347 ? -15.135 -15.172 -12.471 1.00 91.62 347 LYS A O 1
ATOM 2659 N N . PRO A 1 348 ? -13.463 -15.603 -11.015 1.00 92.81 348 PRO A N 1
ATOM 2660 C CA . PRO A 1 348 ? -14.264 -15.332 -9.824 1.00 92.81 348 PRO A CA 1
ATOM 2661 C C . PRO A 1 348 ? -14.905 -13.941 -9.881 1.00 92.81 348 PRO A C 1
ATOM 2663 O O . PRO A 1 348 ? -14.336 -13.005 -10.428 1.00 92.81 348 PRO A O 1
ATOM 2666 N N . LYS A 1 349 ? -16.118 -13.787 -9.341 1.00 90.62 349 LYS A N 1
ATOM 2667 C CA . LYS A 1 349 ? -16.858 -12.516 -9.468 1.00 90.62 349 LYS A CA 1
ATOM 2668 C C . LYS A 1 349 ? -16.206 -11.376 -8.695 1.00 90.62 349 LYS A C 1
ATOM 2670 O O . LYS A 1 349 ? -16.250 -10.235 -9.145 1.00 90.62 349 LYS A O 1
ATOM 2675 N N . LEU A 1 350 ? -15.597 -11.710 -7.562 1.00 93.12 350 LEU A N 1
ATOM 2676 C CA . LEU A 1 350 ? -14.827 -10.800 -6.732 1.00 93.12 350 LEU A CA 1
ATOM 2677 C C . LEU A 1 350 ? -13.359 -11.204 -6.769 1.00 93.12 350 LEU A C 1
ATOM 2679 O O . LEU A 1 350 ? -13.033 -12.393 -6.739 1.00 93.12 350 LEU A O 1
ATOM 2683 N N . ASN A 1 351 ? -12.485 -10.209 -6.789 1.00 94.19 351 ASN A N 1
ATOM 2684 C CA . ASN A 1 351 ? -11.055 -10.442 -6.725 1.00 94.19 351 ASN A CA 1
ATOM 2685 C C . ASN A 1 351 ? -10.596 -10.823 -5.304 1.00 94.19 351 ASN A C 1
ATOM 2687 O O . ASN A 1 351 ? -11.289 -10.577 -4.315 1.00 94.19 351 ASN A O 1
ATOM 2691 N N . ALA A 1 352 ? -9.420 -11.447 -5.200 1.00 95.62 352 ALA A N 1
ATOM 2692 C CA . ALA A 1 352 ? -8.945 -12.023 -3.941 1.00 95.62 352 ALA A CA 1
ATOM 2693 C C . ALA A 1 352 ? -8.780 -11.000 -2.789 1.00 95.62 352 ALA A C 1
ATOM 2695 O O . ALA A 1 352 ? -9.232 -11.314 -1.685 1.00 95.62 352 ALA A O 1
ATOM 2696 N N . PRO A 1 353 ? -8.215 -9.788 -2.995 1.00 96.81 353 PRO A N 1
ATOM 2697 C CA . PRO A 1 353 ? -8.208 -8.743 -1.969 1.00 96.81 353 PRO A CA 1
ATOM 2698 C C . PRO A 1 353 ? -9.609 -8.368 -1.467 1.00 96.81 353 PRO A C 1
ATOM 2700 O O . PRO A 1 353 ? -9.825 -8.282 -0.262 1.00 96.81 353 PRO A O 1
ATOM 2703 N N . THR A 1 354 ? -10.587 -8.195 -2.361 1.00 96.31 354 THR A N 1
ATOM 2704 C CA . THR A 1 354 ? -11.970 -7.905 -1.952 1.00 96.31 354 THR A CA 1
ATOM 2705 C C . THR A 1 354 ? -12.553 -9.035 -1.110 1.00 96.31 354 THR A C 1
ATOM 2707 O O . THR A 1 354 ? -13.175 -8.767 -0.083 1.00 96.31 354 THR A O 1
ATOM 2710 N N . VAL A 1 355 ? -12.366 -10.291 -1.528 1.00 96.88 355 VAL A N 1
ATOM 2711 C CA . VAL A 1 355 ? -12.889 -11.453 -0.795 1.00 96.88 355 VAL A CA 1
ATOM 2712 C C . VAL A 1 355 ? -12.312 -11.513 0.620 1.00 96.88 355 VAL A C 1
ATOM 2714 O O . VAL A 1 355 ? -13.073 -11.716 1.563 1.00 96.88 355 VAL A O 1
ATOM 2717 N N . GLU A 1 356 ? -11.004 -11.295 0.785 1.00 97.75 356 GLU A N 1
ATOM 2718 C CA . GLU A 1 356 ? -10.354 -11.270 2.105 1.00 97.75 356 GLU A CA 1
ATOM 2719 C C . GLU A 1 356 ? -10.980 -10.200 3.011 1.00 97.75 356 GLU A C 1
ATOM 2721 O O . GLU A 1 356 ? -11.393 -10.496 4.133 1.00 97.75 356 GLU A O 1
ATOM 2726 N N . TRP A 1 357 ? -11.104 -8.972 2.501 1.00 98.00 357 TRP A N 1
ATOM 2727 C CA . TRP A 1 357 ? -11.629 -7.849 3.272 1.00 98.00 357 TRP A CA 1
ATOM 2728 C C . TRP A 1 357 ? -13.081 -8.062 3.692 1.00 98.00 357 TRP A C 1
ATOM 2730 O O . TRP A 1 357 ? -13.410 -7.901 4.864 1.00 98.00 357 TRP A O 1
ATOM 2740 N N . LEU A 1 358 ? -13.950 -8.465 2.754 1.00 97.62 358 LEU A N 1
ATOM 2741 C CA . LEU A 1 358 ? -15.364 -8.723 3.042 1.00 97.62 358 LEU A CA 1
ATOM 2742 C C . LEU A 1 358 ? -15.531 -9.876 4.030 1.00 97.62 358 LEU A C 1
ATOM 2744 O O . LEU A 1 358 ? -16.404 -9.813 4.890 1.00 97.62 358 LEU A O 1
ATOM 2748 N N . THR A 1 359 ? -14.686 -10.905 3.937 1.00 98.06 359 THR A N 1
ATOM 2749 C CA . THR A 1 359 ? -14.722 -12.041 4.865 1.00 98.06 359 THR A CA 1
ATOM 2750 C C . THR A 1 359 ? -14.413 -11.590 6.292 1.00 98.06 359 THR A C 1
ATOM 2752 O O . THR A 1 359 ? -15.196 -11.875 7.198 1.00 98.06 359 THR A O 1
ATOM 2755 N N . ASP A 1 360 ? -13.322 -10.845 6.502 1.00 98.38 360 ASP A N 1
ATOM 2756 C CA . ASP A 1 360 ? -12.966 -10.316 7.828 1.00 98.38 360 ASP A CA 1
ATOM 2757 C C . ASP A 1 360 ? -14.012 -9.300 8.323 1.00 98.38 360 ASP A C 1
ATOM 2759 O O . ASP A 1 360 ? -14.432 -9.339 9.481 1.00 98.38 360 ASP A O 1
ATOM 2763 N N . PHE A 1 361 ? -14.512 -8.432 7.441 1.00 98.12 361 PHE A N 1
ATOM 2764 C CA . PHE A 1 361 ? -15.514 -7.428 7.790 1.00 98.12 361 PHE A CA 1
ATOM 2765 C C . PHE A 1 361 ? -16.855 -8.028 8.203 1.00 98.12 361 PHE A C 1
ATOM 2767 O O . PHE A 1 361 ? -17.381 -7.683 9.262 1.00 98.12 361 PHE A O 1
ATOM 2774 N N . PHE A 1 362 ? -17.389 -8.971 7.427 1.00 98.31 362 PHE A N 1
ATOM 2775 C CA . PHE A 1 362 ? -18.650 -9.630 7.756 1.00 98.31 362 PHE A CA 1
ATOM 2776 C C . PHE A 1 362 ? -18.532 -10.504 9.002 1.00 98.31 362 PHE A C 1
ATOM 2778 O O . PHE A 1 362 ? -19.445 -10.494 9.826 1.00 98.31 362 PHE A O 1
ATOM 2785 N N . ALA A 1 363 ? -17.399 -11.186 9.205 1.00 98.31 363 ALA A N 1
ATOM 2786 C CA . ALA A 1 363 ? -17.158 -11.939 10.432 1.00 98.31 363 ALA A CA 1
ATOM 2787 C C . ALA A 1 363 ? -17.189 -11.031 11.673 1.00 98.31 363 ALA A C 1
ATOM 2789 O O . ALA A 1 363 ? -17.821 -11.370 12.676 1.00 98.31 363 ALA A O 1
ATOM 2790 N N . ARG A 1 364 ? -16.562 -9.849 11.602 1.00 98.31 364 ARG A N 1
ATOM 2791 C CA . ARG A 1 364 ? -16.547 -8.872 12.703 1.00 98.31 364 ARG A CA 1
ATOM 2792 C C . ARG A 1 364 ? -17.906 -8.224 12.938 1.00 98.31 364 ARG A C 1
ATOM 2794 O O . ARG A 1 364 ? -18.313 -8.106 14.089 1.00 98.31 364 ARG A O 1
ATOM 2801 N N . LEU A 1 365 ? -18.616 -7.835 11.878 1.00 97.94 365 LEU A N 1
ATOM 2802 C CA . LEU A 1 365 ? -19.974 -7.296 11.986 1.00 97.94 365 LEU A CA 1
ATOM 2803 C C . LEU A 1 365 ? -20.925 -8.312 12.624 1.00 97.94 365 LEU A C 1
ATOM 2805 O O . LEU A 1 365 ? -21.649 -7.971 13.558 1.00 97.94 365 LEU A O 1
ATOM 2809 N N . HIS A 1 366 ? -20.874 -9.567 12.173 1.00 97.88 366 HIS A N 1
ATOM 2810 C CA . HIS A 1 366 ? -21.663 -10.652 12.747 1.00 97.88 366 HIS A CA 1
ATOM 2811 C C . HIS A 1 366 ? -21.313 -10.881 14.226 1.00 97.88 366 HIS A C 1
ATOM 2813 O O . HIS A 1 366 ? -22.208 -10.964 15.064 1.00 97.88 366 HIS A O 1
ATOM 2819 N N . ALA A 1 367 ? -20.021 -10.908 14.580 1.00 98.00 367 ALA A N 1
ATOM 2820 C CA . ALA A 1 367 ? -19.578 -11.027 15.972 1.00 98.00 367 ALA A CA 1
ATOM 2821 C C . ALA A 1 367 ? -20.026 -9.845 16.855 1.00 98.00 367 ALA A C 1
ATOM 2823 O O . ALA A 1 367 ? -20.268 -10.026 18.046 1.00 98.00 367 ALA A O 1
ATOM 2824 N N . ALA A 1 368 ? -20.171 -8.652 16.275 1.00 97.06 368 ALA A N 1
ATOM 2825 C CA . ALA A 1 368 ? -20.711 -7.466 16.938 1.00 97.06 368 ALA A CA 1
ATOM 2826 C C . ALA A 1 368 ? -22.257 -7.411 16.953 1.00 97.06 368 ALA A C 1
ATOM 2828 O O . ALA A 1 368 ? -22.827 -6.450 17.467 1.00 97.06 368 ALA A O 1
ATOM 2829 N N . GLY A 1 369 ? -22.945 -8.428 16.419 1.00 96.62 369 GLY A N 1
ATOM 2830 C CA . GLY A 1 369 ? -24.405 -8.540 16.445 1.00 96.62 369 GLY A CA 1
ATOM 2831 C C . GLY A 1 369 ? -25.136 -7.726 15.375 1.00 96.62 369 GLY A C 1
ATOM 2832 O O . GLY A 1 369 ? -26.334 -7.477 15.518 1.00 96.62 369 GLY A O 1
ATOM 2833 N N . PHE A 1 370 ? -24.448 -7.296 14.313 1.00 97.44 370 PHE A N 1
ATOM 2834 C CA . PHE A 1 370 ? -25.095 -6.611 13.196 1.00 97.44 370 PHE A CA 1
ATOM 2835 C C . PHE A 1 370 ? -25.783 -7.592 12.245 1.00 97.44 370 PHE A C 1
ATOM 2837 O O . PHE A 1 370 ? -25.251 -8.654 11.920 1.00 97.44 370 PHE A O 1
ATOM 2844 N N . LYS A 1 371 ? -26.939 -7.180 11.720 1.00 97.12 371 LYS A N 1
ATOM 2845 C CA . LYS A 1 371 ? -27.563 -7.794 10.549 1.00 97.12 371 LYS A CA 1
ATOM 2846 C C . LYS A 1 371 ? -27.019 -7.128 9.291 1.00 97.12 371 LYS A C 1
ATOM 2848 O O . LYS A 1 371 ? -27.120 -5.913 9.141 1.00 97.12 371 LYS A O 1
ATOM 2853 N N . ILE A 1 372 ? -26.458 -7.918 8.384 1.00 97.00 372 ILE A N 1
ATOM 2854 C CA . ILE A 1 372 ? -25.736 -7.409 7.217 1.00 97.00 372 ILE A CA 1
ATOM 2855 C C . ILE A 1 372 ? -26.667 -7.380 6.004 1.00 97.00 372 ILE A C 1
ATOM 2857 O O . ILE A 1 372 ? -27.328 -8.358 5.665 1.00 97.00 372 ILE A O 1
ATOM 2861 N N . ILE A 1 373 ? -26.708 -6.238 5.330 1.00 96.50 373 ILE A N 1
ATOM 2862 C CA . ILE A 1 373 ? -27.436 -6.026 4.085 1.00 96.50 373 ILE A CA 1
ATOM 2863 C C . ILE A 1 373 ? -26.419 -5.576 3.047 1.00 96.50 373 ILE A C 1
ATOM 2865 O O . ILE A 1 373 ? -25.720 -4.586 3.253 1.00 96.50 373 ILE A O 1
ATOM 2869 N N . VAL A 1 374 ? -26.362 -6.266 1.913 1.00 94.56 374 VAL A N 1
ATOM 2870 C CA . VAL A 1 374 ? -25.480 -5.893 0.808 1.00 94.56 374 VAL A CA 1
ATOM 2871 C C . VAL A 1 374 ? -26.322 -5.286 -0.310 1.00 94.56 374 VAL A C 1
ATOM 2873 O O . VAL A 1 374 ? -27.137 -5.963 -0.940 1.00 94.56 374 VAL A O 1
ATOM 2876 N N . SER A 1 375 ? -26.137 -3.989 -0.541 1.00 92.31 375 SER A N 1
ATOM 2877 C CA . SER A 1 375 ? -26.725 -3.261 -1.666 1.00 92.31 375 SER A CA 1
ATOM 2878 C C . SER A 1 375 ? -25.735 -3.288 -2.824 1.00 92.31 375 SER A C 1
ATOM 2880 O O . SER A 1 375 ? -24.630 -2.770 -2.685 1.00 92.31 375 SER A O 1
ATOM 2882 N N . VAL A 1 376 ? -26.089 -3.917 -3.944 1.00 87.69 376 VAL A N 1
ATOM 2883 C CA . VAL A 1 376 ? -25.172 -4.103 -5.082 1.00 87.69 376 VAL A CA 1
ATOM 2884 C C . VAL A 1 376 ? -25.584 -3.198 -6.235 1.00 87.69 376 VAL A C 1
ATOM 2886 O O . VAL A 1 376 ? -26.738 -3.226 -6.666 1.00 87.69 376 VAL A O 1
ATOM 2889 N N . SER A 1 377 ? -24.637 -2.407 -6.742 1.00 85.44 377 SER A N 1
ATOM 2890 C CA . SER A 1 377 ? -24.855 -1.576 -7.924 1.00 85.44 377 SER A CA 1
ATOM 2891 C C . SER A 1 377 ? -24.830 -2.395 -9.216 1.00 85.44 377 SER A C 1
ATOM 2893 O O . SER A 1 377 ? -24.096 -3.373 -9.341 1.00 85.44 377 SER A O 1
ATOM 2895 N N . PHE A 1 378 ? -25.613 -1.955 -10.202 1.00 82.69 378 PHE A N 1
ATOM 2896 C CA . PHE A 1 378 ? -25.552 -2.440 -11.588 1.00 82.69 378 PHE A CA 1
ATOM 2897 C C . PHE A 1 378 ? -24.635 -1.579 -12.473 1.00 82.69 378 PHE A C 1
ATOM 2899 O O . PHE A 1 378 ? -24.545 -1.791 -13.684 1.00 82.69 378 PHE A O 1
ATOM 2906 N N . GLU A 1 379 ? -23.981 -0.583 -11.882 1.00 83.94 379 GLU A N 1
ATOM 2907 C CA . GLU A 1 379 ? -23.018 0.282 -12.546 1.00 83.94 379 GLU A CA 1
ATOM 2908 C C . GLU A 1 379 ? -21.592 -0.219 -12.301 1.00 83.94 379 GLU A C 1
ATOM 2910 O O . GLU A 1 379 ? -21.225 -0.609 -11.192 1.00 83.94 379 GLU A O 1
ATOM 2915 N N . VAL A 1 380 ? -20.762 -0.161 -13.341 1.00 88.00 380 VAL A N 1
ATOM 2916 C CA . VAL A 1 380 ? -19.318 -0.413 -13.250 1.00 88.00 380 VAL A CA 1
ATOM 2917 C C . VAL A 1 380 ? -18.592 0.807 -13.801 1.00 88.00 380 VAL A C 1
ATOM 2919 O O . VAL A 1 380 ? -19.093 1.491 -14.698 1.00 88.00 380 VAL A O 1
ATOM 2922 N N . LEU A 1 381 ? -17.389 1.079 -13.290 1.00 89.81 381 LEU A N 1
ATOM 2923 C CA . LEU A 1 381 ? -16.486 2.058 -13.895 1.00 89.81 381 LEU A CA 1
ATOM 2924 C C . LEU A 1 381 ? -16.364 1.800 -15.396 1.00 89.81 381 LEU A C 1
ATOM 2926 O O . LEU A 1 381 ? -16.043 0.687 -15.820 1.00 89.81 381 LEU A O 1
ATOM 2930 N N . ALA A 1 382 ? -16.581 2.836 -16.207 1.00 89.69 382 ALA A N 1
ATOM 2931 C CA . ALA A 1 382 ? -16.577 2.707 -17.662 1.00 89.69 382 ALA A CA 1
ATOM 2932 C C . ALA A 1 382 ? -15.228 2.175 -18.181 1.00 89.69 382 ALA A C 1
ATOM 2934 O O . ALA A 1 382 ? -15.187 1.429 -19.164 1.00 89.69 382 ALA A O 1
ATOM 2935 N N . ALA A 1 383 ? -14.144 2.494 -17.463 1.00 90.06 383 ALA A N 1
ATOM 2936 C CA . ALA A 1 383 ? -12.791 2.001 -17.703 1.00 90.06 383 ALA A CA 1
ATOM 2937 C C . ALA A 1 383 ? -12.645 0.477 -17.556 1.00 90.06 383 ALA A C 1
ATOM 2939 O O . ALA A 1 383 ? -11.786 -0.098 -18.218 1.00 90.06 383 ALA A O 1
ATOM 2940 N N . PHE A 1 384 ? -13.500 -0.183 -16.768 1.00 91.25 384 PHE A N 1
ATOM 2941 C CA . PHE A 1 384 ? -13.465 -1.634 -16.541 1.00 91.25 384 PHE A CA 1
ATOM 2942 C C . PHE A 1 384 ? -14.641 -2.377 -17.181 1.00 91.25 384 PHE A C 1
ATOM 2944 O O . PHE A 1 384 ? -14.569 -3.588 -17.363 1.00 91.25 384 PHE A O 1
ATOM 2951 N N . MET A 1 385 ? -15.724 -1.689 -17.549 1.00 91.25 385 MET A N 1
ATOM 2952 C CA . MET A 1 385 ? -16.869 -2.320 -18.208 1.00 91.25 385 MET A CA 1
ATOM 2953 C C . MET A 1 385 ? -16.488 -2.793 -19.623 1.00 91.25 385 MET A C 1
ATOM 2955 O O . MET A 1 385 ? -16.076 -1.940 -20.419 1.00 91.25 385 MET A O 1
ATOM 2959 N N . PRO A 1 386 ? -16.663 -4.081 -19.988 1.00 92.69 386 PRO A N 1
ATOM 2960 C CA . PRO A 1 386 ? -16.505 -4.549 -21.366 1.00 92.69 386 PRO A CA 1
ATOM 2961 C C . PRO A 1 386 ? -17.331 -3.713 -22.347 1.00 92.69 386 PRO A C 1
ATOM 2963 O O . PRO A 1 386 ? -18.481 -3.374 -22.060 1.00 92.69 386 PRO A O 1
ATOM 2966 N N . THR A 1 387 ? -16.785 -3.382 -23.520 1.00 92.38 387 THR A N 1
ATOM 2967 C CA . THR A 1 387 ? -17.449 -2.443 -24.453 1.00 92.38 387 THR A CA 1
ATOM 2968 C C . THR A 1 387 ? -18.837 -2.924 -24.889 1.00 92.38 387 THR A C 1
ATOM 2970 O O . THR A 1 387 ? -19.761 -2.117 -25.031 1.00 92.38 387 THR A O 1
ATOM 2973 N N . ALA A 1 388 ? -18.999 -4.240 -25.044 1.00 91.12 388 ALA A N 1
ATOM 2974 C CA . ALA A 1 388 ? -20.261 -4.880 -25.407 1.00 91.12 388 ALA A CA 1
ATOM 2975 C C . ALA A 1 388 ? -21.339 -4.807 -24.307 1.00 91.12 388 ALA A C 1
ATOM 2977 O O . ALA A 1 388 ? -22.513 -5.017 -24.596 1.00 91.12 388 ALA A O 1
ATOM 2978 N N . TRP A 1 389 ? -20.957 -4.538 -23.054 1.00 90.19 389 TRP A N 1
ATOM 2979 C CA . TRP A 1 389 ? -21.879 -4.457 -21.915 1.00 90.19 389 TRP A CA 1
ATOM 2980 C C . TRP A 1 389 ? -22.360 -3.033 -21.657 1.00 90.19 389 TRP A C 1
ATOM 2982 O O . TRP A 1 389 ? -23.380 -2.839 -21.010 1.00 90.19 389 TRP A O 1
ATOM 2992 N N . LYS A 1 390 ? -21.654 -2.020 -22.162 1.00 89.75 390 LYS A N 1
ATOM 2993 C CA . LYS A 1 390 ? -21.963 -0.618 -21.871 1.00 89.75 390 LYS A CA 1
ATOM 2994 C C . LYS A 1 390 ? -23.345 -0.222 -22.393 1.00 89.75 390 LYS A C 1
ATOM 2996 O O . LYS A 1 390 ? -23.609 -0.336 -23.594 1.00 89.75 390 LYS A O 1
ATOM 3001 N N . GLN A 1 391 ? -24.191 0.313 -21.509 1.00 89.25 391 GLN A N 1
ATOM 3002 C CA . GLN A 1 391 ? -25.421 0.990 -21.909 1.00 89.25 391 GLN A CA 1
ATOM 3003 C C . GLN A 1 391 ? -25.142 2.094 -22.934 1.00 89.25 391 GLN A C 1
ATOM 3005 O O . GLN A 1 391 ? -24.140 2.808 -22.847 1.00 89.25 391 GLN A O 1
ATOM 3010 N N . ARG A 1 392 ? -26.054 2.228 -23.902 1.00 88.62 392 ARG A N 1
ATOM 3011 C CA . ARG A 1 392 ? -26.007 3.257 -24.941 1.00 88.62 392 ARG A CA 1
ATOM 3012 C C . ARG A 1 392 ? -27.147 4.257 -24.790 1.00 88.62 392 ARG A C 1
ATOM 3014 O O . ARG A 1 392 ? -28.226 3.889 -24.321 1.00 88.62 392 ARG A O 1
ATOM 3021 N N . ASP A 1 393 ? -26.889 5.507 -25.156 1.00 86.00 393 ASP A N 1
ATOM 3022 C CA . ASP A 1 393 ? -27.914 6.549 -25.233 1.00 86.00 393 ASP A CA 1
ATOM 3023 C C . ASP A 1 393 ? -28.802 6.373 -26.484 1.00 86.00 393 ASP A C 1
ATOM 3025 O O . ASP A 1 393 ? -28.641 5.427 -27.261 1.00 86.00 393 ASP A O 1
ATOM 3029 N N . TYR A 1 394 ? -29.766 7.278 -26.682 1.00 88.69 394 TYR A N 1
ATOM 3030 C CA . TYR A 1 394 ? -30.721 7.189 -27.793 1.00 88.69 394 TYR A CA 1
ATOM 3031 C C . TYR A 1 394 ? -30.086 7.356 -29.188 1.00 88.69 394 TYR A C 1
ATOM 3033 O O . TYR A 1 394 ? -30.726 6.991 -30.174 1.00 88.69 394 TYR A O 1
ATOM 3041 N N . VAL A 1 395 ? -28.855 7.877 -29.282 1.00 91.56 395 VAL A N 1
ATOM 3042 C CA . VAL A 1 395 ? -28.103 8.043 -30.541 1.00 91.56 395 VAL A CA 1
ATOM 3043 C C . VAL A 1 395 ? -26.956 7.036 -30.692 1.00 91.56 395 VAL A C 1
ATOM 3045 O O . VAL A 1 395 ? -26.266 7.046 -31.707 1.00 91.56 395 VAL A O 1
ATOM 3048 N N . GLY A 1 396 ? -26.768 6.135 -29.722 1.00 87.25 396 GLY A N 1
ATOM 3049 C CA . GLY A 1 396 ? -25.791 5.047 -29.772 1.00 87.25 396 GLY A CA 1
ATOM 3050 C C . GLY A 1 396 ? -24.446 5.328 -29.090 1.00 87.25 396 GLY A C 1
ATOM 3051 O O . GLY A 1 396 ? -23.571 4.459 -29.121 1.00 87.25 396 GLY A O 1
ATOM 3052 N N . ASN A 1 397 ? -24.261 6.478 -28.435 1.00 88.69 397 ASN A N 1
ATOM 3053 C CA . ASN A 1 397 ? -23.043 6.755 -27.664 1.00 88.69 397 ASN A CA 1
ATOM 3054 C C . ASN A 1 397 ? -23.039 5.985 -26.338 1.00 88.69 397 ASN A C 1
ATOM 3056 O O . ASN A 1 397 ? -24.077 5.508 -25.885 1.00 88.69 397 ASN A O 1
ATOM 3060 N N . GLU A 1 398 ? -21.879 5.859 -25.687 1.00 88.94 398 GLU A N 1
ATOM 3061 C CA . GLU A 1 398 ? -21.816 5.334 -24.314 1.00 88.94 398 GLU A CA 1
ATOM 3062 C C . GLU A 1 398 ? -22.613 6.232 -23.358 1.00 88.94 398 GLU A C 1
ATOM 3064 O O . GLU A 1 398 ? -22.328 7.422 -23.242 1.00 88.94 398 GLU A O 1
ATOM 3069 N N . ALA A 1 399 ? -23.585 5.659 -22.643 1.00 88.31 399 ALA A N 1
ATOM 3070 C CA . ALA A 1 399 ? -24.394 6.372 -21.655 1.00 88.31 399 ALA A CA 1
ATOM 3071 C C . ALA A 1 399 ? -23.626 6.527 -20.330 1.00 88.31 399 ALA A C 1
ATOM 3073 O O . ALA A 1 399 ? -23.972 5.919 -19.317 1.00 88.31 399 ALA A O 1
ATOM 3074 N N . GLN A 1 400 ? -22.536 7.290 -20.366 1.00 87.75 400 GLN A N 1
ATOM 3075 C CA . GLN A 1 400 ? -21.694 7.556 -19.205 1.00 87.75 400 GLN A CA 1
ATOM 3076 C C . GLN A 1 400 ? -22.362 8.550 -18.246 1.00 87.75 400 GLN A C 1
ATOM 3078 O O . GLN A 1 400 ? -23.025 9.499 -18.662 1.00 87.75 400 GLN A O 1
ATOM 3083 N N . THR A 1 401 ? -22.151 8.363 -16.946 1.00 85.62 401 THR A N 1
ATOM 3084 C CA . THR A 1 401 ? -22.514 9.369 -15.936 1.00 85.62 401 THR A CA 1
ATOM 3085 C C . THR A 1 401 ? -21.609 10.599 -16.015 1.00 85.62 401 THR A C 1
ATOM 3087 O O . THR A 1 401 ? -20.469 10.486 -16.454 1.00 85.62 401 THR A O 1
ATOM 3090 N N . GLY A 1 402 ? -22.037 11.731 -15.449 1.00 8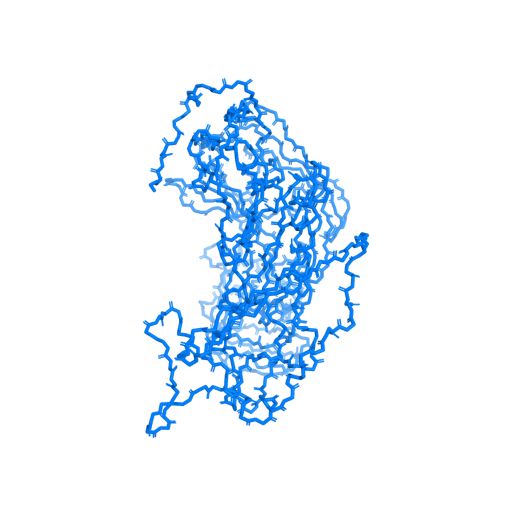5.00 402 GLY A N 1
ATOM 3091 C CA . GLY A 1 402 ? -21.205 12.939 -15.321 1.00 85.00 402 GLY A CA 1
ATOM 3092 C C . GLY A 1 402 ? -20.085 12.890 -14.263 1.00 85.00 402 GLY A C 1
ATOM 3093 O O . GLY A 1 402 ? -19.474 13.922 -14.000 1.00 85.00 402 GLY A O 1
ATOM 3094 N N . TRP A 1 403 ? -19.831 11.741 -13.625 1.00 82.06 403 TRP A N 1
ATOM 3095 C CA . TRP A 1 403 ? -18.748 11.570 -12.646 1.00 82.06 403 TRP A CA 1
ATOM 3096 C C . TRP A 1 403 ? -17.373 11.431 -13.311 1.00 82.06 403 TRP A C 1
ATOM 3098 O O . TRP A 1 403 ? -17.265 11.033 -14.470 1.00 82.06 403 TRP A O 1
ATOM 3108 N N . VAL A 1 404 ? -16.308 11.713 -12.554 1.00 82.00 404 VAL A N 1
ATOM 3109 C CA . VAL A 1 404 ? -14.917 11.494 -12.977 1.00 82.00 404 VAL A CA 1
ATOM 3110 C C . VAL A 1 404 ? -14.202 10.636 -11.922 1.00 82.00 404 VAL A C 1
ATOM 3112 O O . VAL A 1 404 ? -14.052 11.102 -10.793 1.00 82.00 404 VAL A O 1
ATOM 3115 N N . PRO A 1 405 ? -13.737 9.416 -12.261 1.00 85.06 405 PRO A N 1
ATOM 3116 C CA . PRO A 1 405 ? -13.940 8.718 -13.537 1.00 85.06 405 PRO A CA 1
ATOM 3117 C C . PRO A 1 405 ? -15.420 8.333 -13.776 1.00 85.06 405 PRO A C 1
ATOM 3119 O O . PRO A 1 405 ? -16.145 8.081 -12.813 1.00 85.06 405 PRO A O 1
ATOM 3122 N N . PRO A 1 406 ? -15.881 8.266 -15.041 1.00 84.44 406 PRO A N 1
ATOM 3123 C CA . PRO A 1 406 ? -17.277 7.965 -15.349 1.00 84.44 406 PRO A CA 1
ATOM 3124 C C . PRO A 1 406 ? -17.623 6.492 -15.112 1.00 84.44 406 PRO A C 1
ATOM 3126 O O . PRO A 1 406 ? -16.788 5.593 -15.273 1.00 84.44 406 PRO A O 1
ATOM 3129 N N . VAL A 1 407 ? -18.894 6.234 -14.808 1.00 81.50 407 VAL A N 1
ATOM 3130 C CA . VAL A 1 407 ? -19.475 4.886 -14.742 1.00 81.50 407 VAL A CA 1
ATOM 3131 C C . VAL A 1 407 ? -20.503 4.688 -15.847 1.00 81.50 407 VAL A C 1
ATOM 3133 O O . VAL A 1 407 ? -20.962 5.644 -16.475 1.00 81.50 407 VAL A O 1
ATOM 3136 N N . VAL A 1 408 ? -20.842 3.428 -16.101 1.00 79.50 408 VAL A N 1
ATOM 3137 C CA . VAL A 1 408 ? -21.866 3.036 -17.068 1.00 79.50 408 VAL A CA 1
ATOM 3138 C C . VAL A 1 408 ? -22.626 1.824 -16.538 1.00 79.50 408 VAL A C 1
ATOM 3140 O O . VAL A 1 408 ? -22.041 0.925 -15.931 1.00 79.50 408 VAL A O 1
ATOM 3143 N N . ALA A 1 409 ? -23.938 1.805 -16.754 1.00 79.94 409 ALA A N 1
ATOM 3144 C CA . ALA A 1 409 ? -24.774 0.673 -16.384 1.00 79.94 409 ALA A CA 1
ATOM 3145 C C . ALA A 1 409 ? -24.550 -0.519 -17.327 1.00 79.94 409 ALA A C 1
ATOM 3147 O O . ALA A 1 409 ? -24.316 -0.350 -18.532 1.00 79.94 409 ALA A O 1
ATOM 3148 N N . ASP A 1 410 ? -24.643 -1.728 -16.772 1.00 65.56 410 ASP A N 1
ATOM 3149 C CA . ASP A 1 410 ? -24.588 -2.964 -17.548 1.00 65.56 410 ASP A CA 1
ATOM 3150 C C . ASP A 1 410 ? -25.886 -3.174 -18.357 1.00 65.56 410 ASP A C 1
ATOM 3152 O O . ASP A 1 410 ? -27.006 -3.211 -17.837 1.00 65.56 410 ASP A O 1
ATOM 3156 N N . CYS A 1 411 ? -25.721 -3.322 -19.667 1.00 57.38 411 CYS A N 1
ATOM 3157 C CA . CYS A 1 411 ? -26.747 -3.602 -20.658 1.00 57.38 411 CYS A CA 1
ATOM 3158 C C . CYS A 1 411 ? -26.612 -4.979 -21.310 1.00 57.38 411 CYS A C 1
ATOM 3160 O O . CYS A 1 411 ? -27.393 -5.263 -22.223 1.00 57.38 411 CYS A O 1
ATOM 3162 N N . ALA A 1 412 ? -25.725 -5.864 -20.834 1.00 52.94 412 ALA A N 1
ATOM 3163 C CA . ALA A 1 412 ? -25.542 -7.239 -21.323 1.00 52.94 412 ALA A CA 1
ATOM 3164 C C . ALA A 1 412 ? -26.788 -8.133 -21.167 1.00 52.94 412 ALA A C 1
ATOM 3166 O O . ALA A 1 412 ? -26.742 -9.352 -21.354 1.00 52.94 412 ALA A O 1
ATOM 3167 N N . ASP A 1 413 ? -27.933 -7.533 -20.855 1.00 45.47 413 ASP A N 1
ATOM 3168 C CA . ASP A 1 413 ? -29.157 -8.230 -20.622 1.00 45.47 413 ASP A CA 1
ATOM 3169 C C . ASP A 1 413 ? -30.417 -7.508 -21.139 1.00 45.47 413 ASP A C 1
ATOM 3171 O O . ASP A 1 413 ? -31.161 -6.889 -20.382 1.00 45.47 413 ASP A O 1
ATOM 3175 N N . LYS A 1 414 ? -30.725 -7.680 -22.430 1.00 41.81 414 LYS A N 1
ATOM 3176 C CA . LYS A 1 414 ? -32.124 -7.794 -22.894 1.00 41.81 414 LYS A CA 1
ATOM 3177 C C . LYS A 1 414 ? -32.588 -9.265 -23.012 1.00 41.81 414 LYS A C 1
ATOM 3179 O O . LYS A 1 414 ? -33.751 -9.499 -23.324 1.00 41.81 414 LYS A O 1
ATOM 3184 N N . HIS A 1 415 ? -31.725 -10.261 -22.757 1.00 36.78 415 HIS A N 1
ATOM 3185 C CA . HIS A 1 415 ? -31.991 -11.692 -23.025 1.00 36.78 415 HIS A CA 1
ATOM 3186 C C . HIS A 1 415 ? -31.900 -12.664 -21.824 1.00 36.78 415 HIS A C 1
ATOM 3188 O O . HIS A 1 415 ? -32.585 -13.683 -21.820 1.00 36.78 415 HIS A O 1
ATOM 3194 N N . ARG A 1 416 ? -31.135 -12.367 -20.775 1.00 42.16 416 ARG A N 1
ATOM 3195 C CA . ARG A 1 416 ? -31.188 -12.983 -19.431 1.00 42.16 416 ARG A CA 1
ATOM 3196 C C . ARG A 1 416 ? -32.333 -12.424 -18.531 1.00 42.16 416 ARG A C 1
ATOM 3198 O O . ARG A 1 416 ? -32.780 -13.155 -17.646 1.00 42.16 416 ARG A O 1
ATOM 3205 N N . ARG A 1 417 ? -32.939 -11.254 -18.821 1.00 43.34 417 ARG A N 1
ATOM 3206 C CA . ARG A 1 417 ? -34.067 -10.629 -18.076 1.00 43.34 417 ARG A CA 1
ATOM 3207 C C . ARG A 1 417 ? -35.368 -11.427 -18.170 1.00 43.34 417 ARG A C 1
ATOM 3209 O O . ARG A 1 417 ? -36.282 -11.203 -17.386 1.00 43.34 417 ARG A O 1
ATOM 3216 N N . ALA A 1 418 ? -35.448 -12.397 -19.081 1.00 30.92 418 ALA A N 1
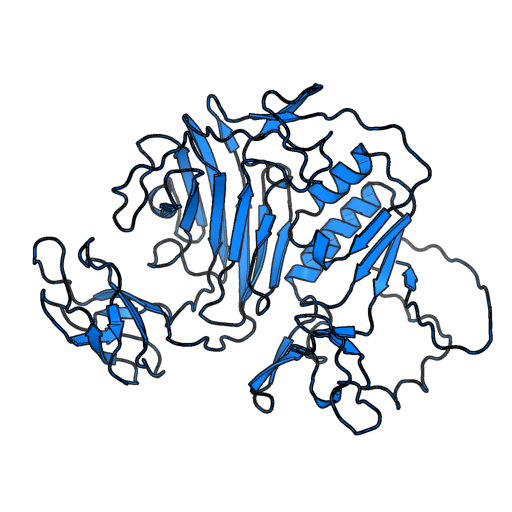ATOM 3217 C CA . ALA A 1 418 ? -36.588 -13.305 -19.203 1.00 30.92 418 ALA A CA 1
ATOM 3218 C C . ALA A 1 418 ? -36.508 -14.543 -18.281 1.00 30.92 418 ALA A C 1
ATOM 3220 O O . ALA A 1 418 ? -37.426 -15.362 -18.287 1.00 30.92 418 ALA A O 1
ATOM 3221 N N . ARG A 1 419 ? -35.430 -14.728 -17.498 1.00 29.61 419 ARG A N 1
ATOM 3222 C CA . ARG A 1 419 ? -35.252 -15.913 -16.634 1.00 29.61 419 ARG A CA 1
ATOM 3223 C C . ARG A 1 419 ? -34.678 -15.593 -15.253 1.00 29.61 419 ARG A C 1
ATOM 3225 O O . ARG A 1 419 ? -33.783 -16.284 -14.777 1.00 29.61 419 ARG A O 1
ATOM 3232 N N . LEU A 1 420 ? -35.272 -14.632 -14.557 1.00 30.81 420 LEU A N 1
ATOM 3233 C CA . LEU A 1 420 ? -35.384 -14.740 -13.102 1.00 30.81 420 LEU A CA 1
ATOM 3234 C C . LEU A 1 420 ? -36.745 -15.376 -12.799 1.00 30.81 420 LEU A C 1
ATOM 3236 O O . LEU A 1 420 ? -37.732 -14.657 -12.639 1.00 30.81 420 LEU A O 1
ATOM 3240 N N . PRO A 1 421 ? -36.869 -16.719 -12.759 1.00 27.56 421 PRO A N 1
ATOM 3241 C CA . PRO A 1 421 ? -38.003 -17.287 -12.059 1.00 27.56 421 PRO A CA 1
ATOM 3242 C C . PRO A 1 421 ? -37.892 -16.835 -10.601 1.00 27.56 421 PRO A C 1
ATOM 3244 O O . PRO A 1 421 ? -36.797 -16.756 -10.048 1.00 27.56 421 PRO A O 1
ATOM 3247 N N . SER A 1 422 ? -39.029 -16.586 -9.968 1.00 32.81 422 SER A N 1
ATOM 3248 C CA . SER A 1 422 ? -39.208 -16.334 -8.532 1.00 32.81 422 SER A CA 1
ATOM 3249 C C . SER A 1 422 ? -38.787 -17.519 -7.635 1.00 32.81 422 SER A C 1
ATOM 3251 O O . SER A 1 422 ? -39.405 -17.805 -6.610 1.00 32.81 422 SER A O 1
ATOM 3253 N N . ARG A 1 423 ? -37.745 -18.256 -8.022 1.00 28.39 423 ARG A N 1
ATOM 3254 C CA . ARG A 1 423 ? -37.189 -19.396 -7.311 1.00 28.39 423 ARG A CA 1
ATOM 3255 C C . ARG A 1 423 ? -36.084 -18.909 -6.386 1.00 28.39 423 ARG A C 1
ATOM 3257 O O . ARG A 1 423 ? -35.164 -18.228 -6.826 1.00 28.39 423 ARG A O 1
ATOM 3264 N N . ARG A 1 424 ? -36.166 -19.336 -5.120 1.00 27.17 424 ARG A N 1
ATOM 3265 C CA . ARG A 1 424 ? -35.006 -19.449 -4.227 1.00 27.17 424 ARG A CA 1
ATOM 3266 C C . ARG A 1 424 ? -33.830 -19.981 -5.048 1.00 27.17 424 ARG A C 1
ATOM 3268 O O . ARG A 1 424 ? -33.903 -21.104 -5.549 1.00 27.17 424 ARG A O 1
ATOM 3275 N N . LEU A 1 425 ? -32.783 -19.177 -5.193 1.00 27.81 425 LEU A N 1
ATOM 3276 C CA . LEU A 1 425 ? -31.471 -19.700 -5.547 1.00 27.81 425 LEU A CA 1
ATOM 3277 C C . LEU A 1 425 ? -31.094 -20.698 -4.436 1.00 27.81 425 LEU A C 1
ATOM 3279 O O . LEU A 1 425 ? -31.273 -20.363 -3.261 1.00 27.81 425 LEU A O 1
ATOM 3283 N N . PRO A 1 426 ? -30.657 -21.929 -4.752 1.00 23.95 426 PRO A N 1
ATOM 3284 C CA . PRO A 1 426 ? -30.077 -22.796 -3.738 1.00 23.95 426 PRO A CA 1
ATOM 3285 C C . PRO A 1 426 ? -28.877 -22.056 -3.142 1.00 23.95 426 PRO A C 1
ATOM 3287 O O . PRO A 1 426 ? -28.018 -21.563 -3.872 1.00 23.95 426 PRO A O 1
ATOM 3290 N N . GLY A 1 427 ? -28.904 -21.886 -1.822 1.00 24.45 427 GLY A N 1
ATOM 3291 C CA . GLY A 1 427 ? -27.962 -21.048 -1.101 1.00 24.45 427 GLY A CA 1
ATOM 3292 C C . GLY A 1 427 ? -26.521 -21.482 -1.330 1.00 24.45 427 GLY A C 1
ATOM 3293 O O . GLY A 1 427 ? -26.179 -22.645 -1.131 1.00 24.45 427 GLY A O 1
ATOM 3294 N N . TYR A 1 428 ? -25.667 -20.519 -1.664 1.00 24.69 428 TYR A N 1
ATOM 3295 C CA . TYR A 1 428 ? -24.312 -20.543 -1.138 1.00 24.69 428 TYR A CA 1
ATOM 3296 C C . TYR A 1 428 ? -24.386 -19.955 0.265 1.00 24.69 428 TYR A C 1
ATOM 3298 O O . TYR A 1 428 ? -24.386 -18.745 0.471 1.00 24.69 428 TYR A O 1
ATOM 3306 N N . VAL A 1 429 ? -24.540 -20.864 1.218 1.00 24.95 429 VAL A N 1
ATOM 3307 C CA . VAL A 1 429 ? -24.296 -20.623 2.631 1.00 24.95 429 VAL A CA 1
ATOM 3308 C C . VAL A 1 429 ? -22.785 -20.398 2.760 1.00 24.95 429 VAL A C 1
ATOM 3310 O O . VAL A 1 429 ? -22.008 -21.343 2.645 1.00 24.95 429 VAL A O 1
ATOM 3313 N N . LEU A 1 430 ? -22.346 -19.156 2.982 1.00 27.92 430 LEU A N 1
ATOM 3314 C CA . LEU A 1 430 ? -21.191 -18.948 3.868 1.00 27.92 430 LEU A CA 1
ATOM 3315 C C . LEU A 1 430 ? -21.578 -19.624 5.192 1.00 27.92 430 LEU A C 1
ATOM 3317 O O . LEU A 1 430 ? -22.708 -19.393 5.616 1.00 27.92 430 LEU A O 1
ATOM 3321 N N . PRO A 1 431 ? -20.755 -20.502 5.796 1.00 23.92 431 PRO A N 1
ATOM 3322 C CA . PRO A 1 431 ? -21.185 -21.420 6.851 1.00 23.92 431 PRO A CA 1
ATOM 3323 C C . PRO A 1 431 ? -21.618 -20.660 8.108 1.00 23.92 431 PRO A C 1
ATOM 3325 O O . PRO A 1 431 ? -20.841 -20.469 9.034 1.00 23.92 431 PRO A O 1
ATOM 3328 N N . LEU A 1 432 ? -22.878 -20.238 8.133 1.00 27.03 432 LEU A N 1
ATOM 3329 C CA . LEU A 1 432 ? -23.606 -19.707 9.271 1.00 27.03 432 LEU A CA 1
ATOM 3330 C C . LEU A 1 432 ? -25.037 -20.260 9.188 1.00 27.03 432 LEU A C 1
ATOM 3332 O O . LEU A 1 432 ? -25.633 -20.371 8.117 1.00 27.03 432 LEU A O 1
ATOM 3336 N N . ALA A 1 433 ? -25.510 -20.743 10.332 1.00 28.58 433 ALA A N 1
ATOM 3337 C CA . ALA A 1 433 ? -26.621 -21.672 10.485 1.00 28.58 433 ALA A CA 1
ATOM 3338 C C . ALA A 1 433 ? -27.974 -21.165 9.944 1.00 28.58 433 ALA A C 1
ATOM 3340 O O . ALA A 1 433 ? -28.305 -19.986 9.989 1.00 28.58 433 ALA A O 1
ATOM 3341 N N . SER A 1 434 ? -28.772 -22.115 9.458 1.00 27.80 434 SER A N 1
ATOM 3342 C CA . SER A 1 434 ? -30.063 -21.939 8.788 1.00 27.80 434 SER A CA 1
ATOM 3343 C C . SER A 1 434 ? -31.200 -21.425 9.686 1.00 27.80 434 SER A C 1
ATOM 3345 O O . SER A 1 434 ? -31.443 -21.996 10.748 1.00 27.80 434 SER A O 1
ATOM 3347 N N . GLY A 1 435 ? -32.008 -20.486 9.174 1.00 25.95 435 GLY A N 1
ATOM 3348 C CA . GLY A 1 435 ? -33.343 -20.144 9.687 1.00 25.95 435 GLY A CA 1
ATOM 3349 C C . GLY A 1 435 ? -34.189 -19.422 8.625 1.00 25.95 435 GLY A C 1
ATOM 3350 O O . GLY A 1 435 ? -33.721 -18.483 7.994 1.00 25.95 435 GLY A O 1
ATOM 3351 N N . ALA A 1 436 ? -35.409 -19.900 8.365 1.00 24.70 436 ALA A N 1
ATOM 3352 C CA . ALA A 1 436 ? -36.278 -19.473 7.260 1.00 24.70 436 ALA A CA 1
ATOM 3353 C C . ALA A 1 436 ? -37.148 -18.244 7.594 1.00 24.70 436 ALA A C 1
ATOM 3355 O O . ALA A 1 436 ? -37.649 -18.163 8.709 1.00 24.70 436 ALA A O 1
ATOM 3356 N N . LEU A 1 437 ? -37.424 -17.366 6.612 1.00 24.95 437 LEU A N 1
ATOM 3357 C CA . LEU A 1 437 ? -38.445 -16.306 6.709 1.00 24.95 437 LEU A CA 1
ATOM 3358 C C . LEU A 1 437 ? -39.189 -16.027 5.383 1.00 24.95 437 LEU A C 1
ATOM 3360 O O . LEU A 1 437 ? -38.772 -16.448 4.300 1.00 24.95 437 LEU A O 1
ATOM 3364 N N . ASP A 1 438 ? -40.338 -15.369 5.549 1.00 23.42 438 ASP A N 1
ATOM 3365 C CA . ASP A 1 438 ? -41.586 -15.445 4.780 1.00 23.42 438 ASP A CA 1
ATOM 3366 C C . ASP A 1 438 ? -41.814 -14.281 3.779 1.00 23.42 438 ASP A C 1
ATOM 3368 O O . ASP A 1 438 ? -41.097 -13.282 3.781 1.00 23.42 438 ASP A O 1
ATOM 3372 N N . ARG A 1 439 ? -42.811 -14.422 2.889 1.00 22.89 439 ARG A N 1
ATOM 3373 C CA . ARG A 1 439 ? -43.084 -13.547 1.719 1.00 22.89 439 ARG A CA 1
ATOM 3374 C C . ARG A 1 439 ? -43.748 -12.196 2.046 1.00 22.89 439 ARG A C 1
ATOM 3376 O O . ARG A 1 439 ? -44.722 -12.152 2.785 1.00 22.89 439 ARG A O 1
ATOM 3383 N N . ALA A 1 440 ? -43.396 -11.153 1.280 1.00 22.67 440 ALA A N 1
ATOM 3384 C CA . ALA A 1 440 ? -44.264 -9.995 1.008 1.00 22.67 440 ALA A CA 1
ATOM 3385 C C . ALA A 1 440 ? -44.192 -9.565 -0.479 1.00 22.67 440 ALA A C 1
ATOM 3387 O O . ALA A 1 440 ? -43.116 -9.530 -1.073 1.00 22.67 440 ALA A O 1
ATOM 3388 N N . ARG A 1 441 ? -45.353 -9.278 -1.091 1.00 23.12 441 ARG A N 1
ATOM 3389 C CA . ARG A 1 441 ? -45.541 -8.762 -2.468 1.00 23.12 441 ARG A CA 1
ATOM 3390 C C . ARG A 1 441 ? -45.845 -7.265 -2.421 1.00 23.12 441 ARG A C 1
ATOM 3392 O O . ARG A 1 441 ? -46.74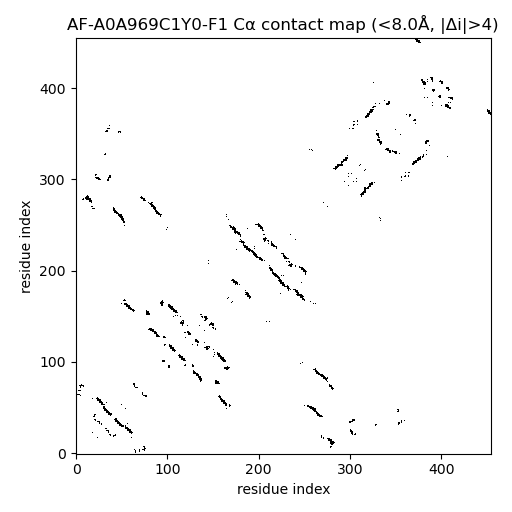2 -6.897 -1.672 1.00 23.12 441 ARG A O 1
ATOM 3399 N N . ILE A 1 442 ? -45.261 -6.467 -3.321 1.00 27.17 442 ILE A N 1
ATOM 3400 C CA . ILE A 1 442 ? -45.823 -5.182 -3.789 1.00 27.17 442 ILE A CA 1
ATOM 3401 C C . ILE A 1 442 ? -45.522 -5.048 -5.295 1.00 27.17 442 ILE A C 1
ATOM 3403 O O . ILE A 1 442 ? -44.441 -5.427 -5.742 1.00 27.17 442 ILE A O 1
ATOM 3407 N N . GLY A 1 443 ? -46.512 -4.615 -6.084 1.00 22.39 443 GLY A N 1
ATOM 3408 C CA . GLY A 1 443 ? -46.460 -4.553 -7.549 1.00 22.39 443 GLY A CA 1
ATOM 3409 C C . GLY A 1 443 ? -46.279 -3.148 -8.136 1.00 22.39 443 GLY A C 1
ATOM 3410 O O . GLY A 1 443 ? -46.307 -2.161 -7.415 1.00 22.39 443 GLY A O 1
ATOM 3411 N N . GLY A 1 444 ? -46.179 -3.102 -9.472 1.00 22.55 444 GLY A N 1
ATOM 3412 C CA . GLY A 1 444 ? -46.629 -1.977 -10.303 1.00 22.55 444 GLY A CA 1
ATOM 3413 C C . GLY A 1 444 ? -45.625 -0.866 -10.636 1.00 22.55 444 GLY A C 1
ATOM 3414 O O . GLY A 1 444 ? -45.645 0.179 -10.011 1.00 22.55 444 GLY A O 1
ATOM 3415 N N . GLY A 1 445 ? -44.839 -1.069 -11.701 1.00 26.42 445 GLY A N 1
ATOM 3416 C CA . GLY A 1 445 ? -44.477 -0.053 -12.704 1.00 26.42 445 GLY A CA 1
ATOM 3417 C C . GLY A 1 445 ? -43.930 1.312 -12.263 1.00 26.42 445 GLY A C 1
ATOM 3418 O O . GLY A 1 445 ? -44.667 2.285 -12.272 1.00 26.42 445 GLY A O 1
ATOM 3419 N N . GLN A 1 446 ? -42.615 1.396 -12.050 1.00 23.08 446 GLN A N 1
ATOM 3420 C CA . GLN A 1 446 ? -41.691 2.440 -12.531 1.00 23.08 446 GLN A CA 1
ATOM 3421 C C . GLN A 1 446 ? -40.272 2.008 -12.120 1.00 23.08 446 GLN A C 1
ATOM 3423 O O . GLN A 1 446 ? -40.088 1.366 -11.088 1.00 23.08 446 GLN A O 1
ATOM 3428 N N . CYS A 1 447 ? -39.282 2.241 -12.981 1.00 25.17 447 CYS A N 1
ATOM 3429 C CA . CYS A 1 447 ? -37.929 1.707 -12.827 1.00 25.17 447 CYS A CA 1
ATOM 3430 C C . CYS A 1 447 ? -37.217 2.364 -11.630 1.00 25.17 447 CYS A C 1
ATOM 3432 O O . CYS A 1 447 ? -36.641 3.437 -11.761 1.00 25.17 447 CYS A O 1
ATOM 3434 N N . VAL A 1 448 ? -37.265 1.710 -10.471 1.00 24.66 448 VAL A N 1
ATOM 3435 C CA . VAL A 1 448 ? -36.379 1.948 -9.327 1.00 24.66 448 VAL A CA 1
ATOM 3436 C C . VAL A 1 448 ? -35.930 0.568 -8.869 1.00 24.66 448 VAL A C 1
ATOM 3438 O O . VAL A 1 448 ? -36.699 -0.170 -8.257 1.00 24.66 448 VAL A O 1
ATOM 3441 N N . VAL A 1 449 ? -34.719 0.165 -9.245 1.00 26.61 449 VAL A N 1
ATOM 3442 C CA . VAL A 1 449 ? -34.204 -1.171 -8.923 1.00 26.61 449 VAL A CA 1
ATOM 3443 C C . VAL A 1 449 ? -33.139 -1.034 -7.844 1.00 26.61 449 VAL A C 1
ATOM 3445 O O . VAL A 1 449 ? -31.971 -0.807 -8.136 1.00 26.61 449 VAL A O 1
ATOM 3448 N N . PHE A 1 450 ? -33.557 -1.186 -6.586 1.00 24.45 450 PHE A N 1
ATOM 3449 C CA . PHE A 1 450 ? -32.657 -1.522 -5.485 1.00 24.45 450 PHE A CA 1
ATOM 3450 C C . PHE A 1 450 ? -32.475 -3.043 -5.465 1.00 24.45 450 PHE A C 1
ATOM 3452 O O . PHE A 1 450 ? -33.400 -3.785 -5.134 1.00 24.45 450 PHE A O 1
ATOM 3459 N N . GLY A 1 451 ? -31.288 -3.519 -5.840 1.00 29.11 451 GLY A N 1
ATOM 3460 C CA . GLY A 1 451 ? -30.881 -4.901 -5.604 1.00 29.11 451 GLY A CA 1
ATOM 3461 C C . GLY A 1 451 ? -30.413 -5.053 -4.158 1.00 29.11 451 GLY A C 1
ATOM 3462 O O . GLY A 1 451 ? -29.264 -4.755 -3.852 1.00 29.11 451 GLY A O 1
ATOM 3463 N N . MET A 1 452 ? -31.306 -5.480 -3.265 1.00 27.30 452 MET A N 1
ATOM 3464 C CA . MET A 1 452 ? -30.983 -5.766 -1.864 1.00 27.30 452 MET A CA 1
ATOM 3465 C C . MET A 1 452 ? -30.723 -7.269 -1.718 1.00 27.30 452 MET A C 1
ATOM 3467 O O . MET A 1 452 ? -31.652 -8.070 -1.833 1.00 27.30 452 MET A O 1
ATOM 3471 N N . LEU A 1 453 ? -29.469 -7.664 -1.483 1.00 29.48 453 LEU A N 1
ATOM 3472 C CA . LEU A 1 453 ? -29.145 -9.015 -1.030 1.00 29.48 453 LEU A CA 1
ATOM 3473 C C . LEU A 1 453 ? -29.104 -8.983 0.503 1.00 29.48 453 LEU A C 1
ATOM 3475 O O . LEU A 1 453 ? -28.258 -8.315 1.097 1.00 29.48 453 LEU A O 1
ATOM 3479 N N . VAL A 1 454 ? -30.045 -9.666 1.149 1.00 25.89 454 VAL A N 1
ATOM 3480 C CA . VAL A 1 454 ? -29.996 -9.898 2.599 1.00 25.89 454 VAL A CA 1
ATOM 3481 C C . VAL A 1 454 ? -29.221 -11.196 2.796 1.00 25.89 454 VAL A C 1
ATOM 3483 O O . VAL A 1 454 ? -29.663 -12.231 2.291 1.00 25.89 454 VAL A O 1
ATOM 3486 N N . ALA A 1 455 ? -28.053 -11.111 3.433 1.00 31.44 455 ALA A N 1
ATOM 3487 C CA . ALA A 1 455 ? -27.228 -12.265 3.781 1.00 31.44 455 ALA A CA 1
ATOM 3488 C C . ALA A 1 455 ? -27.626 -12.807 5.156 1.00 31.44 455 ALA A C 1
ATOM 3490 O O . ALA A 1 455 ? -27.909 -11.975 6.053 1.00 31.44 455 ALA A O 1
#

Nearest PDB structures (foldseek):
  7fe6-assembly1_C  TM=2.703E-01  e=5.179E-02  Streptomyces hygroscopicus
  8vjh-assembly1_B  TM=1.248E-01  e=3.347E-02  Chivirus chi
  6tdu-assembly1_AF  TM=2.351E-01  e=5.067E+00  Euglena gracilis
  8jyw-assembly1_A  TM=1.113E-01  e=2.117E+00  Trichoplax adhaerens

Foldseek 3Di:
DQDQQAPPGPPFDDKDFQVFQQQKFKDWDQQKDKFWAAPDRFKIKMKIWDWWLATKMWGKDFLWFRPFDSQFTFHRQQAPAFKKKKWKKAKDQWAFLPAPPAWWKWWAFPPPGIFTFSQVVQFPDDGRRTTITIDTQYQVGATDPVSPHHDPNRGTRMIITMTGGCCHALHWKWFQFKAFAQAQKTKMQSQAFDKAAFQKKKAWPFFDRVDRIWTWDDIDGDRITITGTPPGTHGDVRDIDGTGTTMGIHGNDIDTPWTGMMMMMIGPIDMDGDSGMTGGHQQADAADPDAEEDECVSDRRGYLVNVLSSCRSPRHAEEYEYEDDAGDQADWGQDPVVRAIARDPVDDGGDPNNVVRVVSNVVSCVVSHYFYKYWYDQKYQPRHHDPVQFDADPVGHGPWDPDVSTIGGGPVDPPCVVDPDPDDDPDPDPPDDDDDDDDDDDDDDDDDDGPIDGD

Secondary structure (DSSP, 8-state):
-----PSSPTT--EEEETT-GGG-EEE--TTSEEEEEEEETTEEEEEEEEEETT--EEEEEESS--SS-TTTSPPP----TT-EEEEEEEEESB--TTSTT-SEEEEEESSS-EEEEEGGGGEEEEETTEEEEEEESSTTSEETTTT-EE--TTSEEEEEEEE-BTT-TTSSEEESS-B-TT-SEEEEE-SS-PPB-TT-EEEETTB-TT---EEE-S-B-SSEEEEEEESPP-BGGGPPBPTT-EEEEE-SSPPEEEEEEEEEEEEEEEEESTT-EEEE--PPPPP-S--EEEEHHHHTTB-HHHHHHHHHHTT--SEEEEEE-SSTTB-EEEETTTTEEEE-TTS-SB-HHHHHHHHHHHHHHHHTTPEEEEEE-SEEETTTS-GGGB-B-TTSSB---SSSS-EEEB---SSSTT---S--PPP---S--------------------EEE-

Solvent-accessible surface area (backbone atoms only — not comparable to full-atom values): 24414 Å² total; per-residue (Å²): 128,84,56,84,41,55,67,78,40,85,80,43,78,45,71,44,57,48,86,41,40,49,71,39,31,49,51,62,56,83,84,41,42,61,28,41,38,57,89,46,88,37,17,35,36,38,31,35,34,33,35,33,24,70,45,54,35,34,45,32,43,61,35,46,48,74,80,50,60,65,76,52,26,41,28,48,52,35,48,37,46,54,20,34,46,34,31,38,40,38,53,45,48,43,36,50,33,83,45,77,98,33,39,27,40,36,39,34,35,77,84,81,53,76,38,44,25,56,51,59,79,34,47,80,47,79,46,66,47,42,26,35,37,51,47,48,32,44,88,86,41,34,12,49,98,82,50,77,39,77,54,67,33,64,41,34,43,32,37,26,42,36,48,39,37,48,54,32,40,54,29,85,22,22,28,64,42,65,41,46,50,64,38,45,58,48,37,30,32,39,78,46,62,62,69,52,44,52,63,13,38,38,31,52,64,66,46,14,85,95,52,66,60,27,35,28,72,36,76,41,52,36,44,61,31,73,41,35,38,42,69,49,40,48,26,59,90,61,48,62,36,54,50,65,32,49,27,38,39,40,60,62,61,80,45,80,63,51,80,40,59,27,40,37,40,40,29,70,53,44,54,40,55,90,43,20,59,42,46,20,38,72,80,58,45,72,75,51,91,56,61,48,71,51,42,48,88,79,44,49,40,40,16,42,61,41,56,48,54,49,41,50,35,62,11,49,52,47,51,35,37,41,29,46,54,65,59,72,46,46,22,63,40,79,34,79,93,75,73,40,52,21,58,32,88,89,48,59,75,53,24,71,34,49,50,53,44,52,51,55,31,51,54,49,38,47,76,70,60,36,47,52,30,41,34,52,54,68,37,32,32,46,79,34,45,44,78,86,27,50,30,56,43,100,88,67,49,78,44,57,49,96,52,90,82,35,33,24,40,70,46,78,52,88,73,62,73,81,66,74,67,98,61,83,71,83,76,84,69,69,97,64,87,90,81,89,86,84,92,87,89,86,84,84,93,73,100,73,86,82,48,73,47,77,110

Sequence (455 aa):
MSRFVKYPKPGANATIRRFEPAYWTVDFPLAMMATIVTPSANSLRVKALFRTNRDLMGVIWEVEDRDDHGSYAYPRRKDCTGCVLEFDWVSTGIRSMDKLQSVTLTVETFSSGTHFVRIWNYKTSGTPDNCHIRIVMDQSTLSGFYSDTFVPWNDVKRMFISLLPSTAGRGDCSLAATATDGASTITLNVGDSGPITPGATVLILGSSFDVPAYTVTSTTSGPVQTVTITPPIQTAGGFPIAAGAEVFVNTATDEQIGESAAQVDISNISVTGPNSTLPILTTPQPAHNLRMTDGFDNAYPFTPKRLVDQMVKLGYSGDYVLYMGISKFHSQSWNASESRYVVDPAKPKLNAPTVEWLTDFFARLHAAGFKIIVSVSFEVLAAFMPTAWKQRDYVGNEAQTGWVPPVVADCADKHRRARLPSRRLPGYVLPLASGALDRARIGGGQCVVFGMLVA

pLDDT: mean 86.08, std 20.16, range [22.39, 98.69]